Protein 3KT7 (pdb70)

Foldseek 3Di:
DVLCVQFDVLLVDPVSLVVLLVCQVPDPDHGKGKDALTGRPVLLVLQVVLCVVQFDWCWDDAQFWTWTFQDDPVSPRRDDVVDCPSRVSVVSVQQSCLDPVNQVSVCSSQVQPGWASPPWWKTKIKAFAFTWGFKDQPQDAFFFKKKKAWAFPQVDFQDPQQKPWKFWFHAQWQLFTFQDTDDTHRHHHNMMMMHTRDHRGGIIIFGRHDGGIIIMMIITTGQYDPPDPNDDPCPRVVSNVVRVPVPPLLVWPPRLDWAFDDPVLLCLLCVCLCADDDPVLLVLVLVWFAVCCSDPVSLVVLLVCCVVQVKDKFFQGTHPVLLVQLLVVQVLCLPQEDDDDHLVPDDPPWHWTDDRVFWTWIKGQQWPDARDDHPVSSVVCVVPPDHHDLVVSVVVQVVVCVVVPQDSHDHCSNVNSVSVVVVSCVDSSVQSSVCSSNLWRFGIKGKMKIWAFARRTKGHKDFRDDPVVCVPPPQWDQWKKKKKFWADNFDPCVVVVQFQWKWKAFCVRTSDTGTGDHGMMMIHTGHGGIIIMGHHGHNPTSGITIIMMMMTTIGND

Nearest PDB structures (foldseek):
  3kt7-assembly1_A-2  TM=1.002E+00  e=0.000E+00  Saccharomyces cerevisiae
  3kt1-assembly1_A  TM=9.994E-01  e=0.000E+00  Saccharomyces cerevisiae
  3kt4-assembly1_A  TM=9.862E-01  e=0.000E+00  Saccharomyces cerevisiae
  4nhm-assembly1_A  TM=9.880E-01  e=0.000E+00  Saccharomyces cerevisiae S288C
  6e0t-assembly1_X  TM=8.947E-01  e=1.879E-24  Schizosaccharomyces pombe 972h-

CATH classification: 2.60.120.620 (+1 more: 3.60.130.20)

Secondary structure (DSSP, 8-state):
-TTGGGB-GGGG-HHHHHHHHHHHHT-SSS--EEESS-B-HHHHHHHHHHHHHH---EEEE-SSEEEEE---TT-TTS--TT--TT-HHHHHHHHHHTSHHHHHHHHHHHT-----SS---EEEEEE-TT-EE--B----TTEEEEEEEE-S-TTS---GGGB--EEE--EEETTEE-SS-SEEE---TTEEEEEE--TTT--B---B-SS--EEEEEEEEEPPPTTSTT--TTHHHHHHHHHH--GGGGG-BS----EEPPHHHHHHHHHHH-----HHHHHHHHTTB-GGGTSHHHHHHHHHHHHHHSEEEESS-B-HHHHHHHHHHHHHHHHHSPPP-SGGG--TT-EE-B-TTTEE-EEE-SSPP----SHHHHHHHHHS-----HHHHHHHHHHHHHHHT--TTT--HHHHHHHHHHHHHHSHHHHHHHHHHHSEEE-EEEEEEEEE-TTT-EE--B-----GGGTT-SSEEEEEEEEEEEE-----TTTTT----EEEE----EEEEE---EEEEEEEEE-TT-EEEE----TT-SS-EEEEEEEEEEEE-

InterPro domains:
  IPR005123 Oxoglutarate/iron-dependent dioxygenase domain [PS51471] (141-247)
  IPR006620 Prolyl 4-hydroxylase, alpha subunit [SM00702] (40-246)
  IPR019601 Oxoglutarate/iron-dependent oxygenase, C-terminal degradation domain [PF10637] (334-638)
  IPR039558 Prolyl 3,4-dihydroxylase TPA1/OFD1, N-terminal domain [PF13661] (145-246)
  IPR043044 TPA1/Ofd1, C-terminal [G3DSA:3.60.130.20] (277-635)
  IPR051842 Ribosomal subunit uS12 prolyl hydroxylase [PTHR12117] (2-633)

Organism: Saccharomyces cerevisiae (strain ATCC 204508 / S288c) (NCBI:txid559292)

Solvent-accessible surface area: 25306 Å² total

B-factor: mean 24.62, std 9.73, range [11.8, 91.56]

Radius of gyration: 27.08 Å; Cα contacts (8 Å, |Δi|>4): 1152; chains: 1; bounding box: 80×68×58 Å

Structure (mmCIF, N/CA/C/O backbone):
data_3KT7
#
_entry.id   3KT7
#
_cell.length_a   136.293
_cell.length_b   136.293
_cell.length_c   79.832
_cell.angle_alpha   90.000
_cell.angle_beta   90.000
_cell.angle_gamma   120.000
#
_symmetry.space_group_name_H-M   'P 3 2 1'
#
loop_
_entity.id
_entity.type
_entity.pdbx_description
1 polymer 'PKHD-type hydroxylase TPA1'
2 non-polymer 'FE (III) ION'
3 non-polymer '2-OXOGLUTARIC ACID'
4 non-polymer 'SULFATE ION'
5 non-polymer GLYCEROL
6 water water
#
loop_
_atom_site.group_PDB
_atom_site.id
_atom_site.type_symbol
_atom_site.label_atom_id
_atom_site.label_alt_id
_atom_site.label_comp_id
_atom_site.label_asym_id
_atom_site.label_entity_id
_atom_site.label_seq_id
_atom_site.pdbx_PDB_ins_code
_atom_site.Cartn_x
_atom_site.Cartn_y
_atom_site.Cartn_z
_atom_site.occupancy
_atom_site.B_iso_or_equiv
_atom_site.auth_seq_id
_atom_site.auth_comp_id
_atom_site.auth_asym_id
_atom_site.auth_atom_id
_atom_site.pdbx_PDB_model_num
ATOM 1 N N . ASP A 1 5 ? -71.747 -7.635 -44.645 1.00 35.86 24 ASP A N 1
ATOM 2 C CA . ASP A 1 5 ? -70.444 -7.570 -43.922 1.00 35.56 24 ASP A CA 1
ATOM 3 C C . ASP A 1 5 ? -69.410 -8.498 -44.566 1.00 35.16 24 ASP A C 1
ATOM 4 O O . ASP A 1 5 ? -69.464 -9.728 -44.405 1.00 35.27 24 ASP A O 1
ATOM 9 N N . LYS A 1 6 ? -68.465 -7.891 -45.282 1.00 34.30 25 LYS A N 1
ATOM 10 C CA . LYS A 1 6 ? -67.411 -8.619 -45.998 1.00 33.66 25 LYS A CA 1
ATOM 11 C C . LYS A 1 6 ? -66.406 -9.319 -45.068 1.00 32.37 25 LYS A C 1
ATOM 12 O O . LYS A 1 6 ? -65.788 -10.318 -45.451 1.00 32.89 25 LYS A O 1
ATOM 18 N N . ILE A 1 7 ? -66.253 -8.795 -43.856 1.00 30.29 26 ILE A N 1
ATOM 19 C CA . ILE A 1 7 ? -65.395 -9.413 -42.848 1.00 28.42 26 ILE A CA 1
ATOM 20 C C . ILE A 1 7 ? -66.083 -10.628 -42.215 1.00 27.16 26 ILE A C 1
ATOM 21 O O . ILE A 1 7 ? -65.528 -11.730 -42.221 1.00 26.43 26 ILE A O 1
ATOM 26 N N . LYS A 1 8 ? -67.293 -10.430 -41.690 1.00 25.73 27 LYS A N 1
ATOM 27 C CA . LYS A 1 8 ? -68.046 -11.513 -41.046 1.00 24.83 27 LYS A CA 1
ATOM 28 C C . LYS A 1 8 ? -68.232 -12.712 -41.980 1.00 23.74 27 LYS A C 1
ATOM 29 O O . LYS A 1 8 ? -68.137 -13.866 -41.550 1.00 23.17 27 LYS A O 1
ATOM 35 N N . GLY A 1 9 ? -68.486 -12.418 -43.254 1.00 22.52 28 GLY A N 1
ATOM 36 C CA . GLY A 1 9 ? -68.747 -13.435 -44.266 1.00 21.49 28 GLY A CA 1
ATOM 37 C C . GLY A 1 9 ? -67.549 -14.284 -44.648 1.00 20.72 28 GLY A C 1
ATOM 38 O O . GLY A 1 9 ? -67.708 -15.299 -45.318 1.00 20.68 28 GLY A O 1
ATOM 39 N N . MET A 1 10 ? -66.356 -13.865 -44.234 1.00 19.83 29 MET A N 1
ATOM 40 C CA . MET A 1 10 ? -65.129 -14.622 -44.503 1.00 19.55 29 MET A CA 1
ATOM 41 C C . MET A 1 10 ? -64.800 -15.610 -43.385 1.00 18.27 29 MET A C 1
ATOM 42 O O . MET A 1 10 ? -63.784 -16.305 -43.442 1.00 18.40 29 MET A O 1
ATOM 47 N N . PHE A 1 11 ? -65.663 -15.660 -42.371 1.00 17.42 30 PHE A N 1
ATOM 48 C CA . PHE A 1 11 ? -65.555 -16.652 -41.300 1.00 16.69 30 PHE A CA 1
ATOM 49 C C . PHE A 1 11 ? -66.734 -17.612 -41.354 1.00 16.24 30 PHE A C 1
ATOM 50 O O . PHE A 1 11 ? -67.775 -17.309 -41.951 1.00 16.48 30 PHE A O 1
ATOM 58 N N . ASN A 1 12 ? -66.563 -18.766 -40.712 1.00 16.01 31 ASN A N 1
ATOM 59 C CA . ASN A 1 12 ? -67.653 -19.707 -40.450 1.00 15.55 31 ASN A CA 1
ATOM 60 C C . ASN A 1 12 ? -68.792 -18.939 -39.774 1.00 15.33 31 ASN A C 1
ATOM 61 O O . ASN A 1 12 ? -68.569 -18.278 -38.760 1.00 15.20 31 ASN A O 1
ATOM 66 N N . PRO A 1 13 ? -70.019 -19.000 -40.338 1.00 15.43 32 PRO A N 1
ATOM 67 C CA . PRO A 1 13 ? -71.127 -18.225 -39.750 1.00 15.64 32 PRO A CA 1
ATOM 68 C C . PRO A 1 13 ? -71.447 -18.591 -38.300 1.00 15.78 32 PRO A C 1
ATOM 69 O O . PRO A 1 13 ? -72.025 -17.779 -37.565 1.00 15.98 32 PRO A O 1
ATOM 73 N N . LYS A 1 14 ? -71.059 -19.792 -37.882 1.00 15.75 33 LYS A N 1
ATOM 74 C CA . LYS A 1 14 ? -71.287 -20.221 -36.506 1.00 15.69 33 LYS A CA 1
ATOM 75 C C . LYS A 1 14 ? -70.635 -19.307 -35.471 1.00 15.84 33 LYS A C 1
ATOM 76 O O . LYS A 1 14 ? -71.144 -19.172 -34.364 1.00 15.75 33 LYS A O 1
ATOM 82 N N . ILE A 1 15 ? -69.511 -18.681 -35.812 1.00 15.91 34 ILE A N 1
ATOM 83 C CA . ILE A 1 15 ? -68.795 -17.911 -34.794 1.00 16.32 34 ILE A CA 1
ATOM 84 C C . ILE A 1 15 ? -69.528 -16.628 -34.385 1.00 16.61 34 ILE A C 1
ATOM 85 O O . ILE A 1 15 ? -69.234 -16.069 -33.337 1.00 16.91 34 ILE A O 1
ATOM 90 N N . TRP A 1 16 ? -70.492 -16.191 -35.196 1.00 16.66 35 TRP A N 1
ATOM 91 C CA . TRP A 1 16 ? -71.272 -14.978 -34.889 1.00 16.78 35 TRP A CA 1
ATOM 92 C C . TRP A 1 16 ? -72.552 -15.277 -34.107 1.00 16.94 35 TRP A C 1
ATOM 93 O O . TRP A 1 16 ? -73.282 -14.362 -33.710 1.00 17.15 35 TRP A O 1
ATOM 104 N N . ASP A 1 17 ? -72.802 -16.562 -33.881 1.00 16.39 36 ASP A N 1
ATOM 105 C CA . ASP A 1 17 ? -73.991 -17.036 -33.185 1.00 16.26 36 ASP A CA 1
ATOM 106 C C . ASP A 1 17 ? -73.776 -16.982 -31.674 1.00 15.90 36 ASP A C 1
ATOM 107 O O . ASP A 1 17 ? -72.804 -17.538 -31.161 1.00 15.15 36 ASP A O 1
ATOM 112 N N . LYS A 1 18 ? -74.682 -16.319 -30.954 1.00 15.79 37 LYS A N 1
ATOM 113 C CA . LYS A 1 18 ? -74.516 -16.135 -29.503 1.00 16.02 37 LYS A CA 1
ATOM 114 C C . LYS A 1 18 ? -74.437 -17.459 -28.730 1.00 16.04 37 LYS A C 1
ATOM 115 O O . LYS A 1 18 ? -73.610 -17.612 -27.826 1.00 15.94 37 LYS A O 1
ATOM 121 N N . THR A 1 19 ? -75.295 -18.412 -29.096 1.00 16.12 38 THR A N 1
ATOM 122 C CA . THR A 1 19 ? -75.302 -19.723 -28.468 1.00 16.46 38 THR A CA 1
ATOM 123 C C . THR A 1 19 ? -73.960 -20.441 -28.658 1.00 16.14 38 THR A C 1
ATOM 124 O O . THR A 1 19 ? -73.431 -21.027 -27.713 1.00 16.86 38 THR A O 1
ATOM 128 N N . PHE A 1 20 ? -73.415 -20.374 -29.869 1.00 16.01 39 PHE A N 1
ATOM 129 C CA . PHE A 1 20 ? -72.093 -20.942 -30.145 1.00 15.67 39 PHE A CA 1
ATOM 130 C C . PHE A 1 20 ? -71.022 -20.284 -29.278 1.00 15.53 39 PHE A C 1
ATOM 131 O O . PHE A 1 20 ? -70.175 -20.967 -28.684 1.00 15.14 39 PHE A O 1
ATOM 139 N N . GLN A 1 21 ? -71.055 -18.954 -29.241 1.00 15.34 40 GLN A N 1
ATOM 140 C CA . GLN A 1 21 ? -70.067 -18.171 -28.497 1.00 15.74 40 GLN A CA 1
ATOM 141 C C . GLN A 1 21 ? -70.072 -18.535 -27.020 1.00 15.94 40 GLN A C 1
ATOM 142 O O . GLN A 1 21 ? -69.011 -18.736 -26.419 1.00 15.87 40 GLN A O 1
ATOM 148 N N . ASP A 1 22 ? -71.266 -18.633 -26.435 1.00 16.22 41 ASP A N 1
ATOM 149 C CA . ASP A 1 22 ? -71.377 -18.961 -25.018 1.00 17.01 41 ASP A CA 1
ATOM 150 C C . ASP A 1 22 ? -70.893 -20.379 -24.748 1.00 16.79 41 ASP A C 1
ATOM 151 O O . ASP A 1 22 ? -70.256 -20.641 -23.721 1.00 17.02 41 ASP A O 1
ATOM 156 N N . GLY A 1 23 ? -71.179 -21.281 -25.685 1.00 16.51 42 GLY A N 1
ATOM 157 C CA . GLY A 1 23 ? -70.750 -22.678 -25.578 1.00 16.24 42 GLY A CA 1
ATOM 158 C C . GLY A 1 23 ? -69.234 -22.779 -25.602 1.00 16.16 42 GLY A C 1
ATOM 159 O O . GLY A 1 23 ? -68.640 -23.543 -24.832 1.00 16.19 42 GLY A O 1
ATOM 160 N N . LEU A 1 24 ? -68.617 -22.006 -26.493 1.00 15.71 43 LEU A N 1
ATOM 161 C CA . LEU A 1 24 ? -67.157 -21.970 -26.603 1.00 15.66 43 LEU A CA 1
ATOM 162 C C . LEU A 1 24 ? -66.508 -21.348 -25.365 1.00 15.76 43 LEU A C 1
ATOM 163 O O . LEU A 1 24 ? -65.517 -21.867 -24.852 1.00 15.95 43 LEU A O 1
ATOM 168 N N . LYS A 1 25 ? -67.079 -20.254 -24.869 1.00 15.82 44 LYS A N 1
ATOM 169 C CA . LYS A 1 25 ? -66.580 -19.634 -23.643 1.00 16.70 44 LYS A CA 1
ATOM 170 C C . LYS A 1 25 ? -66.561 -20.651 -22.499 1.00 16.96 44 LYS A C 1
ATOM 171 O O . LYS A 1 25 ? -65.598 -20.717 -21.734 1.00 16.95 44 LYS A O 1
ATOM 177 N N . LYS A 1 26 ? -67.617 -21.460 -22.411 1.00 17.22 45 LYS A N 1
ATOM 178 C CA . LYS A 1 26 ? -67.713 -22.492 -21.377 1.00 18.20 45 LYS A CA 1
ATOM 179 C C . LYS A 1 26 ? -66.663 -23.591 -21.567 1.00 18.02 45 LYS A C 1
ATOM 180 O O . LYS A 1 26 ? -66.043 -24.033 -20.593 1.00 17.94 45 LYS A O 1
ATOM 186 N N . GLU A 1 27 ? -66.465 -24.021 -22.814 1.00 18.01 46 GLU A N 1
ATOM 187 C CA . GLU A 1 27 ? -65.438 -25.027 -23.132 1.00 18.67 46 GLU A CA 1
ATOM 188 C C . GLU A 1 27 ? -64.083 -24.555 -22.627 1.00 18.40 46 GLU A C 1
ATOM 189 O O . GLU A 1 27 ? -63.335 -25.315 -22.004 1.00 18.66 46 GLU A O 1
ATOM 195 N N . ILE A 1 28 ? -63.775 -23.294 -22.913 1.00 17.86 47 ILE A N 1
ATOM 196 C CA . ILE A 1 28 ? -62.494 -22.695 -22.545 1.00 17.67 47 ILE A CA 1
ATOM 197 C C . ILE A 1 28 ? -62.359 -22.605 -21.024 1.00 18.42 47 ILE A C 1
ATOM 198 O O . ILE A 1 28 ? -61.312 -22.941 -20.471 1.00 18.36 47 ILE A O 1
ATOM 203 N N . GLU A 1 29 ? -63.426 -22.178 -20.350 1.00 19.17 48 GLU A N 1
ATOM 204 C CA . GLU A 1 29 ? -63.445 -22.135 -18.881 1.00 20.69 48 GLU A CA 1
ATOM 205 C C . GLU A 1 29 ? -63.191 -23.501 -18.244 1.00 20.85 48 GLU A C 1
ATOM 206 O O . GLU A 1 29 ? -62.533 -23.589 -17.203 1.00 21.57 48 GLU A O 1
ATOM 212 N N . ASP A 1 30 ? -63.723 -24.552 -18.864 1.00 20.93 49 ASP A N 1
ATOM 213 C CA . ASP A 1 30 ? -63.686 -25.912 -18.309 1.00 21.17 49 ASP A CA 1
ATOM 214 C C . ASP A 1 30 ? -62.469 -26.728 -18.747 1.00 20.82 49 ASP A C 1
ATOM 215 O O . ASP A 1 30 ? -62.315 -27.888 -18.339 1.00 20.86 49 ASP A O 1
ATOM 220 N N . SER A 1 31 ? -61.622 -26.134 -19.583 1.00 20.09 50 SER A N 1
ATOM 221 C CA . SER A 1 31 ? -60.493 -26.854 -20.179 1.00 19.68 50 SER A CA 1
ATOM 222 C C . SER A 1 31 ? -59.336 -27.056 -19.197 1.00 19.83 50 SER A C 1
ATOM 223 O O . SER A 1 31 ? -59.272 -26.403 -18.162 1.00 20.23 50 SER A O 1
ATOM 226 N N . GLN A 1 32 ? -58.428 -27.966 -19.543 1.00 19.71 51 GLN A N 1
ATOM 227 C CA . GLN A 1 32 ? -57.233 -28.244 -18.747 1.00 20.11 51 GLN A CA 1
ATOM 228 C C . GLN A 1 32 ? -56.047 -28.422 -19.690 1.00 19.65 51 GLN A C 1
ATOM 229 O O . GLN A 1 32 ? -56.243 -28.772 -20.847 1.00 19.30 51 GLN A O 1
ATOM 235 N N . PRO A 1 33 ? -54.806 -28.235 -19.192 1.00 20.09 52 PRO A N 1
ATOM 236 C CA . PRO A 1 33 ? -54.378 -27.920 -17.825 1.00 20.27 52 PRO A CA 1
ATOM 237 C C . PRO A 1 33 ? -54.408 -26.436 -17.459 1.00 20.34 52 PRO A C 1
ATOM 238 O O . PRO A 1 33 ? -54.266 -26.089 -16.284 1.00 21.01 52 PRO A O 1
ATOM 242 N N . TYR A 1 34 ? -54.561 -25.575 -18.462 1.00 20.06 53 TYR A N 1
ATOM 243 C CA . TYR A 1 34 ? -54.868 -24.161 -18.266 1.00 19.76 53 TYR A CA 1
ATOM 244 C C . TYR A 1 34 ? -55.834 -23.797 -19.382 1.00 19.37 53 TYR A C 1
ATOM 245 O O . TYR A 1 34 ? -55.973 -24.557 -20.339 1.00 19.02 53 TYR A O 1
ATOM 254 N N . ASN A 1 35 ? -56.521 -22.667 -19.257 1.00 19.27 54 ASN A N 1
ATOM 255 C CA . ASN A 1 35 ? -57.616 -22.367 -20.183 1.00 18.82 54 ASN A CA 1
ATOM 256 C C . ASN A 1 35 ? -57.157 -22.228 -21.629 1.00 18.19 54 ASN A C 1
ATOM 257 O O . ASN A 1 35 ? -56.309 -21.386 -21.948 1.00 17.26 54 ASN A O 1
ATOM 262 N N . TRP A 1 36 ? -57.740 -23.051 -22.499 1.00 17.25 55 TRP A N 1
ATOM 263 C CA . TRP A 1 36 ? -57.444 -23.002 -23.926 1.00 17.24 55 TRP A CA 1
ATOM 264 C C . TRP A 1 36 ? -58.664 -23.379 -24.758 1.00 16.62 55 TRP A C 1
ATOM 265 O O . TRP A 1 36 ? -59.609 -24.001 -24.258 1.00 16.51 55 TRP A O 1
ATOM 276 N N . GLY A 1 37 ? -58.630 -23.011 -26.033 1.00 16.14 56 GLY A N 1
ATOM 277 C CA . GLY A 1 37 ? -59.732 -23.306 -26.931 1.00 15.91 56 GLY A CA 1
ATOM 278 C C . GLY A 1 37 ? -59.318 -23.716 -28.326 1.00 15.55 56 GLY A C 1
ATOM 279 O O . GLY A 1 37 ? -58.171 -23.530 -28.740 1.00 14.86 56 GLY A O 1
ATOM 280 N N . THR A 1 38 ? -60.268 -24.298 -29.049 1.00 15.36 57 THR A N 1
ATOM 281 C CA . THR A 1 38 ? -60.070 -24.603 -30.453 1.00 15.64 57 THR A CA 1
ATOM 282 C C . THR A 1 38 ? -61.376 -24.414 -31.221 1.00 15.64 57 THR A C 1
ATOM 283 O O . THR A 1 38 ? -62.465 -24.658 -30.684 1.00 15.65 57 THR A O 1
ATOM 287 N N . ILE A 1 39 ? -61.258 -23.938 -32.456 1.00 15.49 58 ILE A N 1
ATOM 288 C CA . ILE A 1 39 ? -62.392 -23.847 -33.368 1.00 15.77 58 ILE A CA 1
ATOM 289 C C . ILE A 1 39 ? -62.014 -24.571 -34.648 1.00 16.17 58 ILE A C 1
ATOM 290 O O . ILE A 1 39 ? -60.937 -24.332 -35.208 1.00 15.55 58 ILE A O 1
ATOM 295 N N A HIS A 1 40 ? -62.911 -25.450 -35.099 0.50 16.44 59 HIS A N 1
ATOM 296 N N B HIS A 1 40 ? -62.884 -25.473 -35.103 0.50 16.53 59 HIS A N 1
ATOM 297 C CA A HIS A 1 40 ? -62.765 -26.159 -36.363 0.50 17.00 59 HIS A CA 1
ATOM 298 C CA B HIS A 1 40 ? -62.669 -26.143 -36.381 0.50 17.16 59 HIS A CA 1
ATOM 299 C C A HIS A 1 40 ? -63.406 -25.364 -37.495 0.50 17.03 59 HIS A C 1
ATOM 300 C C B HIS A 1 40 ? -63.430 -25.444 -37.503 0.50 17.15 59 HIS A C 1
ATOM 301 O O A HIS A 1 40 ? -64.373 -24.628 -37.271 0.50 17.14 59 HIS A O 1
ATOM 302 O O B HIS A 1 40 ? -64.490 -24.851 -37.276 0.50 17.35 59 HIS A O 1
ATOM 315 N N . GLU A 1 41 ? -62.861 -25.517 -38.704 1.00 16.93 60 GLU A N 1
ATOM 316 C CA . GLU A 1 41 ? -63.400 -24.867 -39.915 1.00 17.26 60 GLU A CA 1
ATOM 317 C C . GLU A 1 41 ? -63.622 -23.364 -39.726 1.00 16.83 60 GLU A C 1
ATOM 318 O O . GLU A 1 41 ? -64.690 -22.843 -40.026 1.00 16.50 60 GLU A O 1
ATOM 324 N N . LEU A 1 42 ? -62.600 -22.677 -39.229 1.00 16.27 61 LEU A N 1
ATOM 325 C CA . LEU A 1 42 ? -62.744 -21.279 -38.802 1.00 16.24 61 LEU A CA 1
ATOM 326 C C . LEU A 1 42 ? -63.047 -20.282 -39.925 1.00 16.60 61 LEU A C 1
ATOM 327 O O . LEU A 1 42 ? -63.956 -19.448 -39.811 1.00 16.22 61 LEU A O 1
ATOM 332 N N . VAL A 1 43 ? -62.263 -20.370 -40.995 1.00 16.97 62 VAL A N 1
ATOM 333 C CA . VAL A 1 43 ? -62.250 -19.373 -42.057 1.00 17.95 62 VAL A CA 1
ATOM 334 C C . VAL A 1 43 ? -62.979 -19.907 -43.288 1.00 18.01 62 VAL A C 1
ATOM 335 O O . VAL A 1 43 ? -63.132 -21.119 -43.455 1.00 18.00 62 VAL A O 1
ATOM 339 N N . ASN A 1 44 ? -63.438 -18.998 -44.144 1.00 18.55 63 ASN A N 1
ATOM 340 C CA . ASN A 1 44 ? -63.958 -19.365 -45.456 1.00 19.05 63 ASN A CA 1
ATOM 341 C C . ASN A 1 44 ? -62.984 -20.339 -46.116 1.00 19.07 63 ASN A C 1
ATOM 342 O O . ASN A 1 44 ? -61.789 -20.052 -46.223 1.00 18.48 63 ASN A O 1
ATOM 347 N N . ASP A 1 45 ? -63.492 -21.498 -46.530 1.00 19.26 64 ASP A N 1
ATOM 348 C CA . ASP A 1 45 ? -62.624 -22.564 -47.042 1.00 19.74 64 ASP A CA 1
ATOM 349 C C . ASP A 1 45 ? -61.840 -22.165 -48.294 1.00 19.84 64 ASP A C 1
ATOM 350 O O . ASP A 1 45 ? -60.647 -22.468 -48.399 1.00 19.56 64 ASP A O 1
ATOM 355 N N . ASP A 1 46 ? -62.503 -21.483 -49.231 1.00 20.20 65 ASP A N 1
ATOM 356 C CA . ASP A 1 46 ? -61.850 -21.002 -50.452 1.00 20.49 65 ASP A CA 1
ATOM 357 C C . ASP A 1 46 ? -60.710 -20.036 -50.139 1.00 19.55 65 ASP A C 1
ATOM 358 O O . ASP A 1 46 ? -59.643 -20.115 -50.745 1.00 19.23 65 ASP A O 1
ATOM 363 N N . LEU A 1 47 ? -60.944 -19.132 -49.193 1.00 18.75 66 LEU A N 1
ATOM 364 C CA . LEU A 1 47 ? -59.932 -18.165 -48.799 1.00 18.35 66 LEU A CA 1
ATOM 365 C C . LEU A 1 47 ? -58.711 -18.875 -48.239 1.00 17.96 66 LEU A C 1
ATOM 366 O O . LEU A 1 47 ? -57.589 -18.605 -48.667 1.00 17.76 66 LEU A O 1
ATOM 371 N N . LEU A 1 48 ? -58.927 -19.788 -47.295 1.00 17.41 67 LEU A N 1
ATOM 372 C CA . LEU A 1 48 ? -57.793 -20.448 -46.649 1.00 16.86 67 LEU A CA 1
ATOM 373 C C . LEU A 1 48 ? -57.028 -21.354 -47.617 1.00 16.73 67 LEU A C 1
ATOM 374 O O . LEU A 1 48 ? -55.807 -21.435 -47.545 1.00 16.84 67 LEU A O 1
ATOM 379 N N . ARG A 1 49 ? -57.740 -21.998 -48.540 1.00 16.65 68 ARG A N 1
ATOM 380 C CA . ARG A 1 49 ? -57.076 -22.765 -49.599 1.00 17.18 68 ARG A CA 1
ATOM 381 C C . ARG A 1 49 ? -56.195 -21.873 -50.474 1.00 17.32 68 ARG A C 1
ATOM 382 O O . ARG A 1 49 ? -55.098 -22.274 -50.860 1.00 17.38 68 ARG A O 1
ATOM 390 N N . ALA A 1 50 ? -56.682 -20.666 -50.772 1.00 17.17 69 ALA A N 1
ATOM 391 C CA . ALA A 1 50 ? -55.949 -19.702 -51.591 1.00 17.23 69 ALA A CA 1
ATOM 392 C C . ALA A 1 50 ? -54.717 -19.184 -50.859 1.00 17.33 69 ALA A C 1
ATOM 393 O O . ALA A 1 50 ? -53.675 -18.963 -51.476 1.00 17.42 69 ALA A O 1
ATOM 395 N N . VAL A 1 51 ? -54.842 -19.002 -49.544 1.00 16.97 70 VAL A N 1
ATOM 396 C CA . VAL A 1 51 ? -53.707 -18.595 -48.714 1.00 16.86 70 VAL A CA 1
ATOM 397 C C . VAL A 1 51 ? -52.621 -19.677 -48.742 1.00 17.07 70 VAL A C 1
ATOM 398 O O . VAL A 1 51 ? -51.444 -19.373 -48.938 1.00 16.90 70 VAL A O 1
ATOM 402 N N . ARG A 1 52 ? -53.025 -20.934 -48.578 1.00 17.07 71 ARG A N 1
ATOM 403 C CA . ARG A 1 52 ? -52.071 -22.040 -48.614 1.00 17.79 71 ARG A CA 1
ATOM 404 C C . ARG A 1 52 ? -51.321 -22.051 -49.941 1.00 18.05 71 ARG A C 1
ATOM 405 O O . ARG A 1 52 ? -50.103 -22.208 -49.961 1.00 18.01 71 ARG A O 1
ATOM 413 N N . LYS A 1 53 ? -52.048 -21.864 -51.041 1.00 18.60 72 LYS A N 1
ATOM 414 C CA . LYS A 1 53 ? -51.430 -21.842 -52.365 1.00 19.61 72 LYS A CA 1
ATOM 415 C C . LYS A 1 53 ? -50.454 -20.683 -52.549 1.00 19.49 72 LYS A C 1
ATOM 416 O O . LYS A 1 53 ? -49.382 -20.867 -53.127 1.00 19.31 72 LYS A O 1
ATOM 422 N N . GLU A 1 54 ? -50.813 -19.501 -52.043 1.00 19.37 73 GLU A N 1
ATOM 423 C CA . GLU A 1 54 ? -49.912 -18.346 -52.084 1.00 19.44 73 GLU A CA 1
ATOM 424 C C . GLU A 1 54 ? -48.633 -18.636 -51.321 1.00 19.00 73 GLU A C 1
ATOM 425 O O . GLU A 1 54 ? -47.542 -18.322 -51.790 1.00 18.70 73 GLU A O 1
ATOM 431 N N . ILE A 1 55 ? -48.774 -19.237 -50.142 1.00 18.60 74 ILE A N 1
ATOM 432 C CA . ILE A 1 55 ? -47.614 -19.563 -49.316 1.00 19.08 74 ILE A CA 1
ATOM 433 C C . ILE A 1 55 ? -46.687 -20.521 -50.067 1.00 19.49 74 ILE A C 1
ATOM 434 O O . ILE A 1 55 ? -45.479 -20.306 -50.114 1.00 19.41 74 ILE A O 1
ATOM 439 N N . GLU A 1 56 ? -47.264 -21.551 -50.681 1.00 20.49 75 GLU A N 1
ATOM 440 C CA . GLU A 1 56 ? -46.473 -22.544 -51.421 1.00 21.61 75 GLU A CA 1
ATOM 441 C C . GLU A 1 56 ? -45.714 -21.944 -52.601 1.00 21.60 75 GLU A C 1
ATOM 442 O O . GLU A 1 56 ? -44.574 -22.324 -52.875 1.00 21.78 75 GLU A O 1
ATOM 448 N N . THR A 1 57 ? -46.343 -20.989 -53.279 1.00 21.39 76 THR A N 1
ATOM 449 C CA . THR A 1 57 ? -45.772 -20.386 -54.478 1.00 21.62 76 THR A CA 1
ATOM 450 C C . THR A 1 57 ? -44.806 -19.234 -54.183 1.00 21.06 76 THR A C 1
ATOM 451 O O . THR A 1 57 ? -43.827 -19.036 -54.910 1.00 21.68 76 THR A O 1
ATOM 455 N N . GLU A 1 58 ? -45.069 -18.484 -53.116 1.00 20.18 77 GLU A N 1
ATOM 456 C CA . GLU A 1 58 ? -44.397 -17.198 -52.903 1.00 19.59 77 GLU A CA 1
ATOM 457 C C . GLU A 1 58 ? -43.398 -17.131 -51.745 1.00 19.05 77 GLU A C 1
ATOM 458 O O . GLU A 1 58 ? -42.600 -16.193 -51.670 1.00 19.31 77 GLU A O 1
ATOM 464 N N . ILE A 1 59 ? -43.454 -18.100 -50.837 1.00 18.57 78 ILE A N 1
ATOM 465 C CA . ILE A 1 59 ? -42.573 -18.104 -49.675 1.00 18.08 78 ILE A CA 1
ATOM 466 C C . ILE A 1 59 ? -41.607 -19.292 -49.711 1.00 17.96 78 ILE A C 1
ATOM 467 O O . ILE A 1 59 ? -42.017 -20.428 -49.938 1.00 18.22 78 ILE A O 1
ATOM 472 N N . HIS A 1 60 ? -40.325 -19.002 -49.507 1.00 17.97 79 HIS A N 1
ATOM 473 C CA . HIS A 1 60 ? -39.306 -20.038 -49.371 1.00 18.40 79 HIS A CA 1
ATOM 474 C C . HIS A 1 60 ? -38.907 -20.139 -47.902 1.00 18.09 79 HIS A C 1
ATOM 475 O O . HIS A 1 60 ? -38.519 -19.140 -47.291 1.00 18.11 79 HIS A O 1
ATOM 482 N N . PHE A 1 61 ? -38.999 -21.347 -47.346 1.00 17.76 80 PHE A N 1
ATOM 483 C CA . PHE A 1 61 ? -38.688 -21.575 -45.936 1.00 17.65 80 PHE A CA 1
ATOM 484 C C . PHE A 1 61 ? -37.248 -22.042 -45.752 1.00 17.95 80 PHE A C 1
ATOM 485 O O . PHE A 1 61 ? -36.688 -22.711 -46.623 1.00 18.41 80 PHE A O 1
ATOM 493 N N . THR A 1 62 ? -36.660 -21.667 -44.622 1.00 18.00 81 THR A N 1
ATOM 494 C CA . THR A 1 62 ? -35.286 -22.032 -44.293 1.00 18.71 81 THR A CA 1
ATOM 495 C C . THR A 1 62 ? -35.247 -22.713 -42.932 1.00 18.84 81 THR A C 1
ATOM 496 O O . THR A 1 62 ? -35.733 -22.163 -41.945 1.00 19.00 81 THR A O 1
ATOM 500 N N . LYS A 1 63 ? -34.661 -23.906 -42.891 1.00 19.10 82 LYS A N 1
ATOM 501 C CA . LYS A 1 63 ? -34.468 -24.618 -41.628 1.00 19.44 82 LYS A CA 1
ATOM 502 C C . LYS A 1 63 ? -33.603 -23.802 -40.669 1.00 19.44 82 LYS A C 1
ATOM 503 O O . LYS A 1 63 ? -32.526 -23.311 -41.033 1.00 18.80 82 LYS A O 1
ATOM 509 N N . LYS A 1 64 ? -34.091 -23.645 -39.444 1.00 19.24 83 LYS A N 1
ATOM 510 C CA . LYS A 1 64 ? -33.303 -23.041 -38.385 1.00 19.67 83 LYS A CA 1
ATOM 511 C C . LYS A 1 64 ? -33.336 -23.946 -37.165 1.00 19.28 83 LYS A C 1
ATOM 512 O O . LYS A 1 64 ? -34.404 -24.347 -36.708 1.00 19.18 83 LYS A O 1
ATOM 518 N N . GLU A 1 65 ? -32.160 -24.259 -36.642 1.00 18.86 84 GLU A N 1
ATOM 519 C CA . GLU A 1 65 ? -32.073 -25.079 -35.441 1.00 18.35 84 GLU A CA 1
ATOM 520 C C . GLU A 1 65 ? -31.343 -24.340 -34.333 1.00 17.83 84 GLU A C 1
ATOM 521 O O . GLU A 1 65 ? -30.301 -23.711 -34.569 1.00 17.85 84 GLU A O 1
ATOM 527 N N . THR A 1 66 ? -31.913 -24.410 -33.130 1.00 17.28 85 THR A N 1
ATOM 528 C CA . THR A 1 66 ? -31.302 -23.875 -31.909 1.00 17.37 85 THR A CA 1
ATOM 529 C C . THR A 1 66 ? -31.397 -24.978 -30.857 1.00 17.10 85 THR A C 1
ATOM 530 O O . THR A 1 66 ? -31.854 -26.081 -31.159 1.00 16.88 85 THR A O 1
ATOM 534 N N . ASP A 1 67 ? -30.993 -24.688 -29.623 1.00 17.10 86 ASP A N 1
ATOM 535 C CA . ASP A 1 67 ? -31.192 -25.672 -28.557 1.00 17.23 86 ASP A CA 1
ATOM 536 C C . ASP A 1 67 ? -32.675 -26.022 -28.346 1.00 16.84 86 ASP A C 1
ATOM 537 O O . ASP A 1 67 ? -33.015 -27.181 -28.101 1.00 16.79 86 ASP A O 1
ATOM 542 N N A ILE A 1 68 ? -33.540 -25.017 -28.478 0.50 16.47 87 ILE A N 1
ATOM 543 N N B ILE A 1 68 ? -33.552 -25.033 -28.481 0.50 16.42 87 ILE A N 1
ATOM 544 C CA A ILE A 1 68 ? -34.957 -25.145 -28.144 0.50 16.42 87 ILE A CA 1
ATOM 545 C CA B ILE A 1 68 ? -34.951 -25.227 -28.117 0.50 16.33 87 ILE A CA 1
ATOM 546 C C A ILE A 1 68 ? -35.823 -25.682 -29.284 0.50 16.20 87 ILE A C 1
ATOM 547 C C B ILE A 1 68 ? -35.866 -25.615 -29.286 0.50 16.14 87 ILE A C 1
ATOM 548 O O A ILE A 1 68 ? -36.881 -26.261 -29.046 0.50 16.08 87 ILE A O 1
ATOM 549 O O B ILE A 1 68 ? -36.998 -26.045 -29.065 0.50 16.04 87 ILE A O 1
ATOM 558 N N . TYR A 1 69 ? -35.383 -25.487 -30.523 1.00 15.92 88 TYR A N 1
ATOM 559 C CA . TYR A 1 69 ? -36.206 -25.871 -31.674 1.00 15.71 88 TYR A CA 1
ATOM 560 C C . TYR A 1 69 ? -35.465 -26.271 -32.944 1.00 15.66 88 TYR A C 1
ATOM 561 O O . TYR A 1 69 ? -34.269 -26.029 -33.085 1.00 15.41 88 TYR A O 1
ATOM 570 N N . ARG A 1 70 ? -36.217 -26.885 -33.856 1.00 15.51 89 ARG A N 1
ATOM 571 C CA . ARG A 1 70 ? -35.873 -26.910 -35.270 1.00 15.73 89 ARG A CA 1
ATOM 572 C C . ARG A 1 70 ? -37.164 -26.673 -36.033 1.00 15.80 89 ARG A C 1
ATOM 573 O O . ARG A 1 70 ? -38.111 -27.451 -35.915 1.00 15.66 89 ARG A O 1
ATOM 581 N N A VAL A 1 71 ? -37.204 -25.576 -36.796 0.50 15.76 90 VAL A N 1
ATOM 582 N N B VAL A 1 71 ? -37.190 -25.598 -36.811 0.50 15.96 90 VAL A N 1
ATOM 583 C CA A VAL A 1 71 ? -38.411 -25.117 -37.507 0.50 15.79 90 VAL A CA 1
ATOM 584 C CA B VAL A 1 71 ? -38.368 -25.233 -37.577 0.50 16.25 90 VAL A CA 1
ATOM 585 C C A VAL A 1 71 ? -38.015 -24.470 -38.834 0.50 16.14 90 VAL A C 1
ATOM 586 C C B VAL A 1 71 ? -37.915 -24.636 -38.896 0.50 16.37 90 VAL A C 1
ATOM 587 O O A VAL A 1 71 ? -37.034 -23.729 -38.876 0.50 16.17 90 VAL A O 1
ATOM 588 O O B VAL A 1 71 ? -36.805 -24.117 -39.000 0.50 16.29 90 VAL A O 1
ATOM 595 N N . ASN A 1 72 ? -38.770 -24.738 -39.904 1.00 16.37 91 ASN A N 1
ATOM 596 C CA . ASN A 1 72 ? -38.521 -24.094 -41.200 1.00 17.04 91 ASN A CA 1
ATOM 597 C C . ASN A 1 72 ? -39.228 -22.749 -41.180 1.00 17.52 91 ASN A C 1
ATOM 598 O O . ASN A 1 72 ? -40.460 -22.681 -41.142 1.00 17.57 91 ASN A O 1
ATOM 603 N N . GLN A 1 73 ? -38.430 -21.684 -41.150 1.00 18.06 92 GLN A N 1
ATOM 604 C CA . GLN A 1 73 ? -38.932 -20.344 -40.879 1.00 19.04 92 GLN A CA 1
ATOM 605 C C . GLN A 1 73 ? -38.959 -19.479 -42.125 1.00 19.18 92 GLN A C 1
ATOM 606 O O . GLN A 1 73 ? -38.341 -19.807 -43.134 1.00 18.65 92 GLN A O 1
ATOM 612 N N . SER A 1 74 ? -39.686 -18.369 -42.035 1.00 19.82 93 SER A N 1
ATOM 613 C CA . SER A 1 74 ? -39.769 -17.406 -43.132 1.00 20.56 93 SER A CA 1
ATOM 614 C C . SER A 1 74 ? -39.604 -15.956 -42.659 1.00 21.88 93 SER A C 1
ATOM 615 O O . SER A 1 74 ? -39.855 -15.014 -43.421 1.00 21.79 93 SER A O 1
ATOM 618 N N . GLY A 1 75 ? -39.159 -15.777 -41.419 1.00 23.40 94 GLY A N 1
ATOM 619 C CA . GLY A 1 75 ? -39.071 -14.446 -40.824 1.00 25.60 94 GLY A CA 1
ATOM 620 C C . GLY A 1 75 ? -37.721 -13.748 -40.863 1.00 27.07 94 GLY A C 1
ATOM 621 O O . GLY A 1 75 ? -37.429 -12.931 -39.986 1.00 27.18 94 GLY A O 1
ATOM 622 N N . ASP A 1 76 ? -36.898 -14.041 -41.871 1.00 28.42 95 ASP A N 1
ATOM 623 C CA . ASP A 1 76 ? -35.584 -13.384 -41.973 1.00 29.67 95 ASP A CA 1
ATOM 624 C C . ASP A 1 76 ? -35.724 -11.871 -42.163 1.00 30.35 95 ASP A C 1
ATOM 625 O O . ASP A 1 76 ? -36.594 -11.403 -42.903 1.00 30.62 95 ASP A O 1
ATOM 630 N N . LEU A 1 77 ? -34.852 -11.122 -41.489 1.00 31.12 96 LEU A N 1
ATOM 631 C CA . LEU A 1 77 ? -34.910 -9.654 -41.462 1.00 32.02 96 LEU A CA 1
ATOM 632 C C . LEU A 1 77 ? -34.967 -9.000 -42.852 1.00 32.01 96 LEU A C 1
ATOM 633 O O . LEU A 1 77 ? -35.721 -8.045 -43.061 1.00 32.22 96 LEU A O 1
ATOM 638 N N . ALA A 1 78 ? -34.187 -9.531 -43.794 1.00 31.95 97 ALA A N 1
ATOM 639 C CA . ALA A 1 78 ? -34.108 -8.985 -45.152 1.00 31.77 97 ALA A CA 1
ATOM 640 C C . ALA A 1 78 ? -35.280 -9.392 -46.060 1.00 31.57 97 ALA A C 1
ATOM 641 O O . ALA A 1 78 ? -35.350 -8.967 -47.216 1.00 31.95 97 ALA A O 1
ATOM 643 N N . ASN A 1 79 ? -36.191 -10.208 -45.529 1.00 30.95 98 ASN A N 1
ATOM 644 C CA . ASN A 1 79 ? -37.364 -10.702 -46.267 1.00 30.28 98 ASN A CA 1
ATOM 645 C C . ASN A 1 79 ? -37.017 -11.505 -47.533 1.00 29.48 98 ASN A C 1
ATOM 646 O O . ASN A 1 79 ? -37.776 -11.510 -48.507 1.00 29.45 98 ASN A O 1
ATOM 651 N N . LEU A 1 80 ? -35.877 -12.196 -47.499 1.00 28.29 99 LEU A N 1
ATOM 652 C CA . LEU A 1 80 ? -35.433 -13.038 -48.614 1.00 27.18 99 LEU A CA 1
ATOM 653 C C . LEU A 1 80 ? -36.327 -14.267 -48.820 1.00 25.98 99 LEU A C 1
ATOM 654 O O . LEU A 1 80 ? -36.300 -14.894 -49.884 1.00 25.86 99 LEU A O 1
ATOM 659 N N . SER A 1 81 ? -37.120 -14.594 -47.801 1.00 23.89 100 SER A N 1
ATOM 660 C CA . SER A 1 81 ? -38.105 -15.672 -47.878 1.00 22.38 100 SER A CA 1
ATOM 661 C C . SER A 1 81 ? -39.258 -15.338 -48.826 1.00 21.60 100 SER A C 1
ATOM 662 O O . SER A 1 81 ? -39.965 -16.230 -49.283 1.00 20.81 100 SER A O 1
ATOM 665 N N . GLY A 1 82 ? -39.459 -14.050 -49.098 1.00 21.00 101 GLY A N 1
ATOM 666 C CA . GLY A 1 82 ? -40.599 -13.610 -49.891 1.00 20.48 101 GLY A CA 1
ATOM 667 C C . GLY A 1 82 ? -41.730 -13.078 -49.024 1.00 20.66 101 GLY A C 1
ATOM 668 O O . GLY A 1 82 ? -42.690 -12.507 -49.540 1.00 20.90 101 GLY A O 1
ATOM 669 N N . LEU A 1 83 ? -41.620 -13.275 -47.711 1.00 19.99 102 LEU A N 1
ATOM 670 C CA . LEU A 1 83 ? -42.626 -12.766 -46.773 1.00 19.75 102 LEU A CA 1
ATOM 671 C C . LEU A 1 83 ? -42.198 -11.425 -46.189 1.00 19.83 102 LEU A C 1
ATOM 672 O O . LEU A 1 83 ? -41.216 -11.339 -45.454 1.00 19.70 102 LEU A O 1
ATOM 677 N N . ASP A 1 84 ? -42.957 -10.388 -46.519 1.00 20.01 103 ASP A N 1
ATOM 678 C CA . ASP A 1 84 ? -42.721 -9.058 -45.994 1.00 20.30 103 ASP A CA 1
ATOM 679 C C . ASP A 1 84 ? -44.068 -8.553 -45.507 1.00 19.64 103 ASP A C 1
ATOM 680 O O . ASP A 1 84 ? -44.961 -8.283 -46.310 1.00 19.81 103 ASP A O 1
ATOM 685 N N . TRP A 1 85 ? -44.222 -8.454 -44.191 1.00 19.62 104 TRP A N 1
ATOM 686 C CA . TRP A 1 85 ? -45.516 -8.073 -43.623 1.00 19.72 104 TRP A CA 1
ATOM 687 C C . TRP A 1 85 ? -45.887 -6.624 -43.954 1.00 20.64 104 TRP A C 1
ATOM 688 O O . TRP A 1 85 ? -47.046 -6.231 -43.821 1.00 20.36 104 TRP A O 1
ATOM 699 N N . ASP A 1 86 ? -44.900 -5.843 -44.391 1.00 21.73 105 ASP A N 1
ATOM 700 C CA . ASP A 1 86 ? -45.139 -4.465 -44.822 1.00 23.04 105 ASP A CA 1
ATOM 701 C C . ASP A 1 86 ? -45.520 -4.367 -46.296 1.00 23.47 105 ASP A C 1
ATOM 702 O O . ASP A 1 86 ? -45.918 -3.297 -46.768 1.00 23.97 105 ASP A O 1
ATOM 707 N N . ASP A 1 87 ? -45.368 -5.468 -47.029 1.00 23.65 106 ASP A N 1
ATOM 708 C CA . ASP A 1 87 ? -45.666 -5.492 -48.463 1.00 23.97 106 ASP A CA 1
ATOM 709 C C . ASP A 1 87 ? -46.108 -6.883 -48.905 1.00 23.25 106 ASP A C 1
ATOM 710 O O . ASP A 1 87 ? -45.289 -7.695 -49.334 1.00 23.12 106 ASP A O 1
ATOM 715 N N . LEU A 1 88 ? -47.408 -7.144 -48.809 1.00 22.42 107 LEU A N 1
ATOM 716 C CA . LEU A 1 88 ? -47.959 -8.441 -49.210 1.00 21.80 107 LEU A CA 1
ATOM 717 C C . LEU A 1 88 ? -48.487 -8.435 -50.652 1.00 21.79 107 LEU A C 1
ATOM 718 O O . LEU A 1 88 ? -49.455 -9.124 -50.967 1.00 21.40 107 LEU A O 1
ATOM 723 N N . SER A 1 89 ? -47.828 -7.673 -51.528 1.00 22.20 108 SER A N 1
ATOM 724 C CA . SER A 1 89 ? -48.226 -7.559 -52.942 1.00 22.75 108 SER A CA 1
ATOM 725 C C . SER A 1 89 ? -48.475 -8.902 -53.623 1.00 22.35 108 SER A C 1
ATOM 726 O O . SER A 1 89 ? -49.450 -9.060 -54.359 1.00 22.66 108 SER A O 1
ATOM 729 N N . ARG A 1 90 ? -47.602 -9.870 -53.367 1.00 21.89 109 ARG A N 1
ATOM 730 C CA . ARG A 1 90 ? -47.721 -11.171 -54.009 1.00 21.45 109 ARG A CA 1
ATOM 731 C C . ARG A 1 90 ? -48.580 -12.151 -53.210 1.00 20.45 109 ARG A C 1
ATOM 732 O O . ARG A 1 90 ? -48.820 -13.281 -53.652 1.00 20.17 109 ARG A O 1
ATOM 740 N N . LEU A 1 91 ? -49.059 -11.712 -52.045 1.00 19.33 110 LEU A N 1
ATOM 741 C CA . LEU A 1 91 ? -49.915 -12.556 -51.204 1.00 18.60 110 LEU A CA 1
ATOM 742 C C . LEU A 1 91 ? -51.197 -11.839 -50.754 1.00 17.94 110 LEU A C 1
ATOM 743 O O . LEU A 1 91 ? -51.433 -11.688 -49.556 1.00 17.31 110 LEU A O 1
ATOM 748 N N . PRO A 1 92 ? -52.035 -11.407 -51.719 1.00 17.82 111 PRO A N 1
ATOM 749 C CA . PRO A 1 92 ? -53.246 -10.648 -51.386 1.00 17.57 111 PRO A CA 1
ATOM 750 C C . PRO A 1 92 ? -54.257 -11.418 -50.526 1.00 17.43 111 PRO A C 1
ATOM 751 O O . PRO A 1 92 ? -54.978 -10.808 -49.738 1.00 17.37 111 PRO A O 1
ATOM 755 N N . ASN A 1 93 ? -54.320 -12.740 -50.672 1.00 17.73 112 ASN A N 1
ATOM 756 C CA . ASN A 1 93 ? -55.220 -13.524 -49.823 1.00 17.57 112 ASN A CA 1
ATOM 757 C C . ASN A 1 93 ? -54.727 -13.593 -48.383 1.00 17.02 112 ASN A C 1
ATOM 758 O O . ASN A 1 93 ? -55.536 -13.553 -47.452 1.00 17.30 112 ASN A O 1
ATOM 763 N N . LEU A 1 94 ? -53.409 -13.685 -48.200 1.00 16.45 113 LEU A N 1
ATOM 764 C CA . LEU A 1 94 ? -52.822 -13.602 -46.864 1.00 16.08 113 LEU A CA 1
ATOM 765 C C . LEU A 1 94 ? -53.103 -12.233 -46.238 1.00 16.06 113 LEU A C 1
ATOM 766 O O . LEU A 1 94 ? -53.408 -12.134 -45.042 1.00 16.17 113 LEU A O 1
ATOM 771 N N . PHE A 1 95 ? -53.009 -11.177 -47.046 1.00 15.90 114 PHE A N 1
ATOM 772 C CA . PHE A 1 95 ? -53.395 -9.847 -46.575 1.00 15.78 114 PHE A CA 1
ATOM 773 C C . PHE A 1 95 ? -54.825 -9.862 -46.027 1.00 15.51 114 PHE A C 1
ATOM 774 O O . PHE A 1 95 ? -55.071 -9.373 -44.924 1.00 15.38 114 PHE A O 1
ATOM 782 N N . LYS A 1 96 ? -55.749 -10.444 -46.790 1.00 15.85 115 LYS A N 1
ATOM 783 C CA . LYS A 1 96 ? -57.151 -10.517 -46.385 1.00 16.51 115 LYS A CA 1
ATOM 784 C C . LYS A 1 96 ? -57.300 -11.323 -45.097 1.00 15.97 115 LYS A C 1
ATOM 785 O O . LYS A 1 96 ? -58.057 -10.936 -44.208 1.00 15.56 115 LYS A O 1
ATOM 791 N N . LEU A 1 97 ? -56.564 -12.430 -44.993 1.00 15.33 116 LEU A N 1
ATOM 792 C CA . LEU A 1 97 ? -56.594 -13.243 -43.774 1.00 15.23 116 LEU A CA 1
ATOM 793 C C . LEU A 1 97 ? -56.149 -12.471 -42.527 1.00 15.10 116 LEU A C 1
ATOM 794 O O . LEU A 1 97 ? -56.823 -12.524 -41.492 1.00 15.08 116 LEU A O 1
ATOM 799 N N . ARG A 1 98 ? -55.028 -11.757 -42.612 1.00 14.96 117 ARG A N 1
ATOM 800 C CA . ARG A 1 98 ? -54.570 -10.951 -41.476 1.00 15.24 117 ARG A CA 1
ATOM 801 C C . ARG A 1 98 ? -55.616 -9.891 -41.122 1.00 15.44 117 ARG A C 1
ATOM 802 O O . ARG A 1 98 ? -55.918 -9.665 -39.948 1.00 15.60 117 ARG A O 1
ATOM 810 N N . GLN A 1 99 ? -56.173 -9.255 -42.148 1.00 16.02 118 GLN A N 1
ATOM 811 C CA . GLN A 1 99 ? -57.168 -8.208 -41.953 1.00 16.22 118 GLN A CA 1
ATOM 812 C C . GLN A 1 99 ? -58.376 -8.732 -41.174 1.00 16.17 118 GLN A C 1
ATOM 813 O O . GLN A 1 99 ? -58.834 -8.095 -40.218 1.00 16.02 118 GLN A O 1
ATOM 819 N N . ILE A 1 100 ? -58.890 -9.893 -41.570 1.00 15.72 119 ILE A N 1
ATOM 820 C CA . ILE A 1 100 ? -60.086 -10.410 -40.897 1.00 15.56 119 ILE A CA 1
ATOM 821 C C . ILE A 1 100 ? -59.786 -10.891 -39.475 1.00 15.25 119 ILE A C 1
ATOM 822 O O . ILE A 1 100 ? -60.600 -10.713 -38.575 1.00 15.04 119 ILE A O 1
ATOM 827 N N . LEU A 1 101 ? -58.603 -11.470 -39.264 1.00 15.05 120 LEU A N 1
ATOM 828 C CA . LEU A 1 101 ? -58.236 -11.945 -37.933 1.00 15.20 120 LEU A CA 1
ATOM 829 C C . LEU A 1 101 ? -58.052 -10.806 -36.946 1.00 15.27 120 LEU A C 1
ATOM 830 O O . LEU A 1 101 ? -58.316 -10.970 -35.763 1.00 15.05 120 LEU A O 1
ATOM 835 N N . TYR A 1 102 ? -57.616 -9.644 -37.434 1.00 15.43 121 TYR A N 1
ATOM 836 C CA . TYR A 1 102 ? -57.419 -8.505 -36.538 1.00 15.59 121 TYR A CA 1
ATOM 837 C C . TYR A 1 102 ? -58.541 -7.471 -36.607 1.00 15.88 121 TYR A C 1
ATOM 838 O O . TYR A 1 102 ? -58.420 -6.372 -36.047 1.00 16.46 121 TYR A O 1
ATOM 847 N N . SER A 1 103 ? -59.635 -7.834 -37.279 1.00 16.14 122 SER A N 1
ATOM 848 C CA . SER A 1 103 ? -60.818 -6.972 -37.356 1.00 15.88 122 SER A CA 1
ATOM 849 C C . SER A 1 103 ? -61.436 -6.771 -35.977 1.00 16.04 122 SER A C 1
ATOM 850 O O . SER A 1 103 ? -61.292 -7.614 -35.088 1.00 15.74 122 SER A O 1
ATOM 853 N N . LYS A 1 104 ? -62.137 -5.653 -35.804 1.00 15.76 123 LYS A N 1
ATOM 854 C CA . LYS A 1 104 ? -62.889 -5.430 -34.570 1.00 16.71 123 LYS A CA 1
ATOM 855 C C . LYS A 1 104 ? -63.888 -6.554 -34.322 1.00 16.35 123 LYS A C 1
ATOM 856 O O . LYS A 1 104 ? -64.036 -7.012 -33.188 1.00 16.48 123 LYS A O 1
ATOM 862 N N . GLN A 1 105 ? -64.573 -6.981 -35.383 1.00 17.05 124 GLN A N 1
ATOM 863 C CA . GLN A 1 105 ? -65.583 -8.041 -35.288 1.00 17.08 124 GLN A CA 1
ATOM 864 C C . GLN A 1 105 ? -65.000 -9.320 -34.689 1.00 16.80 124 GLN A C 1
ATOM 865 O O . GLN A 1 105 ? -65.559 -9.885 -33.733 1.00 16.51 124 GLN A O 1
ATOM 871 N N . TYR A 1 106 ? -63.865 -9.755 -35.234 1.00 16.30 125 TYR A N 1
ATOM 872 C CA . TYR A 1 106 ? -63.237 -10.971 -34.737 1.00 16.05 125 TYR A CA 1
ATOM 873 C C . TYR A 1 106 ? -62.626 -10.777 -33.353 1.00 16.07 125 TYR A C 1
ATOM 874 O O . TYR A 1 106 ? -62.760 -11.640 -32.492 1.00 15.79 125 TYR A O 1
ATOM 883 N N . ARG A 1 107 ? -61.963 -9.640 -33.136 1.00 15.92 126 ARG A N 1
ATOM 884 C CA . ARG A 1 107 ? -61.363 -9.364 -31.830 1.00 16.15 126 ARG A CA 1
ATOM 885 C C . ARG A 1 107 ? -62.398 -9.329 -30.708 1.00 16.38 126 ARG A C 1
ATOM 886 O O . ARG A 1 107 ? -62.134 -9.810 -29.612 1.00 16.45 126 ARG A O 1
ATOM 894 N N . ASP A 1 108 ? -63.571 -8.765 -30.983 1.00 17.16 127 ASP A N 1
ATOM 895 C CA . ASP A 1 108 ? -64.629 -8.704 -29.973 1.00 18.16 127 ASP A CA 1
ATOM 896 C C . ASP A 1 108 ? -65.114 -10.112 -29.612 1.00 17.97 127 ASP A C 1
ATOM 897 O O . ASP A 1 108 ? -65.305 -10.416 -28.434 1.00 18.37 127 ASP A O 1
ATOM 902 N N . PHE A 1 109 ? -65.283 -10.957 -30.628 1.00 17.44 128 PHE A N 1
ATOM 903 C CA . PHE A 1 109 ? -65.627 -12.373 -30.430 1.00 17.22 128 PHE A CA 1
ATOM 904 C C . PHE A 1 109 ? -64.550 -13.104 -29.624 1.00 17.09 128 PHE A C 1
ATOM 905 O O . PHE A 1 109 ? -64.846 -13.770 -28.624 1.00 17.03 128 PHE A O 1
ATOM 913 N N . PHE A 1 110 ? -63.304 -12.967 -30.074 1.00 16.87 129 PHE A N 1
ATOM 914 C CA . PHE A 1 110 ? -62.182 -13.738 -29.546 1.00 17.26 129 PHE A CA 1
ATOM 915 C C . PHE A 1 110 ? -61.866 -13.343 -28.112 1.00 17.49 129 PHE A C 1
ATOM 916 O O . PHE A 1 110 ? -61.618 -14.204 -27.261 1.00 17.60 129 PHE A O 1
ATOM 924 N N . GLY A 1 111 ? -61.897 -12.037 -27.846 1.00 17.72 130 GLY A N 1
ATOM 925 C CA . GLY A 1 111 ? -61.677 -11.515 -26.503 1.00 17.81 130 GLY A CA 1
ATOM 926 C C . GLY A 1 111 ? -62.764 -11.956 -25.538 1.00 17.94 130 GLY A C 1
ATOM 927 O O . GLY A 1 111 ? -62.491 -12.211 -24.363 1.00 18.10 130 GLY A O 1
ATOM 928 N N . TYR A 1 112 ? -63.994 -12.061 -26.040 1.00 17.70 131 TYR A N 1
ATOM 929 C CA . TYR A 1 112 ? -65.117 -12.532 -25.227 1.00 17.99 131 TYR A CA 1
ATOM 930 C C . TYR A 1 112 ? -64.957 -13.985 -24.776 1.00 17.71 131 TYR A C 1
ATOM 931 O O . TYR A 1 112 ? -65.048 -14.276 -23.582 1.00 17.91 131 TYR A O 1
ATOM 940 N N . VAL A 1 113 ? -64.737 -14.893 -25.727 1.00 17.59 132 VAL A N 1
ATOM 941 C CA . VAL A 1 113 ? -64.667 -16.323 -25.405 1.00 17.47 132 VAL A CA 1
ATOM 942 C C . VAL A 1 113 ? -63.454 -16.692 -24.540 1.00 17.51 132 VAL A C 1
ATOM 943 O O . VAL A 1 113 ? -63.521 -17.639 -23.758 1.00 17.29 132 VAL A O 1
ATOM 947 N N . THR A 1 114 ? -62.369 -15.921 -24.656 1.00 17.84 133 THR A N 1
ATOM 948 C CA . THR A 1 114 ? -61.151 -16.171 -23.873 1.00 18.62 133 THR A CA 1
ATOM 949 C C . THR A 1 114 ? -61.087 -15.369 -22.566 1.00 19.37 133 THR A C 1
ATOM 950 O O . THR A 1 114 ? -60.149 -15.530 -21.781 1.00 19.29 133 THR A O 1
ATOM 954 N N . LYS A 1 115 ? -62.074 -14.501 -22.344 1.00 20.00 134 LYS A N 1
ATOM 955 C CA . LYS A 1 115 ? -62.099 -13.612 -21.175 1.00 21.09 134 LYS A CA 1
ATOM 956 C C . LYS A 1 115 ? -60.807 -12.788 -21.070 1.00 21.60 134 LYS A C 1
ATOM 957 O O . LYS A 1 115 ? -60.290 -12.534 -19.978 1.00 21.44 134 LYS A O 1
ATOM 963 N N . ALA A 1 116 ? -60.304 -12.370 -22.228 1.00 21.80 135 ALA A N 1
ATOM 964 C CA . ALA A 1 116 ? -59.040 -11.646 -22.313 1.00 22.58 135 ALA A CA 1
ATOM 965 C C . ALA A 1 116 ? -59.220 -10.129 -22.382 1.00 22.81 135 ALA A C 1
ATOM 966 O O . ALA A 1 116 ? -58.238 -9.387 -22.318 1.00 23.53 135 ALA A O 1
ATOM 968 N N . GLY A 1 117 ? -60.460 -9.670 -22.519 1.00 22.71 136 GLY A N 1
ATOM 969 C CA . GLY A 1 117 ? -60.730 -8.237 -22.651 1.00 22.55 136 GLY A CA 1
ATOM 970 C C . GLY A 1 117 ? -60.396 -7.725 -24.041 1.00 22.11 136 GLY A C 1
ATOM 971 O O . GLY A 1 117 ? -60.499 -8.463 -25.025 1.00 22.32 136 GLY A O 1
ATOM 972 N N . LYS A 1 118 ? -59.973 -6.465 -24.120 1.00 21.31 137 LYS A N 1
ATOM 973 C CA . LYS A 1 118 ? -59.728 -5.815 -25.405 1.00 20.50 137 LYS A CA 1
ATOM 974 C C . LYS A 1 118 ? -58.376 -6.209 -25.994 1.00 19.45 137 LYS A C 1
ATOM 975 O O . LYS A 1 118 ? -57.434 -6.523 -25.264 1.00 19.10 137 LYS A O 1
ATOM 981 N N . LEU A 1 119 ? -58.306 -6.190 -27.321 1.00 18.67 138 LEU A N 1
ATOM 982 C CA . LEU A 1 119 ? -57.128 -6.637 -28.060 1.00 17.76 138 LEU A CA 1
ATOM 983 C C . LEU A 1 119 ? -56.745 -5.610 -29.117 1.00 17.44 138 LEU A C 1
ATOM 984 O O . LEU A 1 119 ? -57.617 -4.949 -29.691 1.00 17.30 138 LEU A O 1
ATOM 989 N N . SER A 1 120 ? -55.443 -5.471 -29.371 1.00 16.86 139 SER A N 1
ATOM 990 C CA . SER A 1 120 ? -54.953 -4.547 -30.390 1.00 16.79 139 SER A CA 1
ATOM 991 C C . SER A 1 120 ? -55.301 -4.994 -31.812 1.00 17.04 139 SER A C 1
ATOM 992 O O . SER A 1 120 ? -55.022 -6.129 -32.200 1.00 17.13 139 SER A O 1
ATOM 995 N N . GLY A 1 121 ? -55.911 -4.088 -32.575 1.00 16.64 140 GLY A N 1
ATOM 996 C CA . GLY A 1 121 ? -56.137 -4.291 -34.006 1.00 17.13 140 GLY A CA 1
ATOM 997 C C . GLY A 1 121 ? -54.936 -3.946 -34.872 1.00 17.33 140 GLY A C 1
ATOM 998 O O . GLY A 1 121 ? -54.753 -4.526 -35.943 1.00 17.25 140 GLY A O 1
ATOM 999 N N . SER A 1 122 ? -54.115 -2.997 -34.422 1.00 17.46 141 SER A N 1
ATOM 1000 C CA . SER A 1 122 ? -52.998 -2.521 -35.245 1.00 17.60 141 SER A CA 1
ATOM 1001 C C . SER A 1 122 ? -51.703 -3.281 -35.012 1.00 17.52 141 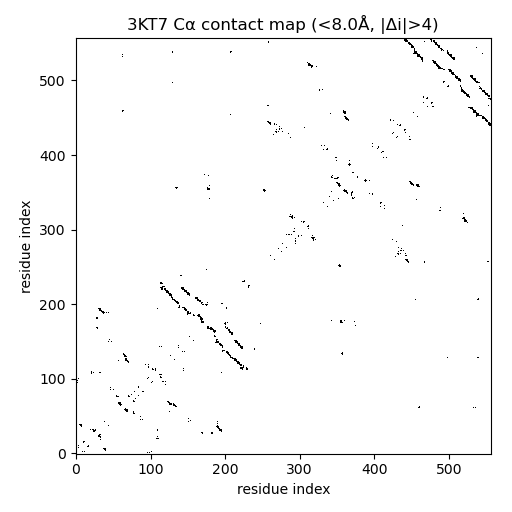SER A C 1
ATOM 1002 O O . SER A 1 122 ? -50.874 -3.372 -35.920 1.00 17.67 141 SER A O 1
ATOM 1005 N N . LYS A 1 123 ? -51.509 -3.800 -33.801 1.00 17.16 142 LYS A N 1
ATOM 1006 C CA . LYS A 1 123 ? -50.271 -4.518 -33.500 1.00 17.28 142 LYS A CA 1
ATOM 1007 C C . LYS A 1 123 ? -50.406 -5.965 -33.950 1.00 17.23 142 LYS A C 1
ATOM 1008 O O . LYS A 1 123 ? -50.561 -6.877 -33.137 1.00 17.38 142 LYS A O 1
ATOM 1014 N N . THR A 1 124 ? -50.376 -6.147 -35.267 1.00 17.30 143 THR A N 1
ATOM 1015 C CA . THR A 1 124 ? -50.482 -7.469 -35.873 1.00 17.32 143 THR A CA 1
ATOM 1016 C C . THR A 1 124 ? -49.136 -8.175 -35.732 1.00 17.55 143 THR A C 1
ATOM 1017 O O . THR A 1 124 ? -48.072 -7.539 -35.826 1.00 17.70 143 THR A O 1
ATOM 1021 N N . ASP A 1 125 ? -49.182 -9.479 -35.471 1.00 17.39 144 ASP A N 1
ATOM 1022 C CA . ASP A 1 125 ? -47.990 -10.217 -35.079 1.00 17.62 144 ASP A CA 1
ATOM 1023 C C . ASP A 1 125 ? -48.200 -11.670 -35.469 1.00 17.61 144 ASP A C 1
ATOM 1024 O O . ASP A 1 125 ? -48.705 -12.467 -34.677 1.00 17.46 144 ASP A O 1
ATOM 1029 N N . MET A 1 126 ? -47.825 -11.992 -36.701 1.00 17.77 145 MET A N 1
ATOM 1030 C CA . MET A 1 126 ? -48.003 -13.335 -37.245 1.00 18.13 145 MET A CA 1
ATOM 1031 C C . MET A 1 126 ? -46.686 -13.860 -37.787 1.00 18.11 145 MET A C 1
ATOM 1032 O O . MET A 1 126 ? -45.803 -13.090 -38.170 1.00 17.54 145 MET A O 1
ATOM 1037 N N . SER A 1 127 ? -46.556 -15.179 -37.808 1.00 17.79 146 SER A N 1
ATOM 1038 C CA . SER A 1 127 ? -45.396 -15.826 -38.410 1.00 18.08 146 SER A CA 1
ATOM 1039 C C . SER A 1 127 ? -45.879 -17.050 -39.173 1.00 17.56 146 SER A C 1
ATOM 1040 O O . SER A 1 127 ? -46.895 -17.644 -38.812 1.00 17.41 146 SER A O 1
ATOM 1043 N N . ILE A 1 128 ? -45.161 -17.409 -40.236 1.00 16.50 147 ILE A N 1
ATOM 1044 C CA . ILE A 1 128 ? -45.535 -18.554 -41.057 1.00 16.00 147 ILE A CA 1
ATOM 1045 C C . ILE A 1 128 ? -44.390 -19.555 -41.023 1.00 16.18 147 ILE A C 1
ATOM 1046 O O . ILE A 1 128 ? -43.254 -19.222 -41.357 1.00 15.86 147 ILE A O 1
ATOM 1051 N N . ASN A 1 129 ? -44.698 -20.775 -40.589 1.00 16.45 148 ASN A N 1
ATOM 1052 C CA . ASN A 1 129 ? -43.668 -21.791 -40.377 1.00 16.89 148 ASN A CA 1
ATOM 1053 C C . ASN A 1 129 ? -44.094 -23.150 -40.887 1.00 16.59 148 ASN A C 1
ATOM 1054 O O . ASN A 1 129 ? -45.283 -23.449 -40.947 1.00 16.04 148 ASN A O 1
ATOM 1059 N N . THR A 1 130 ? -43.122 -23.977 -41.257 1.00 16.65 149 THR A N 1
ATOM 1060 C CA . THR A 1 130 ? -43.425 -25.381 -41.519 1.00 16.89 149 THR A CA 1
ATOM 1061 C C . THR A 1 130 ? -42.588 -26.267 -40.612 1.00 16.51 149 THR A C 1
ATOM 1062 O O . THR A 1 130 ? -41.439 -25.960 -40.311 1.00 16.53 149 THR A O 1
ATOM 1066 N N . TYR A 1 131 ? -43.200 -27.354 -40.165 1.00 16.16 150 TYR A N 1
ATOM 1067 C CA . TYR A 1 131 ? -42.504 -28.377 -39.410 1.00 16.39 150 TYR A CA 1
ATOM 1068 C C . TYR A 1 131 ? -42.513 -29.597 -40.322 1.00 16.07 150 TYR A C 1
ATOM 1069 O O . TYR A 1 131 ? -43.577 -30.093 -40.691 1.00 16.46 150 TYR A O 1
ATOM 1078 N N . THR A 1 132 ? -41.326 -30.047 -40.718 1.00 16.19 151 THR A N 1
ATOM 1079 C CA . THR A 1 132 ? -41.180 -31.274 -41.500 1.00 15.89 151 THR A CA 1
ATOM 1080 C C . THR A 1 132 ? -40.603 -32.343 -40.572 1.00 15.68 151 THR A C 1
ATOM 1081 O O . THR A 1 132 ? -40.443 -32.092 -39.382 1.00 15.20 151 THR A O 1
ATOM 1085 N N . LYS A 1 133 ? -40.295 -33.529 -41.091 1.00 15.90 152 LYS A N 1
ATOM 1086 C CA . LYS A 1 133 ? -39.813 -34.601 -40.212 1.00 15.91 152 LYS A CA 1
ATOM 1087 C C . LYS A 1 133 ? -38.623 -34.147 -39.367 1.00 15.88 152 LYS A C 1
ATOM 1088 O O . LYS A 1 133 ? -37.615 -33.659 -39.895 1.00 16.11 152 LYS A O 1
ATOM 1094 N N . GLY A 1 134 ? -38.760 -34.303 -38.052 1.00 15.41 153 GLY A N 1
ATOM 1095 C CA . GLY A 1 134 ? -37.696 -33.972 -37.107 1.00 15.52 153 GLY A CA 1
ATOM 1096 C C . GLY A 1 134 ? -37.805 -32.580 -36.508 1.00 15.37 153 GLY A C 1
ATOM 1097 O O . GLY A 1 134 ? -37.135 -32.268 -35.519 1.00 15.40 153 GLY A O 1
ATOM 1098 N N . CYS A 1 135 ? -38.641 -31.737 -37.110 1.00 15.16 154 CYS A N 1
ATOM 1099 C CA . CYS A 1 135 ? -38.893 -30.405 -36.566 1.00 15.29 154 CYS A CA 1
ATOM 1100 C C . CYS A 1 135 ? -39.683 -30.513 -35.270 1.00 14.95 154 CYS A C 1
ATOM 1101 O O . CYS A 1 135 ? -40.502 -31.421 -35.109 1.00 14.82 154 CYS A O 1
ATOM 1104 N N . HIS A 1 136 ? -39.422 -29.586 -34.352 1.00 14.49 155 HIS A N 1
ATOM 1105 C CA . HIS A 1 136 ? -39.991 -29.600 -33.006 1.00 14.57 155 HIS A CA 1
ATOM 1106 C C . HIS A 1 136 ? -39.829 -28.225 -32.370 1.00 14.49 155 HIS A C 1
ATOM 1107 O O . HIS A 1 136 ? -39.029 -27.405 -32.822 1.00 14.42 155 HIS A O 1
ATOM 1114 N N . LEU A 1 137 ? -40.563 -28.005 -31.287 1.00 14.49 156 LEU A N 1
ATOM 1115 C CA . LEU A 1 137 ? -40.393 -26.814 -30.470 1.00 14.91 156 LEU A CA 1
ATOM 1116 C C . LEU A 1 137 ? -40.603 -27.212 -29.016 1.00 14.96 156 LEU A C 1
ATOM 1117 O O . LEU A 1 137 ? -41.671 -27.700 -28.648 1.00 15.29 156 LEU A O 1
ATOM 1122 N N . LEU A 1 138 ? -39.576 -27.020 -28.194 1.00 15.19 157 LEU A N 1
ATOM 1123 C CA . LEU A 1 138 ? -39.616 -27.514 -26.819 1.00 15.98 157 LEU A CA 1
ATOM 1124 C C . LEU A 1 138 ? -40.415 -26.596 -25.894 1.00 16.55 157 LEU A C 1
ATOM 1125 O O . LEU A 1 138 ? -40.931 -25.563 -26.328 1.00 16.75 157 LEU A O 1
ATOM 1130 N N . THR A 1 139 ? -40.527 -26.991 -24.630 1.00 16.87 158 THR A N 1
ATOM 1131 C CA . THR A 1 139 ? -41.447 -26.349 -23.679 1.00 18.07 158 THR A CA 1
ATOM 1132 C C . THR A 1 139 ? -41.128 -24.876 -23.423 1.00 18.02 158 THR A C 1
ATOM 1133 O O . THR A 1 139 ? -39.985 -24.514 -23.138 1.00 18.07 158 THR A O 1
ATOM 1137 N N . HIS A 1 140 ? -42.158 -24.039 -23.525 1.00 17.84 159 HIS A N 1
ATOM 1138 C CA . HIS A 1 140 ? -42.040 -22.594 -23.293 1.00 18.30 159 HIS A CA 1
ATOM 1139 C C . HIS A 1 140 ? -43.433 -22.035 -22.975 1.00 18.37 159 HIS A C 1
ATOM 1140 O O . HIS A 1 140 ? -44.429 -22.743 -23.139 1.00 18.12 159 HIS A O 1
ATOM 1147 N N . ASP A 1 141 ? -43.509 -20.773 -22.544 1.00 18.85 160 ASP A N 1
ATOM 1148 C CA . ASP A 1 141 ? -44.789 -20.208 -22.066 1.00 19.33 160 ASP A CA 1
ATOM 1149 C C . ASP A 1 141 ? -45.376 -19.052 -22.892 1.00 19.24 160 ASP A C 1
ATOM 1150 O O . ASP A 1 141 ? -46.473 -18.580 -22.591 1.00 18.78 160 ASP A O 1
ATOM 1155 N N . ASP A 1 142 ? -44.645 -18.607 -23.915 1.00 19.20 161 ASP A N 1
ATOM 1156 C CA . ASP A 1 142 ? -45.079 -17.519 -24.807 1.00 19.59 161 ASP A CA 1
ATOM 1157 C C . ASP A 1 142 ? -45.070 -16.134 -24.155 1.00 20.10 161 ASP A C 1
ATOM 1158 O O . ASP A 1 142 ? -45.480 -15.165 -24.788 1.00 19.72 161 ASP A O 1
ATOM 1163 N N . VAL A 1 143 ? -44.617 -16.036 -22.904 1.00 20.98 162 VAL A N 1
ATOM 1164 C CA . VAL A 1 143 ? -44.685 -14.765 -22.178 1.00 22.22 162 VAL A CA 1
ATOM 1165 C C . VAL A 1 143 ? -43.549 -13.853 -22.625 1.00 22.63 162 VAL A C 1
ATOM 1166 O O . VAL A 1 143 ? -42.435 -13.927 -22.108 1.00 23.51 162 VAL A O 1
ATOM 1170 N N . ILE A 1 144 ? -43.858 -13.008 -23.605 1.00 23.00 163 ILE A N 1
ATOM 1171 C CA . ILE A 1 144 ? -42.920 -12.074 -24.212 1.00 23.27 163 ILE A CA 1
ATOM 1172 C C . ILE A 1 144 ? -43.674 -10.769 -24.462 1.00 22.70 163 ILE A C 1
ATOM 1173 O O . ILE A 1 144 ? -44.818 -10.790 -24.922 1.00 22.37 163 ILE A O 1
ATOM 1178 N N . GLY A 1 145 ? -43.038 -9.640 -24.149 1.00 22.08 164 GLY A N 1
ATOM 1179 C CA . GLY A 1 145 ? -43.590 -8.317 -24.458 1.00 21.36 164 GLY A CA 1
ATOM 1180 C C . GLY A 1 145 ? -45.058 -8.133 -24.114 1.00 20.57 164 GLY A C 1
ATOM 1181 O O . GLY A 1 145 ? -45.503 -8.510 -23.029 1.00 20.76 164 GLY A O 1
ATOM 1182 N N . SER A 1 146 ? -45.814 -7.567 -25.053 1.00 19.87 165 SER A N 1
ATOM 1183 C CA . SER A 1 146 ? -47.222 -7.244 -24.824 1.00 18.91 165 SER A CA 1
ATOM 1184 C C . SER A 1 146 ? -48.205 -8.325 -25.298 1.00 18.24 165 SER A C 1
ATOM 1185 O O . SER A 1 146 ? -49.393 -8.055 -25.449 1.00 17.93 165 SER A O 1
ATOM 1188 N N . ARG A 1 147 ? -47.722 -9.544 -25.526 1.00 17.85 166 ARG A N 1
ATOM 1189 C CA . ARG A 1 147 ? -48.614 -10.623 -25.982 1.00 17.56 166 ARG A CA 1
ATOM 1190 C C . ARG A 1 147 ? -49.721 -10.911 -24.965 1.00 17.38 166 ARG A C 1
ATOM 1191 O O . ARG A 1 147 ? -49.453 -11.044 -23.768 1.00 17.75 166 ARG A O 1
ATOM 1199 N N . ARG A 1 148 ? -50.956 -11.023 -25.457 1.00 17.04 167 ARG A N 1
ATOM 1200 C CA . ARG A 1 148 ? -52.126 -11.269 -24.609 1.00 17.06 167 ARG A CA 1
ATOM 1201 C C . ARG A 1 148 ? -52.777 -12.622 -24.905 1.00 16.62 167 ARG A C 1
ATOM 1202 O O . ARG A 1 148 ? -53.154 -13.345 -23.982 1.00 16.81 167 ARG A O 1
ATOM 1210 N N . ILE A 1 149 ? -52.929 -12.952 -26.186 1.00 16.04 168 ILE A N 1
ATOM 1211 C CA . ILE A 1 149 ? -53.468 -14.260 -26.571 1.00 15.69 168 ILE A CA 1
ATOM 1212 C C . ILE A 1 149 ? -52.607 -14.862 -27.658 1.00 15.19 168 ILE A C 1
ATOM 1213 O O . ILE A 1 149 ? -52.248 -14.177 -28.613 1.00 15.02 168 ILE A O 1
ATOM 1218 N N . SER A 1 150 ? -52.307 -16.149 -27.508 1.00 14.50 169 SER A N 1
ATOM 1219 C CA A SER A 1 150 ? -51.602 -16.905 -28.531 0.50 14.49 169 SER A CA 1
ATOM 1220 C CA B SER A 1 150 ? -51.600 -16.909 -28.532 0.50 14.69 169 SER A CA 1
ATOM 1221 C C . SER A 1 150 ? -52.602 -17.645 -29.411 1.00 14.55 169 SER A C 1
ATOM 1222 O O . SER A 1 150 ? -53.570 -18.212 -28.909 1.00 14.54 169 SER A O 1
ATOM 1227 N N . PHE A 1 151 ? -52.373 -17.628 -30.719 1.00 14.50 170 PHE A N 1
ATOM 1228 C CA . PHE A 1 151 ? -53.174 -18.455 -31.622 1.00 14.86 170 PHE A CA 1
ATOM 1229 C C . PHE A 1 151 ? -52.322 -19.126 -32.684 1.00 14.88 170 PHE A C 1
ATOM 1230 O O . PHE A 1 151 ? -51.282 -18.603 -33.095 1.00 15.15 170 PHE A O 1
ATOM 1238 N N . ILE A 1 152 ? -52.766 -20.297 -33.122 1.00 14.53 171 ILE A N 1
ATOM 1239 C CA . ILE A 1 152 ? -52.125 -20.980 -34.232 1.00 14.51 171 ILE A CA 1
ATOM 1240 C C . ILE A 1 152 ? -53.214 -21.497 -35.154 1.00 14.15 171 ILE A C 1
ATOM 1241 O O . ILE A 1 152 ? -54.078 -22.267 -34.729 1.00 14.17 171 ILE A O 1
ATOM 1246 N N . LEU A 1 153 ? -53.169 -21.047 -36.401 1.00 13.90 172 LEU A N 1
ATOM 1247 C CA . LEU A 1 153 ? -54.055 -21.538 -37.452 1.00 14.11 172 LEU A CA 1
ATOM 1248 C C . LEU A 1 153 ? -53.288 -22.544 -38.307 1.00 14.31 172 LEU A C 1
ATOM 1249 O O . LEU A 1 153 ? -52.213 -22.245 -38.832 1.00 14.81 172 LEU A O 1
ATOM 1254 N N . TYR A 1 154 ? -53.845 -23.743 -38.444 1.00 14.26 173 TYR A N 1
ATOM 1255 C CA . TYR A 1 154 ? -53.139 -24.828 -39.123 1.00 14.77 173 TYR A CA 1
ATOM 1256 C C . TYR A 1 154 ? -53.577 -24.974 -40.566 1.00 15.29 173 TYR A C 1
ATOM 1257 O O . TYR A 1 154 ? -54.770 -24.905 -40.865 1.00 15.16 173 TYR A O 1
ATOM 1266 N N . LEU A 1 155 ? -52.597 -25.169 -41.452 1.00 15.80 174 LEU A N 1
ATOM 1267 C CA . LEU A 1 155 ? -52.847 -25.289 -42.891 1.00 16.63 174 LEU A CA 1
ATOM 1268 C C . LEU A 1 155 ? -52.135 -26.482 -43.540 1.00 16.96 174 LEU A C 1
ATOM 1269 O O . LEU A 1 155 ? -51.558 -26.335 -44.614 1.00 17.49 174 LEU A O 1
ATOM 1274 N N . PRO A 1 156 ? -52.193 -27.673 -42.913 1.00 17.39 175 PRO A N 1
ATOM 1275 C CA . PRO A 1 156 ? -51.674 -28.835 -43.634 1.00 17.95 175 PRO A CA 1
ATOM 1276 C C . PRO A 1 156 ? -52.595 -29.155 -44.817 1.00 18.53 175 PRO A C 1
ATOM 1277 O O . PRO A 1 156 ? -53.635 -28.514 -44.967 1.00 18.81 175 PRO A O 1
ATOM 1281 N N . ASP A 1 157 ? -52.221 -30.132 -45.645 1.00 18.93 176 ASP A N 1
ATOM 1282 C CA . ASP A 1 157 ? -53.017 -30.510 -46.820 1.00 19.50 176 ASP A CA 1
ATOM 1283 C C . ASP A 1 157 ? -54.524 -30.535 -46.507 1.00 19.29 176 ASP A C 1
ATOM 1284 O O . ASP A 1 157 ? -54.961 -31.309 -45.651 1.00 19.18 176 ASP A O 1
ATOM 1289 N N . PRO A 1 158 ? -55.322 -29.673 -47.183 1.00 19.30 177 PRO A N 1
ATOM 1290 C CA . PRO A 1 158 ? -56.760 -29.592 -46.888 1.00 19.76 177 PRO A CA 1
ATOM 1291 C C . PRO A 1 158 ? -57.543 -30.854 -47.240 1.00 20.40 177 PRO A C 1
ATOM 1292 O O . PRO A 1 158 ? -58.642 -31.058 -46.722 1.00 20.57 177 PRO A O 1
ATOM 1296 N N . ASP A 1 159 ? -56.971 -31.702 -48.089 1.00 21.22 178 ASP A N 1
ATOM 1297 C CA . ASP A 1 159 ? -57.695 -32.870 -48.596 1.00 22.25 178 ASP A CA 1
ATOM 1298 C C . ASP A 1 159 ? -57.214 -34.200 -48.011 1.00 23.07 178 ASP A C 1
ATOM 1299 O O . ASP A 1 159 ? -57.542 -35.279 -48.524 1.00 23.27 178 ASP A O 1
ATOM 1304 N N . ARG A 1 160 ? -56.449 -34.110 -46.928 1.00 23.44 179 ARG A N 1
ATOM 1305 C CA . ARG A 1 160 ? -55.973 -35.283 -46.203 1.00 24.11 179 ARG A CA 1
A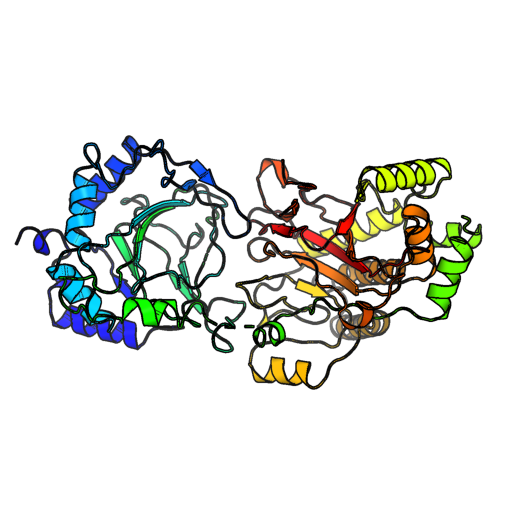TOM 1306 C C . ARG A 1 160 ? -56.110 -35.024 -44.702 1.00 23.91 179 ARG A C 1
ATOM 1307 O O . ARG A 1 160 ? -56.006 -33.880 -44.247 1.00 24.08 179 ARG A O 1
ATOM 1315 N N . LYS A 1 161 ? -56.366 -36.080 -43.936 1.00 22.93 180 LYS A N 1
ATOM 1316 C CA . LYS A 1 161 ? -56.447 -35.963 -42.486 1.00 22.43 180 LYS A CA 1
ATOM 1317 C C . LYS A 1 161 ? -55.038 -36.005 -41.910 1.00 21.23 180 LYS A C 1
ATOM 1318 O O . LYS A 1 161 ? -54.251 -36.886 -42.262 1.00 21.21 180 LYS A O 1
ATOM 1324 N N . TRP A 1 162 ? -54.709 -35.043 -41.049 1.00 19.82 181 TRP A N 1
ATOM 1325 C CA . TRP A 1 162 ? -53.475 -35.120 -40.271 1.00 19.02 181 TRP A CA 1
ATOM 1326 C C . TRP A 1 162 ? -53.704 -36.134 -39.157 1.00 18.78 181 TRP A C 1
ATOM 1327 O O . TRP A 1 162 ? -54.690 -36.048 -38.424 1.00 19.29 181 TRP A O 1
ATOM 1338 N N . LYS A 1 163 ? -52.801 -37.099 -39.039 1.00 18.40 182 LYS A N 1
ATOM 1339 C CA . LYS A 1 163 ? -52.998 -38.228 -38.128 1.00 18.45 182 LYS A CA 1
ATOM 1340 C C . LYS A 1 163 ? -52.137 -38.102 -36.876 1.00 17.88 182 LYS A C 1
ATOM 1341 O O . LYS A 1 163 ? -51.078 -37.476 -36.912 1.00 18.09 182 LYS A O 1
ATOM 1347 N N A SER A 1 164 ? -52.585 -38.699 -35.773 0.50 17.69 183 SER A N 1
ATOM 1348 N N B SER A 1 164 ? -52.602 -38.704 -35.781 0.50 17.58 183 SER A N 1
ATOM 1349 C CA A SER A 1 164 ? -51.850 -38.621 -34.509 0.50 17.46 183 SER A CA 1
ATOM 1350 C CA B SER A 1 164 ? -51.894 -38.684 -34.501 0.50 17.23 183 SER A CA 1
ATOM 1351 C C A SER A 1 164 ? -50.409 -39.116 -34.633 0.50 17.20 183 SER A C 1
ATOM 1352 C C B SER A 1 164 ? -50.434 -39.120 -34.637 0.50 17.09 183 SER A C 1
ATOM 1353 O O A SER A 1 164 ? -49.496 -38.503 -34.080 0.50 17.17 183 SER A O 1
ATOM 1354 O O B SER A 1 164 ? -49.537 -38.468 -34.104 0.50 17.05 183 SER A O 1
ATOM 1359 N N . HIS A 1 165 ? -50.201 -40.210 -35.367 1.00 16.84 184 HIS A N 1
ATOM 1360 C CA . HIS A 1 165 ? -48.844 -40.764 -35.523 1.00 16.62 184 HIS A CA 1
ATOM 1361 C C . HIS A 1 165 ? -47.908 -39.906 -36.394 1.00 16.26 184 HIS A C 1
ATOM 1362 O O . HIS A 1 165 ? -46.701 -40.166 -36.460 1.00 16.26 184 HIS A O 1
ATOM 1369 N N . TYR A 1 166 ? -48.452 -38.874 -37.045 1.00 16.03 185 TYR A N 1
ATOM 1370 C CA . TYR A 1 166 ? -47.612 -37.928 -37.780 1.00 16.01 185 TYR A CA 1
ATOM 1371 C C . TYR A 1 166 ? -46.810 -37.028 -36.840 1.00 15.81 185 TYR A C 1
ATOM 1372 O O . TYR A 1 166 ? -45.833 -36.399 -37.258 1.00 15.68 185 TYR A O 1
ATOM 1381 N N . GLY A 1 167 ? -47.249 -36.936 -35.588 1.00 15.62 186 GLY A N 1
ATOM 1382 C CA . GLY A 1 167 ? -46.662 -35.997 -34.638 1.00 15.52 186 GLY A CA 1
ATOM 1383 C C . GLY A 1 167 ? -47.129 -34.582 -34.941 1.00 15.51 186 GLY A C 1
ATOM 1384 O O . GLY A 1 167 ? -48.176 -34.386 -35.570 1.00 15.79 186 GLY A O 1
ATOM 1385 N N . GLY A 1 168 ? -46.354 -33.591 -34.506 1.00 15.47 187 GLY A N 1
ATOM 1386 C CA . GLY A 1 168 ? -46.730 -32.189 -34.710 1.00 14.98 187 GLY A CA 1
ATOM 1387 C C . GLY A 1 168 ? -47.909 -31.733 -33.858 1.00 15.19 187 GLY A C 1
ATOM 1388 O O . GLY A 1 168 ? -48.507 -30.684 -34.130 1.00 15.27 187 GLY A O 1
ATOM 1389 N N . GLY A 1 169 ? -48.250 -32.504 -32.828 1.00 15.17 188 GLY A N 1
ATOM 1390 C CA . GLY A 1 169 ? -49.312 -32.093 -31.904 1.00 15.88 188 GLY A CA 1
ATOM 1391 C C . GLY A 1 169 ? -48.921 -30.893 -31.055 1.00 16.08 188 GLY A C 1
ATOM 1392 O O . GLY A 1 169 ? -47.758 -30.748 -30.658 1.00 16.08 188 GLY A O 1
ATOM 1393 N N . LEU A 1 170 ? -49.885 -30.012 -30.785 1.00 16.20 189 LEU A N 1
ATOM 1394 C CA . LEU A 1 170 ? -49.689 -28.971 -29.778 1.00 16.22 189 LEU A CA 1
ATOM 1395 C C . LEU A 1 170 ? -49.943 -29.598 -28.412 1.00 16.48 189 LEU A C 1
ATOM 1396 O O . LEU A 1 170 ? -51.031 -30.122 -28.158 1.00 16.68 189 LEU A O 1
ATOM 1401 N N . ARG A 1 171 ? -48.937 -29.568 -27.541 1.00 15.91 190 ARG A N 1
ATOM 1402 C CA . ARG A 1 171 ? -49.056 -30.208 -26.231 1.00 16.27 190 ARG A CA 1
ATOM 1403 C C . ARG A 1 171 ? -49.014 -29.185 -25.115 1.00 16.13 190 ARG A C 1
ATOM 1404 O O . ARG A 1 171 ? -48.220 -28.247 -25.171 1.00 16.12 190 ARG A O 1
ATOM 1412 N N . LEU A 1 172 ? -49.869 -29.366 -24.109 1.00 16.33 191 LEU A N 1
ATOM 1413 C CA . LEU A 1 172 ? -49.983 -28.413 -23.001 1.00 17.06 191 LEU A CA 1
ATOM 1414 C C . LEU A 1 172 ? -49.617 -29.086 -21.686 1.00 17.40 191 LEU A C 1
ATOM 1415 O O . LEU A 1 172 ? -49.963 -30.249 -21.466 1.00 17.55 191 LEU A O 1
ATOM 1420 N N . PHE A 1 173 ? -48.926 -28.348 -20.819 1.00 17.89 192 PHE A N 1
ATOM 1421 C CA . PHE A 1 173 ? -48.363 -28.908 -19.586 1.00 18.54 192 PHE A CA 1
ATOM 1422 C C . PHE A 1 173 ? -49.036 -28.358 -18.331 1.00 19.09 192 PHE A C 1
ATOM 1423 O O . PHE A 1 173 ? -49.219 -27.144 -18.208 1.00 19.35 192 PHE A O 1
ATOM 1431 N N . PRO A 1 174 ? -49.389 -29.249 -17.386 1.00 19.68 193 PRO A N 1
ATOM 1432 C CA . PRO A 1 174 ? -49.830 -28.786 -16.073 1.00 20.27 193 PRO A CA 1
ATOM 1433 C C . PRO A 1 174 ? -48.628 -28.286 -15.271 1.00 21.13 193 PRO A C 1
ATOM 1434 O O . PRO A 1 174 ? -47.484 -28.492 -15.684 1.00 20.31 193 PRO A O 1
ATOM 1438 N N . SER A 1 175 ? -48.883 -27.625 -14.148 1.00 22.70 194 SER A N 1
ATOM 1439 C CA . SER A 1 175 ? -47.795 -27.094 -13.331 1.00 24.66 194 SER A CA 1
ATOM 1440 C C . SER A 1 175 ? -47.780 -27.663 -11.916 1.00 25.53 194 SER A C 1
ATOM 1441 O O . SER A 1 175 ? -48.828 -27.913 -11.322 1.00 25.96 194 SER A O 1
ATOM 1444 N N . ILE A 1 176 ? -46.576 -27.895 -11.405 1.00 26.53 195 ILE A N 1
ATOM 1445 C CA . ILE A 1 176 ? -46.383 -28.322 -10.023 1.00 27.79 195 ILE A CA 1
ATOM 1446 C C . ILE A 1 176 ? -46.522 -27.090 -9.127 1.00 28.29 195 ILE A C 1
ATOM 1447 O O . ILE A 1 176 ? -47.178 -27.138 -8.078 1.00 28.71 195 ILE A O 1
ATOM 1452 N N . LEU A 1 177 ? -45.902 -25.995 -9.565 1.00 28.79 196 LEU A N 1
ATOM 1453 C CA . LEU A 1 177 ? -46.016 -24.670 -8.953 1.00 29.46 196 LEU A CA 1
ATOM 1454 C C . LEU A 1 177 ? -45.935 -23.639 -10.081 1.00 29.29 196 LEU A C 1
ATOM 1455 O O . LEU A 1 177 ? -45.556 -23.993 -11.203 1.00 29.15 196 LEU A O 1
ATOM 1460 N N . PRO A 1 178 ? -46.276 -22.360 -9.799 1.00 29.22 197 PRO A N 1
ATOM 1461 C CA . PRO A 1 178 ? -46.030 -21.328 -10.810 1.00 28.94 197 PRO A CA 1
ATOM 1462 C C . PRO A 1 178 ? -44.580 -21.338 -11.303 1.00 28.65 197 PRO A C 1
ATOM 1463 O O . PRO A 1 178 ? -43.643 -21.403 -10.494 1.00 28.67 197 PRO A O 1
ATOM 1467 N N . ASN A 1 179 ? -44.420 -21.295 -12.626 1.00 27.97 198 ASN A N 1
ATOM 1468 C CA . ASN A 1 179 ? -43.117 -21.376 -13.308 1.00 27.56 198 ASN A CA 1
ATOM 1469 C C . ASN A 1 179 ? -42.386 -22.711 -13.167 1.00 26.52 198 ASN A C 1
ATOM 1470 O O . ASN A 1 179 ? -41.209 -22.826 -13.520 1.00 26.88 198 ASN A O 1
ATOM 1475 N N . VAL A 1 180 ? -43.091 -23.717 -12.661 1.00 25.15 199 VAL A N 1
ATOM 1476 C CA . VAL A 1 180 ? -42.545 -25.064 -12.544 1.00 24.08 199 VAL A CA 1
ATOM 1477 C C . VAL A 1 180 ? -43.500 -26.078 -13.200 1.00 22.59 199 VAL A C 1
ATOM 1478 O O . VAL A 1 180 ? -44.287 -26.735 -12.514 1.00 22.79 199 VAL A O 1
ATOM 1482 N N . PRO A 1 181 ? -43.438 -26.204 -14.540 1.00 21.31 200 PRO A N 1
ATOM 1483 C CA . PRO A 1 181 ? -44.298 -27.179 -15.216 1.00 20.52 200 PRO A CA 1
ATOM 1484 C C . PRO A 1 181 ? -43.938 -28.621 -14.870 1.00 19.98 200 PRO A C 1
ATOM 1485 O O . PRO A 1 181 ? -42.766 -28.912 -14.581 1.00 19.64 200 PRO A O 1
ATOM 1489 N N . HIS A 1 182 ? -44.943 -29.497 -14.878 1.00 19.31 201 HIS A N 1
ATOM 1490 C CA . HIS A 1 182 ? -44.739 -30.951 -14.814 1.00 19.55 201 HIS A CA 1
ATOM 1491 C C . HIS A 1 182 ? -43.958 -31.395 -16.044 1.00 18.89 201 HIS A C 1
ATOM 1492 O O . HIS A 1 182 ? -44.133 -30.833 -17.126 1.00 18.60 201 HIS A O 1
ATOM 1499 N N . SER A 1 183 ? -43.129 -32.428 -15.890 1.00 18.83 202 SER A N 1
ATOM 1500 C CA . SER A 1 183 ? -42.309 -32.925 -17.001 1.00 18.80 202 SER A CA 1
ATOM 1501 C C . SER A 1 183 ? -43.128 -33.435 -18.189 1.00 18.94 202 SER A C 1
ATOM 1502 O O . SER A 1 183 ? -42.698 -33.316 -19.336 1.00 19.01 202 SER A O 1
ATOM 1505 N N . ASP A 1 184 ? -44.305 -33.997 -17.913 1.00 19.01 203 ASP A N 1
ATOM 1506 C CA . ASP A 1 184 ? -45.108 -34.625 -18.958 1.00 19.40 203 ASP A CA 1
ATOM 1507 C C . ASP A 1 184 ? -46.361 -33.809 -19.254 1.00 19.33 203 ASP A C 1
ATOM 1508 O O . ASP A 1 184 ? -46.984 -33.291 -18.330 1.00 19.09 203 ASP A O 1
ATOM 1513 N N . PRO A 1 185 ? -46.729 -33.694 -20.544 1.00 19.59 204 PRO A N 1
ATOM 1514 C CA . PRO A 1 185 ? -47.927 -32.916 -20.884 1.00 19.71 204 PRO A CA 1
ATOM 1515 C C . PRO A 1 185 ? -49.214 -33.663 -20.529 1.00 19.76 204 PRO A C 1
ATOM 1516 O O . PRO A 1 185 ? -49.193 -34.885 -20.379 1.00 20.14 204 PRO A O 1
ATOM 1520 N N . SER A 1 186 ? -50.319 -32.927 -20.396 1.00 19.43 205 SER A N 1
ATOM 1521 C CA . SER A 1 186 ? -51.604 -33.527 -20.031 1.00 19.67 205 SER A CA 1
ATOM 1522 C C . SER A 1 186 ? -52.673 -33.343 -21.101 1.00 19.62 205 SER A C 1
ATOM 1523 O O . SER A 1 186 ? -53.782 -33.863 -20.966 1.00 19.95 205 SER A O 1
ATOM 1526 N N . ALA A 1 187 ? -52.350 -32.588 -22.147 1.00 19.66 206 ALA A N 1
ATOM 1527 C CA . ALA A 1 187 ? -53.260 -32.416 -23.285 1.00 19.62 206 ALA A CA 1
ATOM 1528 C C . ALA A 1 187 ? -52.478 -32.336 -24.588 1.00 19.87 206 ALA A C 1
ATOM 1529 O O . ALA A 1 187 ? -51.337 -31.867 -24.607 1.00 19.65 206 ALA A O 1
ATOM 1531 N N . LYS A 1 188 ? -53.093 -32.808 -25.670 1.00 20.12 207 LYS A N 1
ATOM 1532 C CA . LYS A 1 188 ? -52.478 -32.749 -26.993 1.00 20.29 207 LYS A CA 1
ATOM 1533 C C . LYS A 1 188 ? -53.549 -32.514 -28.045 1.00 20.81 207 LYS A C 1
ATOM 1534 O O . LYS A 1 188 ? -54.544 -33.243 -28.114 1.00 21.21 207 LYS A O 1
ATOM 1540 N N . LEU A 1 189 ? -53.341 -31.477 -28.845 1.00 20.96 208 LEU A N 1
ATOM 1541 C CA . LEU A 1 189 ? -54.220 -31.166 -29.954 1.00 21.26 208 LEU A CA 1
ATOM 1542 C C . LEU A 1 189 ? -53.564 -31.586 -31.260 1.00 21.02 208 LEU A C 1
ATOM 1543 O O . LEU A 1 189 ? -52.437 -31.186 -31.547 1.00 20.65 208 LEU A O 1
ATOM 1548 N N . VAL A 1 190 ? -54.276 -32.404 -32.032 1.00 20.89 209 VAL A N 1
ATOM 1549 C CA . VAL A 1 190 ? -53.826 -32.843 -33.351 1.00 21.08 209 VAL A CA 1
ATOM 1550 C C . VAL A 1 190 ? -54.353 -31.853 -34.399 1.00 21.35 209 VAL A C 1
ATOM 1551 O O . VAL A 1 190 ? -55.561 -31.756 -34.593 1.00 22.45 209 VAL A O 1
ATOM 1555 N N . PRO A 1 191 ? -53.448 -31.122 -35.072 1.00 20.93 210 PRO A N 1
ATOM 1556 C CA . PRO A 1 191 ? -53.869 -30.031 -35.970 1.00 20.79 210 PRO A CA 1
ATOM 1557 C C . PRO A 1 191 ? -54.568 -30.534 -37.239 1.00 19.82 210 PRO A C 1
ATOM 1558 O O . PRO A 1 191 ? -54.223 -31.591 -37.739 1.00 20.04 210 PRO A O 1
ATOM 1562 N N . GLN A 1 192 ? -55.567 -29.796 -37.724 1.00 19.16 211 GLN A N 1
ATOM 1563 C CA . GLN A 1 192 ? -56.167 -30.051 -39.044 1.00 17.98 211 GLN A CA 1
ATOM 1564 C C . GLN A 1 192 ? -56.252 -28.744 -39.824 1.00 16.99 211 GLN A C 1
ATOM 1565 O O . GLN A 1 192 ? -56.212 -27.668 -39.234 1.00 16.27 211 GLN A O 1
ATOM 1571 N N . PHE A 1 193 ? -56.366 -28.845 -41.146 1.00 15.77 212 PHE A N 1
ATOM 1572 C CA . PHE A 1 193 ? -56.573 -27.666 -41.992 1.00 15.29 212 PHE A CA 1
ATOM 1573 C C . PHE A 1 193 ? -57.768 -26.851 -41.491 1.00 15.29 212 PHE A C 1
ATOM 1574 O O . PHE A 1 193 ? -58.840 -27.407 -41.229 1.00 15.23 212 PHE A O 1
ATOM 1582 N N . ASN A 1 194 ? -57.564 -25.539 -41.354 1.00 14.94 213 ASN A N 1
ATOM 1583 C CA . ASN A 1 194 ? -58.623 -24.600 -40.962 1.00 15.30 213 ASN A CA 1
ATOM 1584 C C . ASN A 1 194 ? -59.057 -24.747 -39.497 1.00 15.31 213 ASN A C 1
ATOM 1585 O O . ASN A 1 194 ? -60.147 -24.304 -39.106 1.00 15.68 213 ASN A O 1
ATOM 1590 N N . GLN A 1 195 ? -58.204 -25.373 -38.685 1.00 15.41 214 GLN A N 1
ATOM 1591 C CA . GLN A 1 195 ? -58.431 -25.434 -37.249 1.00 15.40 214 GLN A CA 1
ATOM 1592 C C . GLN A 1 195 ? -57.517 -24.404 -36.590 1.00 15.08 214 GLN A C 1
ATOM 1593 O O . GLN A 1 195 ? -56.349 -24.266 -36.970 1.00 14.66 214 GLN A O 1
ATOM 1599 N N . ILE A 1 196 ? -58.067 -23.667 -35.632 1.00 14.76 215 ILE A N 1
ATOM 1600 C CA . ILE A 1 196 ? -57.290 -22.732 -34.829 1.00 14.80 215 ILE A CA 1
ATOM 1601 C C . ILE A 1 196 ? -57.230 -23.218 -33.377 1.00 14.69 215 ILE A C 1
ATOM 1602 O O . ILE A 1 196 ? -58.225 -23.699 -32.833 1.00 15.01 215 ILE A O 1
ATOM 1607 N N . ALA A 1 197 ? -56.052 -23.118 -32.771 1.00 14.66 216 ALA A N 1
ATOM 1608 C CA . ALA A 1 197 ? -55.879 -23.404 -31.349 1.00 14.73 216 ALA A CA 1
ATOM 1609 C C . ALA A 1 197 ? -55.390 -22.123 -30.697 1.00 14.70 216 ALA A C 1
ATOM 1610 O O . ALA A 1 197 ? -54.635 -21.359 -31.310 1.00 14.67 216 ALA A O 1
ATOM 1612 N N . PHE A 1 198 ? -55.813 -21.878 -29.466 1.00 14.32 217 PHE A N 1
ATOM 1613 C CA . PHE A 1 198 ? -55.483 -20.611 -28.829 1.00 14.55 217 PHE A CA 1
ATOM 1614 C C . PHE A 1 198 ? -55.566 -20.651 -27.315 1.00 14.80 217 PHE A C 1
ATOM 1615 O O . PHE A 1 198 ? -56.218 -21.519 -26.732 1.00 14.42 217 PHE A O 1
ATOM 1623 N N . PHE A 1 199 ? -54.883 -19.705 -26.680 1.00 15.47 218 PHE A N 1
ATOM 1624 C CA . PHE A 1 199 ? -54.935 -19.567 -25.233 1.00 16.50 218 PHE A CA 1
ATOM 1625 C C . PHE A 1 199 ? -54.465 -18.187 -24.812 1.00 17.13 218 PHE A C 1
ATOM 1626 O O . PHE A 1 199 ? -53.567 -17.603 -25.426 1.00 16.59 218 PHE A O 1
ATOM 1634 N N . LYS A 1 200 ? -55.088 -17.673 -23.760 1.00 18.28 219 LYS A N 1
ATOM 1635 C CA . LYS A 1 200 ? -54.618 -16.465 -23.115 1.00 19.52 219 LYS A CA 1
ATOM 1636 C C . LYS A 1 200 ? -53.227 -16.756 -22.548 1.00 19.94 219 LYS A C 1
ATOM 1637 O O . LYS A 1 200 ? -53.006 -17.799 -21.922 1.00 20.06 219 LYS A O 1
ATOM 1643 N N . VAL A 1 201 ? -52.286 -15.847 -22.805 1.00 20.17 220 VAL A N 1
ATOM 1644 C CA . VAL A 1 201 ? -50.920 -15.955 -22.289 1.00 20.85 220 VAL A CA 1
ATOM 1645 C C . VAL A 1 201 ? -50.952 -15.821 -20.766 1.00 21.46 220 VAL A C 1
ATOM 1646 O O . VAL A 1 201 ? -51.476 -14.839 -20.237 1.00 21.43 220 VAL A O 1
ATOM 1650 N N . LEU A 1 202 ? -50.416 -16.825 -20.072 1.00 21.91 221 LEU A N 1
ATOM 1651 C CA . LEU A 1 202 ? -50.469 -16.872 -18.609 1.00 22.81 221 LEU A CA 1
ATOM 1652 C C . LEU A 1 202 ? -49.085 -16.991 -17.983 1.00 23.36 221 LEU A C 1
ATOM 1653 O O . LEU A 1 202 ? -48.530 -18.092 -17.906 1.00 23.51 221 LEU A O 1
ATOM 1658 N N . PRO A 1 203 ? -48.523 -15.863 -17.517 1.00 23.98 222 PRO A N 1
ATOM 1659 C CA . PRO A 1 203 ? -47.220 -15.910 -16.862 1.00 24.25 222 PRO A CA 1
ATOM 1660 C C . PRO A 1 203 ? -47.208 -16.959 -15.755 1.00 24.27 222 PRO A C 1
ATOM 1661 O O . PRO A 1 203 ? -48.121 -17.003 -14.924 1.00 24.77 222 PRO A O 1
ATOM 1665 N N . GLY A 1 204 ? -46.204 -17.829 -15.795 1.00 24.28 223 GLY A N 1
ATOM 1666 C CA . GLY A 1 204 ? -46.072 -18.924 -14.835 1.00 23.61 223 GLY A CA 1
ATOM 1667 C C . GLY A 1 204 ? -46.798 -20.221 -15.157 1.00 23.00 223 GLY A C 1
ATOM 1668 O O . GLY A 1 204 ? -46.554 -21.241 -14.501 1.00 22.71 223 GLY A O 1
ATOM 1669 N N . PHE A 1 205 ? -47.682 -20.207 -16.158 1.00 22.14 224 PHE A N 1
ATOM 1670 C CA . PHE A 1 205 ? -48.607 -21.328 -16.351 1.00 21.44 224 PHE A CA 1
ATOM 1671 C C . PHE A 1 205 ? -48.790 -21.865 -17.773 1.00 20.48 224 PHE A C 1
ATOM 1672 O O . PHE A 1 205 ? -49.019 -23.061 -17.947 1.00 20.34 224 PHE A O 1
ATOM 1680 N N . SER A 1 206 ? -48.714 -20.995 -18.775 1.00 19.26 225 SER A N 1
ATOM 1681 C CA . SER A 1 206 ? -49.122 -21.385 -20.131 1.00 18.21 225 SER A CA 1
ATOM 1682 C C . SER A 1 206 ? -48.026 -22.149 -20.882 1.00 17.82 225 SER A C 1
ATOM 1683 O O . SER A 1 206 ? -47.650 -21.786 -21.995 1.00 17.51 225 SER A O 1
ATOM 1686 N N . PHE A 1 207 ? -47.543 -23.221 -20.260 1.00 16.99 226 PHE A N 1
ATOM 1687 C CA . PHE A 1 207 ? -46.476 -24.031 -20.825 1.00 16.90 226 PHE A CA 1
ATOM 1688 C C . PHE A 1 207 ? -46.995 -25.012 -21.865 1.00 16.25 226 PHE A C 1
ATOM 1689 O O . PHE A 1 207 ? -47.925 -25.781 -21.617 1.00 16.36 226 PHE A O 1
ATOM 1697 N N . HIS A 1 208 ? -46.371 -24.966 -23.034 1.00 16.26 227 HIS A N 1
ATOM 1698 C CA . HIS A 1 208 ? -46.767 -25.778 -24.168 1.00 15.93 227 HIS A CA 1
ATOM 1699 C C . HIS A 1 208 ? -45.547 -26.092 -25.016 1.00 15.93 227 HIS A C 1
ATOM 1700 O O . HIS A 1 208 ? -44.479 -25.480 -24.865 1.00 15.55 227 HIS A O 1
ATOM 1707 N N . ASP A 1 209 ? -45.708 -27.069 -25.896 1.00 15.89 228 ASP A N 1
ATOM 1708 C CA . ASP A 1 209 ? -44.681 -27.377 -26.861 1.00 16.24 228 ASP A CA 1
ATOM 1709 C C . ASP A 1 209 ? -45.328 -27.957 -28.113 1.00 15.74 228 ASP A C 1
ATOM 1710 O O . ASP A 1 209 ? -46.556 -28.086 -28.210 1.00 15.98 228 ASP A O 1
ATOM 1723 N N . GLU A 1 211 ? -44.932 -31.156 -30.339 1.00 14.74 230 GLU A N 1
ATOM 1724 C CA . GLU A 1 211 ? -44.475 -32.549 -30.558 1.00 14.59 230 GLU A CA 1
ATOM 1725 C C . GLU A 1 211 ? -43.771 -32.647 -31.911 1.00 14.65 230 GLU A C 1
ATOM 1726 O O . GLU A 1 211 ? -44.249 -32.122 -32.920 1.00 14.31 230 GLU A O 1
ATOM 1732 N N . GLU A 1 212 ? -42.616 -33.303 -31.918 1.00 14.36 231 GLU A N 1
ATOM 1733 C CA . GLU A 1 212 ? -41.858 -33.506 -33.150 1.00 14.58 231 GLU A CA 1
ATOM 1734 C C . GLU A 1 212 ? -42.745 -34.127 -34.235 1.00 14.59 231 GLU A C 1
ATOM 1735 O O . GLU A 1 212 ? -43.601 -34.970 -33.947 1.00 14.31 231 GLU A O 1
ATOM 1741 N N . VAL A 1 213 ? -42.553 -33.683 -35.471 1.00 14.71 232 VAL A N 1
ATOM 1742 C CA . VAL A 1 213 ? -43.187 -34.304 -36.629 1.00 15.53 232 VAL A CA 1
ATOM 1743 C C . VAL A 1 213 ? -42.404 -35.584 -36.917 1.00 16.41 232 VAL A C 1
ATOM 1744 O O . VAL A 1 213 ? -41.189 -35.539 -37.127 1.00 16.68 232 VAL A O 1
ATOM 1748 N N . LYS A 1 214 ? -43.115 -36.710 -36.906 1.00 16.97 233 LYS A N 1
ATOM 1749 C CA . LYS A 1 214 ? -42.495 -38.040 -36.858 1.00 18.26 233 LYS A CA 1
ATOM 1750 C C . LYS A 1 214 ? -42.443 -38.747 -38.211 1.00 19.09 233 LYS A C 1
ATOM 1751 O O . LYS A 1 214 ? -41.848 -39.827 -38.338 1.00 19.91 233 LYS A O 1
ATOM 1757 N N . VAL A 1 215 ? -43.067 -38.140 -39.213 1.00 19.72 234 VAL A N 1
ATOM 1758 C CA . VAL A 1 215 ? -43.135 -38.706 -40.560 1.00 20.70 234 VAL A CA 1
ATOM 1759 C C . VAL A 1 215 ? -42.761 -37.638 -41.584 1.00 20.93 234 VAL A C 1
ATOM 1760 O O . VAL A 1 215 ? -42.655 -36.454 -41.252 1.00 20.73 234 VAL A O 1
ATOM 1764 N N . ASP A 1 216 ? -42.566 -38.064 -42.829 1.00 21.97 235 ASP A N 1
ATOM 1765 C CA . ASP A 1 216 ? -42.264 -37.148 -43.921 1.00 23.05 235 ASP A CA 1
ATOM 1766 C C . ASP A 1 216 ? -43.544 -36.460 -44.426 1.00 23.37 235 ASP A C 1
ATOM 1767 O O . ASP A 1 216 ? -44.082 -36.797 -45.491 1.00 23.55 235 ASP A O 1
ATOM 1772 N N . LYS A 1 217 ? -44.033 -35.513 -43.630 1.00 23.45 236 LYS A N 1
ATOM 1773 C CA . LYS A 1 217 ? -45.188 -34.686 -43.973 1.00 24.04 236 LYS A CA 1
ATOM 1774 C C . LYS A 1 217 ? -44.865 -33.231 -43.646 1.00 23.90 236 LYS A C 1
ATOM 1775 O O . LYS A 1 217 ? -43.919 -32.955 -42.900 1.00 23.86 236 LYS A O 1
ATOM 1781 N N . HIS A 1 218 ? -45.656 -32.311 -44.202 1.00 23.93 237 HIS A N 1
ATOM 1782 C CA . HIS A 1 218 ? -45.437 -30.873 -44.035 1.00 23.49 237 HIS A CA 1
ATOM 1783 C C . HIS A 1 218 ? -46.548 -30.223 -43.210 1.00 22.39 237 HIS A C 1
ATOM 1784 O O . HIS A 1 218 ? -47.693 -30.114 -43.661 1.00 22.56 237 HIS A O 1
ATOM 1791 N N . ARG A 1 219 ? -46.205 -29.813 -41.994 1.00 20.75 238 ARG A N 1
ATOM 1792 C CA . ARG A 1 219 ? -47.145 -29.157 -41.082 1.00 19.70 238 ARG A CA 1
ATOM 1793 C C . ARG A 1 219 ? -46.949 -27.655 -41.259 1.00 19.17 238 ARG A C 1
ATOM 1794 O O . ARG A 1 219 ? -46.015 -27.086 -40.711 1.00 18.97 238 ARG A O 1
ATOM 1802 N N . LEU A 1 220 ? -47.810 -27.030 -42.058 1.00 18.43 239 LEU A N 1
ATOM 1803 C CA . LEU A 1 220 ? -47.760 -25.585 -42.273 1.00 17.70 239 LEU A CA 1
ATOM 1804 C C . LEU A 1 220 ? -48.684 -24.905 -41.280 1.00 17.67 239 LEU A C 1
ATOM 1805 O O . LEU A 1 220 ? -49.817 -25.348 -41.071 1.00 17.25 239 LEU A O 1
ATOM 1810 N N . SER A 1 221 ? -48.206 -23.831 -40.661 1.00 17.35 240 SER A N 1
ATOM 1811 C CA . SER A 1 221 ? -49.042 -23.105 -39.710 1.00 18.17 240 SER A CA 1
ATOM 1812 C C . SER A 1 221 ? -48.786 -21.613 -39.762 1.00 18.16 240 SER A C 1
ATOM 1813 O O . SER A 1 221 ? -47.712 -21.169 -40.173 1.00 17.78 240 SER A O 1
ATOM 1816 N N . ILE A 1 222 ? -49.791 -20.854 -39.345 1.00 17.96 241 ILE A N 1
ATOM 1817 C CA . ILE A 1 222 ? -49.633 -19.428 -39.097 1.00 18.63 241 ILE A CA 1
ATOM 1818 C C . ILE A 1 222 ? -49.827 -19.229 -37.593 1.00 18.73 241 ILE A C 1
ATOM 1819 O O . ILE A 1 222 ? -50.919 -19.467 -37.065 1.00 19.26 241 ILE A O 1
ATOM 1824 N N . GLN A 1 223 ? -48.745 -18.850 -36.911 1.00 18.74 242 GLN A N 1
ATOM 1825 C CA . GLN A 1 223 ? -48.753 -18.583 -35.471 1.00 18.97 242 GLN A CA 1
ATOM 1826 C C . GLN A 1 223 ? -48.868 -17.078 -35.313 1.00 18.59 242 GLN A C 1
ATOM 1827 O O . GLN A 1 223 ? -48.241 -16.321 -36.060 1.00 19.14 242 GLN A O 1
ATOM 1833 N N . GLY A 1 224 ? -49.683 -16.641 -34.366 1.00 17.64 243 GLY A N 1
ATOM 1834 C CA . GLY A 1 224 ? -49.801 -15.217 -34.114 1.00 16.78 243 GLY A CA 1
ATOM 1835 C C . GLY A 1 224 ? -50.089 -14.896 -32.666 1.00 16.14 243 GLY A C 1
ATOM 1836 O O . GLY A 1 224 ? -50.341 -15.795 -31.850 1.00 15.69 243 GLY A O 1
ATOM 1837 N N . TRP A 1 225 ? -50.039 -13.605 -32.352 1.00 15.85 244 TRP A N 1
ATOM 1838 C CA . TRP A 1 225 ? -50.448 -13.113 -31.045 1.00 15.86 244 TRP A CA 1
ATOM 1839 C C . TRP A 1 225 ? -51.333 -11.893 -31.183 1.00 15.61 244 TRP A C 1
ATOM 1840 O O . TRP A 1 225 ? -51.129 -11.059 -32.071 1.00 15.89 244 TRP A O 1
ATOM 1851 N N . TYR A 1 226 ? -52.326 -11.818 -30.306 1.00 15.64 245 TYR A N 1
ATOM 1852 C CA . TYR A 1 226 ? -53.046 -10.579 -30.062 1.00 15.29 245 TYR A CA 1
ATOM 1853 C C . TYR A 1 226 ? -52.373 -9.892 -28.890 1.00 15.51 245 TYR A C 1
ATOM 1854 O O . TYR A 1 226 ? -52.002 -10.538 -27.906 1.00 15.31 245 TYR A O 1
ATOM 1863 N N . HIS A 1 227 ? -52.214 -8.577 -29.001 1.00 15.41 246 HIS A N 1
ATOM 1864 C CA . HIS A 1 227 ? -51.504 -7.803 -27.995 1.00 15.88 246 HIS A CA 1
ATOM 1865 C C . HIS A 1 227 ? -52.428 -6.907 -27.174 1.00 16.04 246 HIS A C 1
ATOM 1866 O O . HIS A 1 227 ? -53.574 -6.660 -27.551 1.00 16.10 246 HIS A O 1
ATOM 1873 N N . ILE A 1 228 ? -51.909 -6.437 -26.041 1.00 16.38 247 ILE A N 1
ATOM 1874 C CA . ILE A 1 228 ? -52.528 -5.370 -25.251 1.00 16.67 247 ILE A CA 1
ATOM 1875 C C . ILE A 1 228 ? -52.814 -4.177 -26.175 1.00 17.10 247 ILE A C 1
ATOM 1876 O O . ILE A 1 228 ? -51.973 -3.840 -27.006 1.00 17.20 247 ILE A O 1
ATOM 1881 N N . PRO A 1 229 ? -54.009 -3.559 -26.056 1.00 17.28 248 PRO A N 1
ATOM 1882 C CA . PRO A 1 229 ? -54.320 -2.393 -26.896 1.00 17.64 248 PRO A CA 1
ATOM 1883 C C . PRO A 1 229 ? -53.270 -1.282 -26.796 1.00 17.81 248 PRO A C 1
ATOM 1884 O O . PRO A 1 229 ? -52.711 -1.032 -25.722 1.00 17.93 248 PRO A O 1
ATOM 1888 N N . GLN A 1 230 ? -53.011 -0.642 -27.930 1.00 17.61 249 GLN A N 1
ATOM 1889 C CA . GLN A 1 230 ? -52.012 0.415 -28.034 1.00 17.93 249 GLN A CA 1
ATOM 1890 C C . GLN A 1 230 ? -52.709 1.764 -27.974 1.00 18.18 249 GLN A C 1
ATOM 1891 O O . GLN A 1 230 ? -53.939 1.831 -28.029 1.00 17.93 249 GLN A O 1
ATOM 1897 N N . VAL A 1 231 ? -51.929 2.838 -27.854 1.00 18.89 250 VAL A N 1
ATOM 1898 C CA . VAL A 1 231 ? -52.501 4.186 -27.828 1.00 19.36 250 VAL A CA 1
ATOM 1899 C C . VAL A 1 231 ? -53.514 4.374 -28.961 1.00 19.96 250 VAL A C 1
ATOM 1900 O O . VAL A 1 231 ? -53.294 3.930 -30.098 1.00 20.05 250 VAL A O 1
ATOM 1904 N N . GLY A 1 232 ? -54.643 4.996 -28.628 1.00 20.37 251 GLY A N 1
ATOM 1905 C CA . GLY A 1 232 ? -55.673 5.318 -29.607 1.00 21.24 251 GLY A CA 1
ATOM 1906 C C . GLY A 1 232 ? -56.638 4.192 -29.930 1.00 21.58 251 GLY A C 1
ATOM 1907 O O . GLY A 1 232 ? -57.573 4.384 -30.703 1.00 21.88 251 GLY A O 1
ATOM 1908 N N . GLU A 1 233 ? -56.406 3.018 -29.348 1.00 21.82 252 GLU A N 1
ATOM 1909 C CA . GLU A 1 233 ? -57.250 1.849 -29.593 1.00 22.39 252 GLU A CA 1
ATOM 1910 C C . GLU A 1 233 ? -58.250 1.619 -28.470 1.00 22.83 252 GLU A C 1
ATOM 1911 O O . GLU A 1 233 ? -58.032 2.049 -27.338 1.00 22.83 252 GLU A O 1
ATOM 1917 N N . GLU A 1 234 ? -59.347 0.939 -28.796 1.00 23.77 253 GLU A N 1
ATOM 1918 C CA . GLU A 1 234 ? -60.349 0.550 -27.810 1.00 24.80 253 GLU A CA 1
ATOM 1919 C C . GLU A 1 234 ? -59.705 -0.273 -26.694 1.00 24.47 253 GLU A C 1
ATOM 1920 O O . GLU A 1 234 ? -58.950 -1.208 -26.960 1.00 24.45 253 GLU A O 1
ATOM 1926 N N . GLY A 1 235 ? -59.979 0.102 -25.449 1.00 24.38 254 GLY A N 1
ATOM 1927 C CA . GLY A 1 235 ? -59.427 -0.593 -24.299 1.00 24.18 254 GLY A CA 1
ATOM 1928 C C . GLY A 1 235 ? -58.031 -0.176 -23.878 1.00 24.16 254 GLY A C 1
ATOM 1929 O O . GLY A 1 235 ? -57.474 -0.745 -22.944 1.00 24.21 254 GLY A O 1
ATOM 1930 N N . TYR A 1 236 ? -57.460 0.821 -24.553 1.00 24.20 255 TYR A N 1
ATOM 1931 C CA . TYR A 1 236 ? -56.139 1.321 -24.184 1.00 24.48 255 TYR A CA 1
ATOM 1932 C C . TYR A 1 236 ? -56.148 1.931 -22.786 1.00 25.20 255 TYR A C 1
ATOM 1933 O O . TYR A 1 236 ? -57.018 2.746 -22.457 1.00 25.48 255 TYR A O 1
ATOM 1942 N N . ILE A 1 237 ? -55.190 1.504 -21.967 1.00 25.65 256 ILE A N 1
ATOM 1943 C CA . ILE A 1 237 ? -54.993 2.051 -20.625 1.00 26.43 256 ILE A CA 1
ATOM 1944 C C . ILE A 1 237 ? -53.532 2.487 -20.516 1.00 26.39 256 ILE A C 1
ATOM 1945 O O . ILE A 1 237 ? -52.630 1.647 -20.550 1.00 26.37 256 ILE A O 1
ATOM 1950 N N . PRO A 1 238 ? -53.283 3.807 -20.399 1.00 26.67 257 PRO A N 1
ATOM 1951 C CA . PRO A 1 238 ? -51.898 4.267 -20.277 1.00 26.75 257 PRO A CA 1
ATOM 1952 C C . PRO A 1 238 ? -51.186 3.561 -19.118 1.00 26.85 257 PRO A C 1
ATOM 1953 O O . PRO A 1 238 ? -51.731 3.481 -18.015 1.00 27.10 257 PRO A O 1
ATOM 1957 N N . GLY A 1 239 ? -50.005 3.013 -19.385 1.00 26.71 258 GLY A N 1
ATOM 1958 C CA . GLY A 1 239 ? -49.219 2.333 -18.357 1.00 26.80 258 GLY A CA 1
ATOM 1959 C C . GLY A 1 239 ? -49.464 0.838 -18.189 1.00 26.94 258 GLY A C 1
ATOM 1960 O O . GLY A 1 239 ? -48.669 0.155 -17.537 1.00 26.75 258 GLY A O 1
ATOM 1961 N N . GLU A 1 240 ? -50.551 0.330 -18.769 1.00 26.94 259 GLU A N 1
ATOM 1962 C CA . GLU A 1 240 ? -50.898 -1.094 -18.651 1.00 27.19 259 GLU A CA 1
ATOM 1963 C C . GLU A 1 240 ? -49.795 -2.001 -19.202 1.00 27.40 259 GLU A C 1
ATOM 1964 O O . GLU A 1 240 ? -49.352 -2.936 -18.526 1.00 27.54 259 GLU A O 1
ATOM 1970 N N . GLU A 1 241 ? -49.357 -1.713 -20.426 1.00 27.68 260 GLU A N 1
ATOM 1971 C CA . GLU A 1 241 ? -48.337 -2.515 -21.096 1.00 27.84 260 GLU A CA 1
ATOM 1972 C C . GLU A 1 241 ? -47.005 -2.474 -20.351 1.00 28.50 260 GLU A C 1
ATOM 1973 O O . GLU A 1 241 ? -46.360 -3.503 -20.163 1.00 28.15 260 GLU A O 1
ATOM 1979 N N . GLU A 1 242 ? -46.602 -1.278 -19.927 1.00 29.25 261 GLU A N 1
ATOM 1980 C CA . GLU A 1 242 ? -45.361 -1.105 -19.176 1.00 30.18 261 GLU A CA 1
ATOM 1981 C C . GLU A 1 242 ? -45.361 -1.935 -17.891 1.00 30.16 261 GLU A C 1
ATOM 1982 O O . GLU A 1 242 ? -44.369 -2.596 -17.580 1.00 30.31 261 GLU A O 1
ATOM 1988 N N . ALA A 1 243 ? -46.483 -1.917 -17.169 1.00 30.38 262 ALA A N 1
ATOM 1989 C CA . ALA A 1 243 ? -46.639 -2.678 -15.926 1.00 30.58 262 ALA 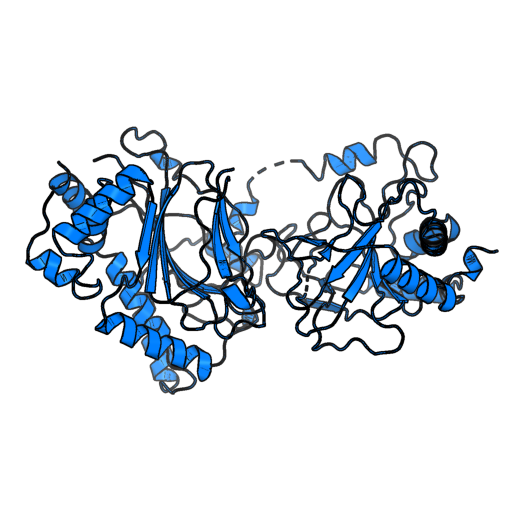A CA 1
ATOM 1990 C C . ALA A 1 243 ? -46.583 -4.187 -16.165 1.00 30.92 262 ALA A C 1
ATOM 1991 O O . ALA A 1 243 ? -45.980 -4.924 -15.383 1.00 30.49 262 ALA A O 1
ATOM 1993 N N . TRP A 1 244 ? -47.214 -4.630 -17.251 1.00 31.13 263 TRP A N 1
ATOM 1994 C CA . TRP A 1 244 ? -47.212 -6.036 -17.653 1.00 31.53 263 TRP A CA 1
ATOM 1995 C C . TRP A 1 244 ? -45.795 -6.534 -17.934 1.00 32.31 263 TRP A C 1
ATOM 1996 O O . TRP A 1 244 ? -45.390 -7.578 -17.428 1.00 32.51 263 TRP A O 1
ATOM 2007 N N . VAL A 1 245 ? -45.046 -5.777 -18.734 1.00 33.37 264 VAL A N 1
ATOM 2008 C CA . VAL A 1 245 ? -43.675 -6.144 -19.091 1.00 34.61 264 VAL A CA 1
ATOM 2009 C C . VAL A 1 245 ? -42.768 -6.164 -17.851 1.00 35.83 264 VAL A C 1
ATOM 2010 O O . VAL A 1 245 ? -41.980 -7.097 -17.669 1.00 35.49 264 VAL A O 1
ATOM 2014 N N . ARG A 1 246 ? -42.914 -5.153 -16.993 1.00 37.27 265 ARG A N 1
ATOM 2015 C CA . ARG A 1 246 ? -42.122 -5.047 -15.762 1.00 39.01 265 ARG A CA 1
ATOM 2016 C C . ARG A 1 246 ? -42.357 -6.225 -14.814 1.00 39.63 265 ARG A C 1
ATOM 2017 O O . ARG A 1 246 ? -41.400 -6.796 -14.280 1.00 39.76 265 ARG A O 1
ATOM 2025 N N A ASN A 1 247 ? -43.626 -6.581 -14.616 0.50 40.11 266 ASN A N 1
ATOM 2026 N N B ASN A 1 247 ? -43.627 -6.576 -14.619 0.50 40.09 266 ASN A N 1
ATOM 2027 C CA A ASN A 1 247 ? -44.011 -7.687 -13.735 0.50 40.66 266 ASN A CA 1
ATOM 2028 C CA B ASN A 1 247 ? -44.019 -7.682 -13.748 0.50 40.61 266 ASN A CA 1
ATOM 2029 C C A ASN A 1 247 ? -43.610 -9.063 -14.265 0.50 41.06 266 ASN A C 1
ATOM 2030 C C B ASN A 1 247 ? -43.530 -9.038 -14.254 0.50 41.04 266 ASN A C 1
ATOM 2031 O O A ASN A 1 247 ? -43.545 -10.029 -13.502 0.50 41.10 266 ASN A O 1
ATOM 2032 O O B ASN A 1 247 ? -43.317 -9.961 -13.464 0.50 41.08 266 ASN A O 1
ATOM 2041 N N . ASN A 1 248 ? -43.349 -9.144 -15.569 1.00 41.38 267 ASN A N 1
ATOM 2042 C CA . ASN A 1 248 ? -42.899 -10.387 -16.206 1.00 42.19 267 ASN A CA 1
ATOM 2043 C C . ASN A 1 248 ? -41.382 -10.500 -16.355 1.00 43.18 267 ASN A C 1
ATOM 2044 O O . ASN A 1 248 ? -40.854 -11.602 -16.520 1.00 43.44 267 ASN A O 1
ATOM 2049 N N . THR A 1 249 ? -40.687 -9.366 -16.310 1.00 44.28 268 THR A N 1
ATOM 2050 C CA . THR A 1 249 ? -39.228 -9.355 -16.433 1.00 45.40 268 THR A CA 1
ATOM 2051 C C . THR A 1 249 ? -38.574 -9.469 -15.054 1.00 45.95 268 THR A C 1
ATOM 2052 O O . THR A 1 249 ? -37.617 -10.228 -14.875 1.00 46.19 268 THR A O 1
ATOM 2056 N N . SER A 1 250 ? -39.105 -8.720 -14.087 1.00 46.55 269 SER A N 1
ATOM 2057 C CA . SER A 1 250 ? -38.619 -8.764 -12.708 1.00 47.06 269 SER A CA 1
ATOM 2058 C C . SER A 1 250 ? -39.151 -9.990 -11.962 1.00 47.26 269 SER A C 1
ATOM 2059 O O . SER A 1 250 ? -40.037 -10.696 -12.453 1.00 47.55 269 SER A O 1
ATOM 2062 N N . ASN A 1 258 ? -33.249 -15.975 -6.789 1.00 42.31 277 ASN A N 1
ATOM 2063 C CA . ASN A 1 258 ? -33.213 -17.175 -7.617 1.00 42.16 277 ASN A CA 1
ATOM 2064 C C . ASN A 1 258 ? -33.843 -18.357 -6.884 1.00 41.54 277 ASN A C 1
ATOM 2065 O O . ASN A 1 258 ? -33.224 -19.416 -6.743 1.00 41.80 277 ASN A O 1
ATOM 2070 N N . VAL A 1 259 ? -35.078 -18.164 -6.422 1.00 40.42 278 VAL A N 1
ATOM 2071 C CA . VAL A 1 259 ? -35.807 -19.181 -5.661 1.00 39.33 278 VAL A CA 1
ATOM 2072 C C . VAL A 1 259 ? -36.102 -20.419 -6.517 1.00 38.07 278 VAL A C 1
ATOM 2073 O O . VAL A 1 259 ? -36.131 -21.544 -6.006 1.00 38.07 278 VAL A O 1
ATOM 2077 N N . LEU A 1 260 ? -36.301 -20.203 -7.817 1.00 36.32 279 LEU A N 1
ATOM 2078 C CA . LEU A 1 260 ? -36.713 -21.269 -8.734 1.00 34.61 279 LEU A CA 1
ATOM 2079 C C . LEU A 1 260 ? -35.648 -22.344 -8.991 1.00 33.46 279 LEU A C 1
ATOM 2080 O O . LEU A 1 260 ? -35.982 -23.455 -9.403 1.00 32.84 279 LEU A O 1
ATOM 2085 N N . GLU A 1 261 ? -34.380 -22.025 -8.736 1.00 31.95 280 GLU A N 1
ATOM 2086 C CA . GLU A 1 261 ? -33.307 -23.017 -8.883 1.00 31.09 280 GLU A CA 1
ATOM 2087 C C . GLU A 1 261 ? -33.442 -24.184 -7.895 1.00 29.66 280 GLU A C 1
ATOM 2088 O O . GLU A 1 261 ? -32.865 -25.252 -8.106 1.00 29.09 280 GLU A O 1
ATOM 2094 N N . ASP A 1 262 ? -34.218 -23.977 -6.832 1.00 28.42 281 ASP A N 1
ATOM 2095 C CA . ASP A 1 262 ? -34.533 -25.041 -5.874 1.00 27.78 281 ASP A CA 1
ATOM 2096 C C . ASP A 1 262 ? -35.313 -26.193 -6.517 1.00 26.73 281 ASP A C 1
ATOM 2097 O O . ASP A 1 262 ? -35.239 -27.334 -6.060 1.00 26.45 281 ASP A O 1
ATOM 2102 N N . PHE A 1 263 ? -36.046 -25.891 -7.582 1.00 25.57 282 PHE A N 1
ATOM 2103 C CA . PHE A 1 263 ? -36.915 -26.881 -8.210 1.00 25.03 282 PHE A CA 1
ATOM 2104 C C . PHE A 1 263 ? -36.251 -27.623 -9.368 1.00 24.00 282 PHE A C 1
ATOM 2105 O O . PHE A 1 263 ? -36.865 -28.499 -9.971 1.00 24.03 282 PHE A O 1
ATOM 2113 N N . GLU A 1 264 ? -34.994 -27.281 -9.652 1.00 23.00 283 GLU A N 1
ATOM 2114 C CA . GLU A 1 264 ? -34.217 -27.928 -10.711 1.00 22.32 283 GLU A CA 1
ATOM 2115 C C . GLU A 1 264 ? -33.491 -29.154 -10.173 1.00 21.02 283 GLU A C 1
ATOM 2116 O O . GLU A 1 264 ? -32.816 -29.076 -9.152 1.00 20.38 283 GLU A O 1
ATOM 2122 N N . PHE A 1 265 ? -33.637 -30.280 -10.866 1.00 19.49 284 PHE A N 1
ATOM 2123 C CA . PHE A 1 265 ? -32.928 -31.514 -10.528 1.00 18.73 284 PHE A CA 1
ATOM 2124 C C . PHE A 1 265 ? -32.386 -32.102 -11.817 1.00 18.27 284 PHE A C 1
ATOM 2125 O O . PHE A 1 265 ? -33.044 -32.005 -12.849 1.00 18.51 284 PHE A O 1
ATOM 2133 N N . PRO A 1 266 ? -31.173 -32.688 -11.781 1.00 18.00 285 PRO A N 1
ATOM 2134 C CA . PRO A 1 266 ? -30.253 -32.768 -10.647 1.00 17.92 285 PRO A CA 1
ATOM 2135 C C . PRO A 1 266 ? -29.614 -31.416 -10.349 1.00 18.26 285 PRO A C 1
ATOM 2136 O O . PRO A 1 266 ? -29.529 -30.554 -11.238 1.00 18.12 285 PRO A O 1
ATOM 2140 N N . LYS A 1 267 ? -29.172 -31.233 -9.108 1.00 18.67 286 LYS A N 1
ATOM 2141 C CA . LYS A 1 267 ? -28.450 -30.021 -8.731 1.00 19.43 286 LYS A CA 1
ATOM 2142 C C . LYS A 1 267 ? -27.066 -30.018 -9.364 1.00 19.98 286 LYS A C 1
ATOM 2143 O O . LYS A 1 267 ? -26.421 -31.065 -9.471 1.00 20.21 286 LYS A O 1
ATOM 2149 N N . ASP A 1 268 ? -26.617 -28.833 -9.771 1.00 20.46 287 ASP A N 1
ATOM 2150 C CA . ASP A 1 268 ? -25.286 -28.637 -10.330 1.00 21.13 287 ASP A CA 1
ATOM 2151 C C . ASP A 1 268 ? -24.330 -28.417 -9.151 1.00 21.01 287 ASP A C 1
ATOM 2152 O O . ASP A 1 268 ? -23.839 -27.304 -8.926 1.00 21.81 287 ASP A O 1
ATOM 2157 N N . GLU A 1 269 ? -24.094 -29.493 -8.398 1.00 20.74 288 GLU A N 1
ATOM 2158 C CA . GLU A 1 269 ? -23.357 -29.468 -7.128 1.00 20.41 288 GLU A CA 1
ATOM 2159 C C . GLU A 1 269 ? -22.311 -30.564 -7.103 1.00 19.57 288 GLU A C 1
ATOM 2160 O O . GLU A 1 269 ? -22.591 -31.704 -7.481 1.00 19.46 288 GLU A O 1
ATOM 2166 N N . ARG A 1 270 ? -21.113 -30.221 -6.638 1.00 18.66 289 ARG A N 1
ATOM 2167 C CA . ARG A 1 270 ? -20.025 -31.189 -6.531 1.00 18.18 289 ARG A CA 1
ATOM 2168 C C . ARG A 1 270 ? -19.640 -31.372 -5.076 1.00 18.34 289 ARG A C 1
ATOM 2169 O O . ARG A 1 270 ? -19.729 -30.434 -4.284 1.00 18.62 289 ARG A O 1
ATOM 2177 N N . ASN A 1 271 ? -19.226 -32.584 -4.731 1.00 17.88 290 ASN A N 1
ATOM 2178 C CA . ASN A 1 271 ? -18.776 -32.888 -3.383 1.00 17.87 290 ASN A CA 1
ATOM 2179 C C . ASN A 1 271 ? -17.265 -32.829 -3.271 1.00 18.10 290 ASN A C 1
ATOM 2180 O O . ASN A 1 271 ? -16.554 -33.268 -4.174 1.00 17.86 290 ASN A O 1
ATOM 2185 N N . ILE A 1 272 ? -16.774 -32.282 -2.164 1.00 18.07 291 ILE A N 1
ATOM 2186 C CA . ILE A 1 272 ? -15.332 -32.142 -1.992 1.00 18.81 291 ILE A CA 1
ATOM 2187 C C . ILE A 1 272 ? -14.675 -33.507 -1.797 1.00 18.72 291 ILE A C 1
ATOM 2188 O O . ILE A 1 272 ? -15.285 -34.429 -1.251 1.00 18.84 291 ILE A O 1
ATOM 2193 N N . LEU A 1 273 ? -13.448 -33.641 -2.291 1.00 19.16 292 LEU A N 1
ATOM 2194 C CA . LEU A 1 273 ? -12.729 -34.911 -2.229 1.00 19.70 292 LEU A CA 1
ATOM 2195 C C . LEU A 1 273 ? -12.048 -35.101 -0.876 1.00 20.23 292 LEU A C 1
ATOM 2196 O O . LEU A 1 273 ? -11.880 -34.143 -0.120 1.00 20.34 292 LEU A O 1
ATOM 2201 N N . SER A 1 274 ? -11.664 -36.341 -0.584 1.00 21.05 293 SER A N 1
ATOM 2202 C CA . SER A 1 274 ? -11.010 -36.682 0.677 1.00 22.14 293 SER A CA 1
ATOM 2203 C C . SER A 1 274 ? -9.612 -36.068 0.762 1.00 22.67 293 SER A C 1
ATOM 2204 O O . SER A 1 274 ? -8.989 -35.764 -0.260 1.00 22.64 293 SER A O 1
ATOM 2207 N N . PHE A 1 275 ? -9.134 -35.878 1.989 1.00 23.60 294 PHE A N 1
ATOM 2208 C CA . PHE A 1 275 ? -7.765 -35.427 2.239 1.00 24.78 294 PHE A CA 1
ATOM 2209 C C . PHE A 1 275 ? -6.742 -36.330 1.554 1.00 24.55 294 PHE A C 1
ATOM 2210 O O . PHE A 1 275 ? -5.768 -35.842 0.978 1.00 24.45 294 PHE A O 1
ATOM 2218 N N . HIS A 1 276 ? -6.968 -37.642 1.631 1.00 24.65 295 HIS A N 1
ATOM 2219 C CA . HIS A 1 276 ? -6.082 -38.632 1.014 1.00 25.08 295 HIS A CA 1
ATOM 2220 C C . HIS A 1 276 ? -5.915 -38.380 -0.482 1.00 25.21 295 HIS A C 1
ATOM 2221 O O . HIS A 1 276 ? -4.792 -38.375 -0.998 1.00 24.93 295 HIS A O 1
ATOM 2228 N N . GLU A 1 277 ? -7.038 -38.174 -1.169 1.00 25.16 296 GLU A N 1
ATOM 2229 C CA . GLU A 1 277 ? -7.033 -37.950 -2.616 1.00 25.81 296 GLU A CA 1
ATOM 2230 C C . GLU A 1 277 ? -6.219 -36.729 -3.008 1.00 26.17 296 GLU A C 1
ATOM 2231 O O . GLU A 1 277 ? -5.320 -36.821 -3.852 1.00 26.11 296 GLU A O 1
ATOM 2237 N N . VAL A 1 278 ? -6.534 -35.593 -2.389 1.00 26.57 297 VAL A N 1
ATOM 2238 C CA . VAL A 1 278 ? -5.911 -34.318 -2.741 1.00 27.72 297 VAL A CA 1
ATOM 2239 C C . VAL A 1 278 ? -4.394 -34.375 -2.523 1.00 28.61 297 VAL A C 1
ATOM 2240 O O . VAL A 1 278 ? -3.629 -33.877 -3.352 1.00 28.38 297 VAL A O 1
ATOM 2244 N N . LYS A 1 279 ? -3.972 -35.009 -1.428 1.00 29.40 298 LYS A N 1
ATOM 2245 C CA . LYS A 1 279 ? -2.549 -35.230 -1.148 1.00 30.55 298 LYS A CA 1
ATOM 2246 C C . LYS A 1 279 ? -1.840 -35.976 -2.277 1.00 30.83 298 LYS A C 1
ATOM 2247 O O . LYS A 1 279 ? -0.731 -35.607 -2.664 1.00 31.08 298 LYS A O 1
ATOM 2253 N N . HIS A 1 280 ? -2.481 -37.028 -2.787 1.00 31.32 299 HIS A N 1
ATOM 2254 C CA . HIS A 1 280 ? -1.948 -37.808 -3.901 1.00 32.12 299 HIS A CA 1
ATOM 2255 C C . HIS A 1 280 ? -1.728 -36.962 -5.141 1.00 32.30 299 HIS A C 1
ATOM 2256 O O . HIS A 1 280 ? -0.685 -37.069 -5.785 1.00 32.11 299 HIS A O 1
ATOM 2263 N N . PHE A 1 281 ? -2.708 -36.122 -5.474 1.00 32.46 300 PHE A N 1
ATOM 2264 C CA . PHE A 1 281 ? -2.605 -35.289 -6.666 1.00 33.03 300 PHE A CA 1
ATOM 2265 C C . PHE A 1 281 ? -1.510 -34.238 -6.489 1.00 34.00 300 PHE A C 1
ATOM 2266 O O . PHE A 1 281 ? -0.688 -34.042 -7.386 1.00 34.09 300 PHE A O 1
ATOM 2274 N N . GLU A 1 282 ? -1.509 -33.577 -5.330 1.00 35.28 301 GLU A N 1
ATOM 2275 C CA . GLU A 1 282 ? -0.491 -32.579 -4.976 1.00 36.80 301 GLU A CA 1
ATOM 2276 C C . GLU A 1 282 ? 0.925 -33.152 -5.030 1.00 37.72 301 GLU A C 1
ATOM 2277 O O . GLU A 1 282 ? 1.818 -32.561 -5.646 1.00 37.97 301 GLU A O 1
ATOM 2283 N N . LYS A 1 283 ? 1.119 -34.304 -4.388 1.00 38.73 302 LYS A N 1
ATOM 2284 C CA . LYS A 1 283 ? 2.416 -34.987 -4.352 1.00 39.94 302 LYS A CA 1
ATOM 2285 C C . LYS A 1 283 ? 2.933 -35.269 -5.763 1.00 40.52 302 LYS A C 1
ATOM 2286 O O . LYS A 1 283 ? 4.098 -35.009 -6.072 1.00 40.51 302 LYS A O 1
ATOM 2292 N N . MET A 1 284 ? 2.048 -35.787 -6.613 1.00 41.23 303 MET A N 1
ATOM 2293 C CA . MET A 1 284 ? 2.387 -36.160 -7.982 1.00 42.08 303 MET A CA 1
ATOM 2294 C C . MET A 1 284 ? 2.748 -34.949 -8.850 1.00 42.49 303 MET A C 1
ATOM 2295 O O . MET A 1 284 ? 3.715 -34.999 -9.610 1.00 42.59 303 MET A O 1
ATOM 2300 N N . LEU A 1 285 ? 1.981 -33.866 -8.726 1.00 43.01 304 LEU A N 1
ATOM 2301 C CA . LEU A 1 285 ? 2.168 -32.685 -9.579 1.00 43.51 304 LEU A CA 1
ATOM 2302 C C . LEU A 1 285 ? 3.196 -31.673 -9.051 1.00 44.08 304 LEU A C 1
ATOM 2303 O O . LEU A 1 285 ? 3.490 -30.679 -9.722 1.00 44.16 304 LEU A O 1
ATOM 2308 N N . LYS A 1 286 ? 3.736 -31.926 -7.859 1.00 44.70 305 LYS A N 1
ATOM 2309 C CA . LYS A 1 286 ? 4.806 -31.097 -7.299 1.00 45.29 305 LYS A CA 1
ATOM 2310 C C . LYS A 1 286 ? 6.153 -31.803 -7.412 1.00 45.43 305 LYS A C 1
ATOM 2311 O O . LYS A 1 286 ? 6.809 -31.747 -8.454 1.00 45.72 305 LYS A O 1
ATOM 2317 N N . VAL A 1 309 ? 3.983 -36.226 -11.821 1.00 46.21 328 VAL A N 1
ATOM 2318 C CA . VAL A 1 309 ? 4.821 -36.608 -12.954 1.00 45.96 328 VAL A CA 1
ATOM 2319 C C . VAL A 1 309 ? 4.817 -38.116 -13.217 1.00 45.69 328 VAL A C 1
ATOM 2320 O O . VAL A 1 309 ? 5.093 -38.553 -14.339 1.00 45.97 328 VAL A O 1
ATOM 2324 N N . LYS A 1 310 ? 4.494 -38.909 -12.195 1.00 45.14 329 LYS A N 1
ATOM 2325 C CA . LYS A 1 310 ? 4.615 -40.363 -12.308 1.00 44.33 329 LYS A CA 1
ATOM 2326 C C . LYS A 1 310 ? 3.494 -41.170 -11.643 1.00 43.36 329 LYS A C 1
ATOM 2327 O O . LYS A 1 310 ? 3.037 -40.856 -10.541 1.00 43.29 329 LYS A O 1
ATOM 2333 N N . LEU A 1 311 ? 3.067 -42.211 -12.351 1.00 42.08 330 LEU A N 1
ATOM 2334 C CA . LEU A 1 311 ? 2.153 -43.218 -11.839 1.00 40.85 330 LEU A CA 1
ATOM 2335 C C . LEU A 1 311 ? 2.928 -44.520 -11.696 1.00 40.11 330 LEU A C 1
ATOM 2336 O O . LEU A 1 311 ? 3.752 -44.852 -12.552 1.00 39.96 330 LEU A O 1
ATOM 2341 N N . SER A 1 312 ? 2.661 -45.254 -10.620 1.00 39.19 331 SER A N 1
ATOM 2342 C CA . SER A 1 312 ? 3.323 -46.533 -10.372 1.00 38.42 331 SER A CA 1
ATOM 2343 C C . SER A 1 312 ? 2.810 -47.611 -11.324 1.00 37.95 331 SER A C 1
ATOM 2344 O O . SER A 1 312 ? 1.761 -47.446 -11.955 1.00 37.72 331 SER A O 1
ATOM 2347 N N . GLU A 1 313 ? 3.548 -48.715 -11.423 1.00 37.23 332 GLU A N 1
ATOM 2348 C CA . GLU A 1 313 ? 3.132 -49.845 -12.257 1.00 36.75 332 GLU A CA 1
ATOM 2349 C C . GLU A 1 313 ? 1.803 -50.445 -11.797 1.00 35.79 332 GLU A C 1
ATOM 2350 O O . GLU A 1 313 ? 0.985 -50.856 -12.626 1.00 35.72 332 GLU A O 1
ATOM 2356 N N . ALA A 1 314 ? 1.595 -50.487 -10.480 1.00 34.62 333 ALA A N 1
ATOM 2357 C CA . ALA A 1 314 ? 0.327 -50.935 -9.902 1.00 33.52 333 ALA A CA 1
ATOM 2358 C C . ALA A 1 314 ? -0.822 -50.007 -10.303 1.00 32.62 333 ALA A C 1
ATOM 2359 O O . ALA A 1 314 ? -1.928 -50.467 -10.587 1.00 32.35 333 ALA A O 1
ATOM 2361 N N . GLU A 1 315 ? -0.548 -48.704 -10.321 1.00 31.65 334 GLU A N 1
ATOM 2362 C CA . GLU A 1 315 ? -1.551 -47.713 -10.709 1.00 30.69 334 GLU A CA 1
ATOM 2363 C C . GLU A 1 315 ? -1.916 -47.842 -12.187 1.00 29.91 334 GLU A C 1
ATOM 2364 O O . GLU A 1 315 ? -3.093 -47.755 -12.544 1.00 29.42 334 GLU A O 1
ATOM 2370 N N . PHE A 1 316 ? -0.916 -48.075 -13.039 1.00 28.96 335 PHE A N 1
ATOM 2371 C CA . PHE A 1 316 ? -1.180 -48.344 -14.454 1.00 28.14 335 PHE A CA 1
ATOM 2372 C C . PHE A 1 316 ? -1.965 -49.633 -14.660 1.00 27.70 335 PHE A C 1
ATOM 2373 O O . PHE A 1 316 ? -2.816 -49.701 -15.547 1.00 27.38 335 PHE A O 1
ATOM 2381 N N . THR A 1 317 ? -1.690 -50.649 -13.840 1.00 27.00 336 THR A N 1
ATOM 2382 C CA . THR A 1 317 ? -2.442 -51.902 -13.897 1.00 26.64 336 THR A CA 1
ATOM 2383 C C . THR A 1 317 ? -3.914 -51.654 -13.567 1.00 26.05 336 THR A C 1
ATOM 2384 O O . THR A 1 317 ? -4.807 -52.190 -14.241 1.00 25.82 336 THR A O 1
ATOM 2388 N N . TYR A 1 318 ? -4.158 -50.824 -12.551 1.00 25.01 337 TYR A N 1
ATOM 2389 C CA . TYR A 1 318 ? -5.520 -50.486 -12.160 1.00 24.41 337 TYR A CA 1
ATOM 2390 C C . TYR A 1 318 ? -6.240 -49.753 -13.291 1.00 23.60 337 TYR A C 1
ATOM 2391 O O . TYR A 1 318 ? -7.359 -50.116 -13.650 1.00 23.69 337 TYR A O 1
ATOM 2400 N N . LEU A 1 319 ? -5.593 -48.732 -13.848 1.00 22.78 338 LEU A N 1
ATOM 2401 C CA . LEU A 1 319 ? -6.173 -47.975 -14.964 1.00 22.07 338 LEU A CA 1
ATOM 2402 C C . LEU A 1 319 ? -6.461 -48.857 -16.179 1.00 22.12 338 LEU A C 1
ATOM 2403 O O . LEU A 1 319 ? -7.442 -48.627 -16.899 1.00 21.83 338 LEU A O 1
ATOM 2408 N N A SER A 1 320 ? -5.601 -49.849 -16.412 0.50 21.75 339 SER A N 1
ATOM 2409 N N B SER A 1 320 ? -5.629 -49.879 -16.379 0.50 21.97 339 SER A N 1
ATOM 2410 C CA A SER A 1 320 ? -5.705 -50.703 -17.596 0.50 21.78 339 SER A CA 1
ATOM 2411 C CA B SER A 1 320 ? -5.782 -50.808 -17.499 0.50 22.22 339 SER A CA 1
ATOM 2412 C C A SER A 1 320 ? -6.932 -51.601 -17.554 0.50 21.87 339 SER A C 1
ATOM 2413 C C B SER A 1 320 ? -7.035 -51.670 -17.402 0.50 22.21 339 SER A C 1
ATOM 2414 O O A SER A 1 320 ? -7.312 -52.181 -18.567 0.50 22.05 339 SER A O 1
ATOM 2415 O O B SER A 1 320 ? -7.439 -52.293 -18.380 0.50 22.35 339 SER A O 1
ATOM 2420 N N A GLN A 1 321 ? -7.551 -51.720 -16.384 0.50 21.95 340 GLN A N 1
ATOM 2421 N N B GLN A 1 321 ? -7.653 -51.717 -16.227 0.50 22.20 340 GLN A N 1
ATOM 2422 C CA A GLN A 1 321 ? -8.779 -52.496 -16.268 0.50 21.97 340 GLN A CA 1
ATOM 2423 C CA B GLN A 1 321 ? -8.897 -52.466 -16.090 0.50 22.18 340 GLN A CA 1
ATOM 2424 C C A GLN A 1 321 ? -9.902 -51.884 -17.108 0.50 21.58 340 GLN A C 1
ATOM 2425 C C B GLN A 1 321 ? -10.020 -51.853 -16.928 0.50 21.72 340 GLN A C 1
ATOM 2426 O O A GLN A 1 321 ? -10.729 -52.613 -17.656 0.50 21.50 340 GLN A O 1
ATOM 2427 O O B GLN A 1 321 ? -10.951 -52.556 -17.319 0.50 21.70 340 GLN A O 1
ATOM 2438 N N . TYR A 1 322 ? -9.916 -50.554 -17.208 1.00 21.26 341 TYR A N 1
ATOM 2439 C CA . TYR A 1 322 ? -10.934 -49.833 -17.993 1.00 20.92 341 TYR A CA 1
ATOM 2440 C C . TYR A 1 322 ? -10.443 -49.111 -19.248 1.00 20.57 341 TYR A C 1
ATOM 2441 O O . TYR A 1 322 ? -11.144 -49.097 -20.264 1.00 20.46 341 TYR A O 1
ATOM 2450 N N . ILE A 1 323 ? -9.259 -48.507 -19.175 1.00 20.34 342 ILE A N 1
ATOM 2451 C CA . ILE A 1 323 ? -8.791 -47.605 -20.233 1.00 20.04 342 ILE A CA 1
ATOM 2452 C C . ILE A 1 323 ? -7.938 -48.344 -21.276 1.00 20.50 342 ILE A C 1
ATOM 2453 O O . ILE A 1 323 ? -7.138 -49.223 -20.922 1.00 20.22 342 ILE A O 1
ATOM 2458 N N A SER A 1 324 ? -8.134 -47.989 -22.548 0.50 20.52 343 SER A N 1
ATOM 2459 N N B SER A 1 324 ? -8.135 -47.994 -22.548 0.50 20.45 343 SER A N 1
ATOM 2460 C CA A SER A 1 324 ? -7.364 -48.541 -23.671 0.50 20.74 343 SER A CA 1
ATOM 2461 C CA B SER A 1 324 ? -7.375 -48.558 -23.670 0.50 20.60 343 SER A CA 1
ATOM 2462 C C A SER A 1 324 ? -5.864 -48.305 -23.491 0.50 20.67 343 SER A C 1
ATOM 2463 C C B SER A 1 324 ? -5.873 -48.298 -23.523 0.50 20.61 343 SER A C 1
ATOM 2464 O O A SER A 1 324 ? -5.460 -47.234 -23.034 0.50 20.56 343 SER A O 1
ATOM 2465 O O B SER A 1 324 ? -5.476 -47.204 -23.116 0.50 20.46 343 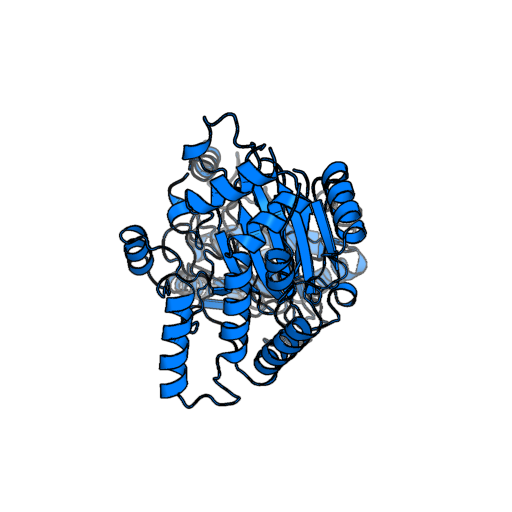SER A O 1
ATOM 2470 N N . PRO A 1 325 ? -5.034 -49.302 -23.862 1.00 20.74 344 PRO A N 1
ATOM 2471 C CA . PRO A 1 325 ? -3.571 -49.162 -23.732 1.00 20.90 344 PRO A CA 1
ATOM 2472 C C . PRO A 1 325 ? -3.003 -47.925 -24.434 1.00 20.73 344 PRO A C 1
ATOM 2473 O O . PRO A 1 325 ? -2.012 -47.355 -23.968 1.00 20.48 344 PRO A O 1
ATOM 2477 N N A GLU A 1 326 ? -3.631 -47.497 -25.529 0.50 20.86 345 GLU A N 1
ATOM 2478 N N B GLU A 1 326 ? -3.642 -47.527 -25.534 0.50 20.74 345 GLU A N 1
ATOM 2479 C CA A GLU A 1 326 ? -3.116 -46.353 -26.290 0.50 20.87 345 GLU A CA 1
ATOM 2480 C CA B GLU A 1 326 ? -3.237 -46.354 -26.307 0.50 20.67 345 GLU A CA 1
ATOM 2481 C C A GLU A 1 326 ? -3.193 -45.021 -25.537 0.50 20.65 345 GLU A C 1
ATOM 2482 C C B GLU A 1 326 ? -3.097 -45.114 -25.431 0.50 20.48 345 GLU A C 1
ATOM 2483 O O A GLU A 1 326 ? -2.484 -44.073 -25.887 0.50 20.54 345 GLU A O 1
ATOM 2484 O O B GLU A 1 326 ? -2.149 -44.341 -25.573 0.50 20.33 345 GLU A O 1
ATOM 2495 N N . HIS A 1 327 ? -4.045 -44.950 -24.512 1.00 20.32 346 HIS A N 1
ATOM 2496 C CA . HIS A 1 327 ? -4.149 -43.747 -23.689 1.00 20.31 346 HIS A CA 1
ATOM 2497 C C . HIS A 1 327 ? -3.368 -43.848 -22.376 1.00 20.46 346 HIS A C 1
ATOM 2498 O O . HIS A 1 327 ? -3.392 -42.923 -21.563 1.00 20.66 346 HIS A O 1
ATOM 2505 N N . LEU A 1 328 ? -2.664 -44.964 -22.187 1.00 20.70 347 LEU A N 1
ATOM 2506 C CA . LEU A 1 328 ? -1.871 -45.187 -20.972 1.00 20.87 347 LEU A CA 1
ATOM 2507 C C . LEU A 1 328 ? -0.374 -45.318 -21.259 1.00 21.32 347 LEU A C 1
ATOM 2508 O O . LEU A 1 328 ? 0.441 -45.374 -20.336 1.00 21.20 347 LEU A O 1
ATOM 2513 N N . SER A 1 329 ? -0.015 -45.343 -22.538 1.00 21.24 348 SER A N 1
ATOM 2514 C CA . SER A 1 329 ? 1.390 -45.438 -22.926 1.00 21.56 348 SER A CA 1
ATOM 2515 C C . SER A 1 329 ? 2.103 -44.105 -22.711 1.00 21.63 348 SER A C 1
ATOM 2516 O O . SER A 1 329 ? 1.470 -43.050 -22.671 1.00 21.34 348 SER A O 1
ATOM 2519 N N . SER A 1 330 ? 3.426 -44.148 -22.582 1.00 21.59 349 SER A N 1
ATOM 2520 C CA . SER A 1 330 ? 4.199 -42.930 -22.359 1.00 22.01 349 SER A CA 1
ATOM 2521 C C . SER A 1 330 ? 3.947 -41.855 -23.431 1.00 21.87 349 SER A C 1
ATOM 2522 O O . SER A 1 330 ? 3.735 -40.681 -23.105 1.00 21.97 349 SER A O 1
ATOM 2525 N N . LYS A 1 331 ? 3.949 -42.251 -24.703 1.00 21.56 350 LYS A N 1
ATOM 2526 C CA . LYS A 1 331 ? 3.783 -41.287 -25.796 1.00 21.64 350 LYS A CA 1
ATOM 2527 C C . LYS A 1 331 ? 2.321 -40.926 -26.054 1.00 21.42 350 LYS A C 1
ATOM 2528 O O . LYS A 1 331 ? 2.030 -39.828 -26.529 1.00 21.43 350 LYS A O 1
ATOM 2534 N N . GLY A 1 332 ? 1.421 -41.859 -25.745 1.00 21.28 351 GLY A N 1
ATOM 2535 C CA . GLY A 1 332 ? -0.021 -41.599 -25.788 1.00 21.23 351 GLY A CA 1
ATOM 2536 C C . GLY A 1 332 ? -0.376 -40.518 -24.785 1.00 21.21 351 GLY A C 1
ATOM 2537 O O . GLY A 1 332 ? -1.108 -39.574 -25.107 1.00 21.17 351 GLY A O 1
ATOM 2538 N N . ILE A 1 333 ? 0.154 -40.652 -23.569 1.00 21.15 352 ILE A N 1
ATOM 2539 C CA . ILE A 1 333 ? -0.055 -39.657 -22.510 1.00 21.24 352 ILE A CA 1
ATOM 2540 C C . ILE A 1 333 ? 0.557 -38.310 -22.896 1.00 21.69 352 ILE A C 1
ATOM 2541 O O . ILE A 1 333 ? -0.080 -37.269 -22.742 1.00 21.02 352 ILE A O 1
ATOM 2546 N N . GLU A 1 334 ? 1.781 -38.329 -23.429 1.00 21.83 353 GLU A N 1
ATOM 2547 C CA . GLU A 1 334 ? 2.434 -37.085 -23.846 1.00 22.74 353 GLU A CA 1
ATOM 2548 C C . GLU A 1 334 ? 1.613 -36.305 -24.880 1.00 22.59 353 GLU A C 1
ATOM 2549 O O . GLU A 1 334 ? 1.513 -35.075 -24.804 1.00 22.60 353 GLU A O 1
ATOM 2555 N N . LYS A 1 335 ? 1.020 -37.021 -25.836 1.00 22.42 354 LYS A N 1
ATOM 2556 C CA . LYS A 1 335 ? 0.188 -36.388 -26.856 1.00 22.58 354 LYS A CA 1
ATOM 2557 C C . LYS A 1 335 ? -1.049 -35.739 -26.233 1.00 22.28 354 LYS A C 1
ATOM 2558 O O . LYS A 1 335 ? -1.373 -34.592 -26.545 1.00 21.89 354 LYS A O 1
ATOM 2564 N N . LEU A 1 336 ? -1.719 -36.468 -25.343 1.00 21.95 355 LEU A N 1
ATOM 2565 C CA . LEU A 1 336 ? -2.907 -35.942 -24.659 1.00 21.88 355 LEU A CA 1
ATOM 2566 C C . LEU A 1 336 ? -2.583 -34.714 -23.813 1.00 22.13 355 LEU A C 1
ATOM 2567 O O . LEU A 1 336 ? -3.325 -33.731 -23.828 1.00 21.88 355 LEU A O 1
ATOM 2572 N N . GLN A 1 337 ? -1.465 -34.765 -23.090 1.00 22.19 356 GLN A N 1
ATOM 2573 C CA . GLN A 1 337 ? -1.017 -33.622 -22.298 1.00 22.52 356 GLN A CA 1
ATOM 2574 C C . GLN A 1 337 ? -0.816 -32.380 -23.167 1.00 22.97 356 GLN A C 1
ATOM 2575 O O . GLN A 1 337 ? -1.233 -31.287 -22.795 1.00 22.42 356 GLN A O 1
ATOM 2581 N N . LYS A 1 338 ? -0.183 -32.566 -24.325 1.00 23.66 357 LYS A N 1
ATOM 2582 C CA . LYS A 1 338 ? 0.070 -31.487 -25.283 1.00 24.42 357 LYS A CA 1
ATOM 2583 C C . LYS A 1 338 ? -1.231 -30.917 -25.860 1.00 24.36 357 LYS A C 1
ATOM 2584 O O . LYS A 1 338 ? -1.382 -29.696 -25.986 1.00 24.13 357 LYS A O 1
ATOM 2590 N N . GLN A 1 339 ? -2.162 -31.805 -26.209 1.00 24.34 358 GLN A N 1
ATOM 2591 C CA . GLN A 1 339 ? -3.466 -31.388 -26.731 1.00 24.69 358 GLN A CA 1
ATOM 2592 C C . GLN A 1 339 ? -4.228 -30.557 -25.699 1.00 24.35 358 GLN A C 1
ATOM 2593 O O . GLN A 1 339 ? -4.808 -29.523 -26.034 1.00 23.98 358 GLN A O 1
ATOM 2599 N N . PHE A 1 340 ? -4.199 -30.992 -24.442 1.00 24.15 359 PHE A N 1
ATOM 2600 C CA . PHE A 1 340 ? -4.893 -30.251 -23.390 1.00 24.33 359 PHE A CA 1
ATOM 2601 C C . PHE A 1 340 ? -4.272 -28.871 -23.143 1.00 24.94 359 PHE A C 1
ATOM 2602 O O . PHE A 1 340 ? -4.989 -27.892 -22.951 1.00 24.94 359 PHE A O 1
ATOM 2610 N N . VAL A 1 341 ? -2.943 -28.795 -23.162 1.00 25.33 360 VAL A N 1
ATOM 2611 C CA . VAL A 1 341 ? -2.254 -27.506 -23.047 1.00 26.22 360 VAL A CA 1
ATOM 2612 C C . VAL A 1 341 ? -2.678 -26.544 -24.166 1.00 26.48 360 VAL A C 1
ATOM 2613 O O . VAL A 1 341 ? -2.965 -25.373 -23.909 1.00 26.57 360 VAL A O 1
ATOM 2617 N N . GLU A 1 342 ? -2.738 -27.050 -25.396 1.00 26.84 361 GLU A N 1
ATOM 2618 C CA . GLU A 1 342 ? -3.010 -26.208 -26.562 1.00 27.51 361 GLU A CA 1
ATOM 2619 C C . GLU A 1 342 ? -4.482 -25.803 -26.691 1.00 27.08 361 GLU A C 1
ATOM 2620 O O . GLU A 1 342 ? -4.785 -24.677 -27.094 1.00 27.05 361 GLU A O 1
ATOM 2626 N N . ASN A 1 343 ? -5.383 -26.712 -26.319 1.00 26.50 362 ASN A N 1
ATOM 2627 C CA . ASN A 1 343 ? -6.815 -26.546 -26.582 1.00 26.19 362 ASN A CA 1
ATOM 2628 C C . ASN A 1 343 ? -7.689 -26.334 -25.342 1.00 25.64 362 ASN A C 1
ATOM 2629 O O . ASN A 1 343 ? -8.827 -25.872 -25.459 1.00 25.61 362 ASN A O 1
ATOM 2634 N N . SER A 1 344 ? -7.154 -26.671 -24.169 1.00 24.80 363 SER A N 1
ATOM 2635 C CA . SER A 1 344 ? -7.923 -26.712 -22.910 1.00 24.29 363 SER A CA 1
ATOM 2636 C C . SER A 1 344 ? -9.110 -27.669 -23.022 1.00 23.66 363 SER A C 1
ATOM 2637 O O . SER A 1 344 ? -10.143 -27.494 -22.366 1.00 22.95 363 SER A O 1
ATOM 2640 N N . SER A 1 345 ? -8.938 -28.682 -23.869 1.00 22.91 364 SER A N 1
ATOM 2641 C CA . SER A 1 345 ? -9.928 -29.728 -24.088 1.00 22.82 364 SER A CA 1
ATOM 2642 C C . SER A 1 345 ? -9.268 -30.963 -24.688 1.00 22.64 364 SER A C 1
ATOM 2643 O O . SER A 1 345 ? -8.182 -30.879 -25.269 1.00 22.81 364 SER A O 1
ATOM 2646 N N . LEU A 1 346 ? -9.927 -32.106 -24.531 1.00 22.00 365 LEU A N 1
ATOM 2647 C CA . LEU A 1 346 ? -9.518 -33.348 -25.173 1.00 21.91 365 LEU A CA 1
ATOM 2648 C C . LEU A 1 346 ? -10.733 -33.980 -25.828 1.00 21.84 365 LEU A C 1
ATOM 2649 O O . LEU A 1 346 ? -11.843 -33.880 -25.311 1.00 21.25 365 LEU A O 1
ATOM 2654 N N . GLN A 1 347 ? -10.531 -34.612 -26.980 1.00 21.84 366 GLN A N 1
ATOM 2655 C CA . GLN A 1 347 ? -11.582 -35.416 -27.587 1.00 22.17 366 GLN A CA 1
ATOM 2656 C C . GLN A 1 347 ? -10.984 -36.764 -27.944 1.00 22.36 366 GLN A C 1
ATOM 2657 O O . GLN A 1 347 ? -10.334 -36.918 -28.980 1.00 22.54 366 GLN A O 1
ATOM 2663 N N . ILE A 1 348 ? -11.198 -37.734 -27.061 1.00 21.98 367 ILE A N 1
ATOM 2664 C CA . ILE A 1 348 ? -10.554 -39.037 -27.159 1.00 21.95 367 ILE A CA 1
ATOM 2665 C C . ILE A 1 348 ? -11.501 -40.061 -27.777 1.00 22.24 367 ILE A C 1
ATOM 2666 O O . ILE A 1 348 ? -12.647 -40.186 -27.351 1.00 22.05 367 ILE A O 1
ATOM 2671 N N . GLU A 1 349 ? -11.018 -40.785 -28.786 1.00 22.10 368 GLU A N 1
ATOM 2672 C CA . GLU A 1 349 ? -11.785 -41.878 -29.383 1.00 22.42 368 GLU A CA 1
ATOM 2673 C C . GLU A 1 349 ? -11.324 -43.216 -28.808 1.00 21.88 368 GLU A C 1
ATOM 2674 O O . GLU A 1 349 ? -10.173 -43.346 -28.377 1.00 21.55 368 GLU A O 1
ATOM 2680 N N . SER A 1 350 ? -12.220 -44.203 -28.818 1.00 21.45 369 SER A N 1
ATOM 2681 C CA . SER A 1 350 ? -11.958 -45.531 -28.235 1.00 21.63 369 SER A CA 1
ATOM 2682 C C . SER A 1 350 ? -11.284 -45.409 -26.871 1.00 21.38 369 SER A C 1
ATOM 2683 O O . SER A 1 350 ? -10.191 -45.943 -26.647 1.00 21.11 369 SER A O 1
ATOM 2686 N N . PHE A 1 351 ? -11.944 -44.696 -25.963 1.00 20.38 370 PHE A N 1
ATOM 2687 C CA . PHE A 1 351 ? -11.370 -44.408 -24.655 1.00 20.28 370 PHE A CA 1
ATOM 2688 C C . PHE A 1 351 ? -11.200 -45.661 -23.799 1.00 19.88 370 PHE A C 1
ATOM 2689 O O . PHE A 1 351 ? -10.097 -45.950 -23.327 1.00 19.58 370 PHE A O 1
ATOM 2697 N N . LEU A 1 352 ? -12.291 -46.396 -23.606 1.00 20.05 371 LEU A N 1
ATOM 2698 C CA . LEU A 1 352 ? -12.277 -47.630 -22.828 1.00 20.20 371 LEU A CA 1
ATOM 2699 C C . LEU A 1 352 ? -11.658 -48.761 -23.627 1.00 20.67 371 LEU A C 1
ATOM 2700 O O . LEU A 1 352 ? -11.757 -48.786 -24.859 1.00 20.35 371 LEU A O 1
ATOM 2705 N N . ASN A 1 353 ? -11.028 -49.698 -22.919 1.00 21.05 372 ASN A N 1
ATOM 2706 C CA . ASN A 1 353 ? -10.410 -50.854 -23.563 1.00 21.75 372 ASN A CA 1
ATOM 2707 C C . ASN A 1 353 ? -11.431 -51.790 -24.218 1.00 22.41 372 ASN A C 1
ATOM 2708 O O . ASN A 1 353 ? -12.646 -51.634 -24.040 1.00 21.78 372 ASN A O 1
ATOM 2713 N N . ASP A 1 354 ? -10.934 -52.755 -24.986 1.00 23.19 373 ASP A N 1
ATOM 2714 C CA . ASP A 1 354 ? -11.795 -53.676 -25.726 1.00 24.19 373 ASP A CA 1
ATOM 2715 C C . ASP A 1 354 ? -12.741 -54.480 -24.836 1.00 24.19 373 ASP A C 1
ATOM 2716 O O . ASP A 1 354 ? -13.908 -54.636 -25.170 1.00 24.03 373 ASP A O 1
ATOM 2721 N N . ASP A 1 355 ? -12.233 -54.981 -23.709 1.00 24.51 374 ASP A N 1
ATOM 2722 C CA . ASP A 1 355 ? -13.020 -55.806 -22.793 1.00 24.56 374 ASP A CA 1
ATOM 2723 C C . ASP A 1 355 ? -14.253 -55.056 -22.280 1.00 23.83 374 ASP A C 1
ATOM 2724 O O . ASP A 1 355 ? -15.370 -55.572 -22.340 1.00 23.24 374 ASP A O 1
ATOM 2729 N N . LYS A 1 356 ? -14.032 -53.837 -21.795 1.00 23.29 375 LYS A N 1
ATOM 2730 C CA . LYS A 1 356 ? -15.095 -53.024 -21.208 1.00 22.89 375 LYS A CA 1
ATOM 2731 C C . LYS A 1 356 ? -16.021 -52.421 -22.261 1.00 22.78 375 LYS A C 1
ATOM 2732 O O . LYS A 1 356 ? -17.236 -52.351 -22.047 1.00 22.02 375 LYS A O 1
ATOM 2738 N N . SER A 1 357 ? -15.451 -52.005 -23.393 1.00 22.64 376 SER A N 1
ATOM 2739 C CA . SER A 1 357 ? -16.250 -51.544 -24.533 1.00 23.15 376 SER A CA 1
ATOM 2740 C C . SER A 1 357 ? -17.228 -52.622 -24.994 1.00 23.46 376 SER A C 1
ATOM 2741 O O . SER A 1 357 ? -18.407 -52.345 -25.218 1.00 23.17 376 SER A O 1
ATOM 2744 N N . GLU A 1 358 ? -16.733 -53.852 -25.129 1.00 23.64 377 GLU A N 1
ATOM 2745 C CA . GLU A 1 358 ? -17.571 -54.967 -25.559 1.00 24.20 377 GLU A CA 1
ATOM 2746 C C . GLU A 1 358 ? -18.657 -55.294 -24.541 1.00 23.54 377 GLU A C 1
ATOM 2747 O O . GLU A 1 358 ? -19.804 -55.523 -24.919 1.00 23.41 377 GLU A O 1
ATOM 2753 N N . LEU A 1 359 ? -18.298 -55.290 -23.257 1.00 23.04 378 LEU A N 1
ATOM 2754 C CA . LEU A 1 359 ? -19.250 -55.566 -22.182 1.00 22.74 378 LEU A CA 1
ATOM 2755 C C . LEU A 1 359 ? -20.382 -54.540 -22.179 1.00 22.10 378 LEU A C 1
ATOM 2756 O O . LEU A 1 359 ? -21.559 -54.901 -22.180 1.00 21.90 378 LEU A O 1
ATOM 2761 N N . LEU A 1 360 ? -20.006 -53.265 -22.188 1.00 21.49 379 LEU A N 1
ATOM 2762 C CA . LEU A 1 360 ? -20.976 -52.174 -22.150 1.00 20.97 379 LEU A CA 1
ATOM 2763 C C . LEU A 1 360 ? -21.860 -52.139 -23.392 1.00 20.89 379 LEU A C 1
ATOM 2764 O O . LEU A 1 360 ? -23.064 -51.891 -23.289 1.00 20.42 379 LEU A O 1
ATOM 2769 N N . LYS A 1 361 ? -21.278 -52.409 -24.561 1.00 20.78 380 LYS A N 1
ATOM 2770 C CA . LYS A 1 361 ? -22.066 -52.409 -25.794 1.00 21.38 380 LYS A CA 1
ATOM 2771 C C . LYS A 1 361 ? -23.116 -53.508 -25.758 1.00 21.37 380 LYS A C 1
ATOM 2772 O O . LYS A 1 361 ? -24.270 -53.281 -26.119 1.00 21.13 380 LYS A O 1
ATOM 2778 N N . LYS A 1 362 ? -22.711 -54.693 -25.305 1.00 21.09 381 LYS A N 1
ATOM 2779 C CA . LYS A 1 362 ? -23.619 -55.833 -25.202 1.00 21.52 381 LYS A CA 1
ATOM 2780 C C . LYS A 1 362 ? -24.814 -55.526 -24.299 1.00 21.03 381 LYS A C 1
ATOM 2781 O O . LYS A 1 362 ? -25.960 -55.751 -24.688 1.00 21.22 381 LYS A O 1
ATOM 2787 N N . VAL A 1 363 ? -24.550 -54.996 -23.108 1.00 20.52 382 VAL A N 1
ATOM 2788 C CA . VAL A 1 363 ? -25.621 -54.781 -22.127 1.00 20.12 382 VAL A CA 1
ATOM 2789 C C . VAL A 1 363 ? -26.539 -53.605 -22.487 1.00 19.83 382 VAL A C 1
ATOM 2790 O O . VAL A 1 363 ? -27.757 -53.678 -22.287 1.00 19.73 382 VAL A O 1
ATOM 2794 N N . ILE A 1 364 ? -25.961 -52.543 -23.047 1.00 19.27 383 ILE A N 1
ATOM 2795 C CA . ILE A 1 364 ? -26.760 -51.394 -23.495 1.00 19.68 383 ILE A CA 1
ATOM 2796 C C . ILE A 1 364 ? -27.644 -51.774 -24.695 1.00 19.96 383 ILE A C 1
ATOM 2797 O O . ILE A 1 364 ? -28.836 -51.466 -24.714 1.00 20.01 383 ILE A O 1
ATOM 2802 N N . LYS A 1 365 ? -27.071 -52.472 -25.670 1.00 20.45 384 LYS A N 1
ATOM 2803 C CA . LYS A 1 365 ? -27.854 -52.930 -26.824 1.00 21.20 384 LYS A CA 1
ATOM 2804 C C . LYS A 1 365 ? -28.981 -53.869 -26.410 1.00 21.61 384 LYS A C 1
ATOM 2805 O O . LYS A 1 365 ? -30.094 -53.747 -26.922 1.00 21.65 384 LYS A O 1
ATOM 2811 N N . GLN A 1 366 ? -28.697 -54.785 -25.480 1.00 21.76 385 GLN A N 1
ATOM 2812 C CA . GLN A 1 366 ? -29.718 -55.718 -24.971 1.00 22.12 385 GLN A CA 1
ATOM 2813 C C . GLN A 1 366 ? -30.869 -54.954 -24.331 1.00 22.10 385 GLN A C 1
ATOM 2814 O O . GLN A 1 366 ? -32.034 -55.276 -24.565 1.00 22.06 385 GLN A O 1
ATOM 2820 N N . LYS A 1 367 ? -30.546 -53.936 -23.534 1.00 21.75 386 LYS A N 1
ATOM 2821 C CA . LYS A 1 367 ? -31.591 -53.146 -22.892 1.00 22.09 386 LYS A CA 1
ATOM 2822 C C . LYS A 1 367 ? -32.411 -52.375 -23.929 1.00 22.00 386 LYS A C 1
ATOM 2823 O O . LYS A 1 367 ? -33.640 -52.312 -23.831 1.00 21.85 386 LYS A O 1
ATOM 2829 N N . GLU A 1 368 ? -31.729 -51.808 -24.924 1.00 22.15 387 GLU A N 1
ATOM 2830 C CA . GLU A 1 368 ? -32.397 -51.048 -25.989 1.00 22.58 387 GLU A CA 1
ATOM 2831 C C . GLU A 1 368 ? -33.350 -51.910 -26.805 1.00 23.52 387 GLU A C 1
ATOM 2832 O O . GLU A 1 368 ? -34.454 -51.480 -27.139 1.00 23.47 387 GLU A O 1
ATOM 2838 N N . LEU A 1 369 ? -32.917 -53.127 -27.119 1.00 24.31 388 LEU A N 1
ATOM 2839 C CA . LEU A 1 369 ? -33.651 -53.959 -28.068 1.00 25.56 388 LEU A CA 1
ATOM 2840 C C . LEU A 1 369 ? -34.673 -54.892 -27.420 1.00 25.81 388 LEU A C 1
ATOM 2841 O O . LEU A 1 369 ? -35.639 -55.298 -28.074 1.00 25.91 388 LEU A O 1
ATOM 2846 N N . GLU A 1 370 ? -34.478 -55.220 -26.145 1.00 26.09 389 GLU A N 1
ATOM 2847 C CA . GLU A 1 370 ? -35.288 -56.257 -25.494 1.00 26.57 389 GLU A CA 1
ATOM 2848 C C . GLU A 1 370 ? -36.105 -55.779 -24.291 1.00 26.41 389 GLU A C 1
ATOM 2849 O O . GLU A 1 370 ? -36.962 -56.513 -23.789 1.00 26.53 389 GLU A O 1
ATOM 2855 N N . GLN A 1 371 ? -35.858 -54.550 -23.838 1.00 25.84 390 GLN A N 1
ATOM 2856 C CA . GLN A 1 371 ? -36.546 -54.025 -22.657 1.00 25.68 390 GLN A CA 1
ATOM 2857 C C . GLN A 1 371 ? -37.373 -52.785 -22.970 1.00 25.64 390 GLN A C 1
ATOM 2858 O O . GLN A 1 371 ? -37.123 -52.087 -23.955 1.00 25.65 390 GLN A O 1
ATOM 2864 N N . GLU A 1 372 ? -38.356 -52.520 -22.116 1.00 25.56 391 GLU A N 1
ATOM 2865 C CA . GLU A 1 372 ? -39.216 -51.356 -22.279 1.00 25.68 391 GLU A CA 1
ATOM 2866 C C . GLU A 1 372 ? -38.722 -50.176 -21.454 1.00 24.82 391 GLU A C 1
ATOM 2867 O O . GLU A 1 372 ? -38.451 -50.299 -20.258 1.00 25.30 391 GLU A O 1
ATOM 2873 N N . CYS A 1 373 ? -38.628 -49.031 -22.113 1.00 23.57 392 CYS A N 1
ATOM 2874 C CA . CYS A 1 373 ? -38.152 -47.803 -21.501 1.00 22.33 392 CYS A CA 1
ATOM 2875 C C . CYS A 1 373 ? -39.323 -46.998 -20.938 1.00 21.33 392 CYS A C 1
ATOM 2876 O O . CYS A 1 373 ? -40.358 -46.884 -21.600 1.00 20.98 392 CYS A O 1
ATOM 2879 N N . PRO A 1 374 ? -39.177 -46.441 -19.718 1.00 20.74 393 PRO A N 1
ATOM 2880 C CA . PRO A 1 374 ? -40.251 -45.573 -19.225 1.00 20.37 393 PRO A CA 1
ATOM 2881 C C . PRO A 1 374 ? -40.333 -44.276 -20.034 1.00 20.17 393 PRO A C 1
ATOM 2882 O O . PRO A 1 374 ? -39.306 -43.661 -20.328 1.00 20.00 393 PRO A O 1
ATOM 2886 N N . TYR A 1 375 ? -41.553 -43.881 -20.391 1.00 19.90 394 TYR A N 1
ATOM 2887 C CA . TYR A 1 375 ? -41.788 -42.698 -21.221 1.00 19.74 394 TYR A CA 1
ATOM 2888 C C . TYR A 1 375 ? -42.710 -41.674 -20.551 1.00 19.71 394 TYR A C 1
ATOM 2889 O O . TYR A 1 375 ? -43.329 -40.836 -21.210 1.00 19.66 394 TYR A O 1
ATOM 2898 N N . HIS A 1 376 ? -42.776 -41.751 -19.229 1.00 19.59 395 HIS A N 1
ATOM 2899 C CA . HIS A 1 376 ? -43.489 -40.786 -18.399 1.00 19.83 395 HIS A CA 1
ATOM 2900 C C . HIS A 1 376 ? -42.753 -40.799 -17.072 1.00 19.48 395 HIS A C 1
ATOM 2901 O O . HIS A 1 376 ? -42.331 -41.865 -16.616 1.00 19.74 395 HIS A O 1
ATOM 2908 N N . SER A 1 377 ? -42.584 -39.631 -16.459 1.00 19.37 396 SER A N 1
ATOM 2909 C CA . SER A 1 377 ? -41.830 -39.537 -15.201 1.00 19.50 396 SER A CA 1
ATOM 2910 C C . SER A 1 377 ? -42.419 -40.397 -14.073 1.00 19.69 396 SER A C 1
ATOM 2911 O O . SER A 1 377 ? -41.680 -40.885 -13.218 1.00 19.26 396 SER A O 1
ATOM 2914 N N . LYS A 1 378 ? -43.737 -40.609 -14.086 1.00 20.00 397 LYS A N 1
ATOM 2915 C CA . LYS A 1 378 ? -44.374 -41.460 -13.075 1.00 20.67 397 LYS A CA 1
ATOM 2916 C C . LYS A 1 378 ? -43.936 -42.926 -13.180 1.00 20.45 397 LYS A C 1
ATOM 2917 O O . LYS A 1 378 ? -44.037 -43.667 -12.209 1.00 20.84 397 LYS A O 1
ATOM 2923 N N . ASP A 1 379 ? -43.445 -43.331 -14.352 1.00 20.21 398 ASP A N 1
ATOM 2924 C CA . ASP A 1 379 ? -43.105 -44.730 -14.626 1.00 20.41 398 ASP A CA 1
ATOM 2925 C C . ASP A 1 379 ? -41.623 -45.044 -14.429 1.00 20.32 398 ASP A C 1
ATOM 2926 O O . ASP A 1 379 ? -41.204 -46.204 -14.517 1.00 20.57 398 ASP A O 1
ATOM 2931 N N . VAL A 1 380 ? -40.842 -44.008 -14.149 1.00 19.78 399 VAL A N 1
ATOM 2932 C CA . VAL A 1 380 ? -39.407 -44.147 -13.940 1.00 19.58 399 VAL A CA 1
ATOM 2933 C C . VAL A 1 380 ? -39.145 -44.724 -12.547 1.00 19.88 399 VAL A C 1
ATOM 2934 O O . VAL A 1 380 ? -39.672 -44.227 -11.549 1.00 20.73 399 VAL A O 1
ATOM 2938 N N . LYS A 1 381 ? -38.348 -45.787 -12.495 1.00 19.54 400 LYS A N 1
ATOM 2939 C CA . LYS A 1 381 ? -38.076 -46.496 -11.245 1.00 19.60 400 LYS A CA 1
ATOM 2940 C C . LYS A 1 381 ? -36.591 -46.485 -10.899 1.00 18.87 400 LYS A C 1
ATOM 2941 O O . LYS A 1 381 ? -35.754 -46.191 -11.751 1.00 18.77 400 LYS A O 1
ATOM 2947 N N . ALA A 1 382 ? -36.274 -46.823 -9.649 1.00 18.29 401 ALA A N 1
ATOM 2948 C CA . ALA A 1 382 ? -34.879 -46.941 -9.201 1.00 17.77 401 ALA A CA 1
ATOM 2949 C C . ALA A 1 382 ? -34.081 -47.804 -10.187 1.00 17.48 401 ALA A C 1
ATOM 2950 O O . ALA A 1 382 ? -34.598 -48.821 -10.667 1.00 17.93 401 ALA A O 1
ATOM 2952 N N . PRO A 1 383 ? -32.822 -47.420 -10.490 1.00 17.04 402 PRO A N 1
ATOM 2953 C CA . PRO A 1 383 ? -32.045 -46.324 -9.903 1.00 16.58 402 PRO A CA 1
ATOM 2954 C C . PRO A 1 383 ? -32.187 -44.983 -10.630 1.00 16.33 402 PRO A C 1
ATOM 2955 O O . PRO A 1 383 ? -31.374 -44.081 -10.418 1.00 16.32 402 PRO A O 1
ATOM 2959 N N . TRP A 1 384 ? -33.190 -44.864 -11.489 1.00 15.93 403 TRP A N 1
ATOM 2960 C CA . TRP A 1 384 ? -33.299 -43.697 -12.360 1.00 15.53 403 TRP A CA 1
ATOM 2961 C C . TRP A 1 384 ? -34.123 -42.560 -11.753 1.00 15.68 403 TRP A C 1
ATOM 2962 O O . TRP A 1 384 ? -35.036 -42.783 -10.946 1.00 16.53 403 TRP A O 1
ATOM 2973 N N . LYS A 1 385 ? -33.768 -41.341 -12.146 1.00 15.11 404 LYS A N 1
ATOM 2974 C CA . LYS A 1 385 ? -34.534 -40.137 -11.836 1.00 14.87 404 LYS A CA 1
ATOM 2975 C C . LYS A 1 385 ? -34.779 -39.382 -13.137 1.00 15.09 404 LYS A C 1
ATOM 2976 O O . LYS A 1 385 ? -34.096 -39.629 -14.137 1.00 14.82 404 LYS A O 1
ATOM 2982 N N . THR A 1 386 ? -35.754 -38.470 -13.121 1.00 14.93 405 THR A N 1
ATOM 2983 C CA . THR A 1 386 ? -36.042 -37.604 -14.269 1.00 14.91 405 THR A CA 1
ATOM 2984 C C . THR A 1 386 ? -35.582 -36.186 -13.975 1.00 14.90 405 THR A C 1
ATOM 2985 O O . THR A 1 386 ? -35.987 -35.591 -12.970 1.00 15.36 405 THR A O 1
ATOM 2989 N N . ALA A 1 387 ? -34.733 -35.646 -14.846 1.00 14.88 406 ALA A N 1
ATOM 2990 C CA . ALA A 1 387 ? -34.339 -34.244 -14.758 1.00 15.19 406 ALA A CA 1
ATOM 2991 C C . ALA A 1 387 ? -35.548 -33.340 -14.997 1.00 15.39 406 ALA A C 1
ATOM 2992 O O . ALA A 1 387 ? -36.349 -33.593 -15.901 1.00 15.42 406 ALA A O 1
ATOM 2994 N N . ILE A 1 388 ? -35.665 -32.301 -14.173 1.00 15.61 407 ILE A N 1
ATOM 2995 C CA . ILE A 1 388 ? -36.803 -31.363 -14.196 1.00 15.89 407 ILE A CA 1
ATOM 2996 C C . ILE A 1 388 ? -36.311 -29.939 -13.890 1.00 16.13 407 ILE A C 1
ATOM 2997 O O . ILE A 1 388 ? -35.243 -29.773 -13.289 1.00 16.49 407 ILE A O 1
ATOM 3002 N N . PRO A 1 389 ? -37.073 -28.897 -14.291 1.00 16.32 408 PRO A N 1
ATOM 3003 C CA . PRO A 1 389 ? -38.341 -28.853 -15.027 1.00 16.44 408 PRO A CA 1
ATOM 3004 C C . PRO A 1 389 ? -38.150 -28.816 -16.556 1.00 16.12 408 PRO A C 1
ATOM 3005 O O . PRO A 1 389 ? -37.064 -28.464 -17.024 1.00 15.81 408 PRO A O 1
ATOM 3009 N N . PRO A 1 390 ? -39.210 -29.148 -17.326 1.00 16.04 409 PRO A N 1
ATOM 3010 C CA . PRO A 1 390 ? -39.084 -29.373 -18.774 1.00 16.27 409 PRO A CA 1
ATOM 3011 C C . PRO A 1 390 ? -38.889 -28.133 -19.651 1.00 16.83 409 PRO A C 1
ATOM 3012 O O . PRO A 1 390 ? -38.648 -28.277 -20.848 1.00 16.76 409 PRO A O 1
ATOM 3016 N N . HIS A 1 391 ? -38.993 -26.931 -19.087 1.00 17.55 410 HIS A N 1
ATOM 3017 C CA . HIS A 1 391 ? -38.567 -25.742 -19.836 1.00 18.31 410 HIS A CA 1
ATOM 3018 C C . HIS A 1 391 ? -37.066 -25.481 -19.669 1.00 18.37 410 HIS A C 1
ATOM 3019 O O . HIS A 1 391 ? -36.533 -24.488 -20.189 1.00 18.48 410 HIS A O 1
ATOM 3026 N N . LYS A 1 392 ? -36.390 -26.399 -18.972 1.00 18.35 411 LYS A N 1
ATOM 3027 C CA . LYS A 1 392 ? -34.940 -26.357 -18.789 1.00 18.05 411 LYS A CA 1
ATOM 3028 C C . LYS A 1 392 ? -34.246 -27.617 -19.309 1.00 17.55 411 LYS A C 1
ATOM 3029 O O . LYS A 1 392 ? -33.214 -27.528 -19.980 1.00 17.27 411 LYS A O 1
ATOM 3035 N N . ALA A 1 393 ? -34.815 -28.779 -18.999 1.00 16.39 412 ALA A N 1
ATOM 3036 C CA . ALA A 1 393 ? -34.202 -30.062 -19.362 1.00 15.91 412 ALA A CA 1
ATOM 3037 C C . ALA A 1 393 ? -35.177 -31.208 -19.176 1.00 15.35 412 ALA A C 1
ATOM 3038 O O . ALA A 1 393 ? -36.156 -31.087 -18.444 1.00 15.49 412 ALA A O 1
ATOM 3040 N N . ARG A 1 394 ? -34.894 -32.320 -19.845 1.00 14.80 413 ARG A N 1
ATOM 3041 C CA . ARG A 1 394 ? -35.557 -33.583 -19.560 1.00 14.59 413 ARG A CA 1
ATOM 3042 C C . ARG A 1 394 ? -34.603 -34.684 -19.971 1.00 14.52 413 ARG A C 1
ATOM 3043 O O . ARG A 1 394 ? -34.106 -34.680 -21.087 1.00 14.47 413 ARG A O 1
ATOM 3051 N N . TYR A 1 395 ? -34.329 -35.598 -19.047 1.00 14.61 414 TYR A N 1
ATOM 3052 C CA . TYR A 1 395 ? -33.522 -36.793 -19.320 1.00 13.98 414 TYR A CA 1
ATOM 3053 C C . TYR A 1 395 ? -33.576 -37.708 -18.112 1.00 14.20 414 TYR A C 1
ATOM 3054 O O . TYR A 1 395 ? -34.024 -37.299 -17.034 1.00 14.24 414 TYR A O 1
ATOM 3063 N N . LEU A 1 396 ? -33.135 -38.948 -18.290 1.00 14.09 415 LEU A N 1
ATOM 3064 C CA . LEU A 1 396 ? -33.060 -39.874 -17.171 1.00 14.40 415 LEU A CA 1
ATOM 3065 C C . LEU A 1 396 ? -31.633 -39.892 -16.665 1.00 14.42 415 LEU A C 1
ATOM 3066 O O . LEU A 1 396 ? -30.696 -39.772 -17.446 1.00 14.56 415 LEU A O 1
ATOM 3071 N N . TYR A 1 397 ? -31.470 -40.017 -15.353 1.00 14.32 416 TYR A N 1
ATOM 3072 C CA . TYR A 1 397 ? -30.124 -40.054 -14.799 1.00 14.17 416 TYR A CA 1
ATOM 3073 C C . TYR A 1 397 ? -30.039 -40.934 -13.571 1.00 14.50 416 TYR A C 1
ATOM 3074 O O . TYR A 1 397 ? -31.025 -41.101 -12.849 1.00 14.27 416 TYR A O 1
ATOM 3083 N N . ILE A 1 398 ? -28.851 -41.505 -13.369 1.00 14.30 417 ILE A N 1
ATOM 3084 C CA . ILE A 1 398 ? -28.486 -42.199 -12.137 1.00 15.14 417 ILE A CA 1
ATOM 3085 C C . ILE A 1 398 ? -27.468 -41.304 -11.432 1.00 15.02 417 ILE A C 1
ATOM 3086 O O . ILE A 1 398 ? -26.399 -41.015 -11.993 1.00 15.52 417 ILE A O 1
ATOM 3091 N N . ASP A 1 399 ? -27.803 -40.850 -10.223 1.00 15.15 418 ASP A N 1
ATOM 3092 C CA . ASP A 1 399 ? -26.879 -40.023 -9.433 1.00 15.24 418 ASP A CA 1
ATOM 3093 C C . ASP A 1 399 ? -26.361 -40.724 -8.174 1.00 15.34 418 ASP A C 1
ATOM 3094 O O . ASP A 1 399 ? -25.531 -40.175 -7.450 1.00 15.59 418 ASP A O 1
ATOM 3099 N N . GLY A 1 400 ? -26.862 -41.931 -7.921 1.00 15.52 419 GLY A N 1
ATOM 3100 C CA . GLY A 1 400 ? -26.495 -42.688 -6.717 1.00 15.91 419 GLY A CA 1
ATOM 3101 C C . GLY A 1 400 ? -27.159 -42.229 -5.426 1.00 16.26 419 GLY A C 1
ATOM 3102 O O . GLY A 1 400 ? -26.844 -42.741 -4.347 1.00 16.44 419 GLY A O 1
ATOM 3103 N N . LYS A 1 401 ? -28.075 -41.269 -5.520 1.00 16.32 420 LYS A N 1
ATOM 3104 C CA . LYS A 1 401 ? -28.807 -40.790 -4.338 1.00 16.64 420 LYS A CA 1
ATOM 3105 C C . LYS A 1 401 ? -30.075 -41.603 -4.130 1.00 16.92 420 LYS A C 1
ATOM 3106 O O . LYS A 1 401 ? -30.465 -42.380 -5.004 1.00 16.85 420 LYS A O 1
ATOM 3112 N N . GLU A 1 402 ? -30.730 -41.418 -2.981 1.00 17.59 421 GLU A N 1
ATOM 3113 C CA . GLU A 1 402 ? -31.966 -42.148 -2.714 1.00 18.18 421 GLU A CA 1
ATOM 3114 C C . GLU A 1 402 ? -33.013 -41.807 -3.768 1.00 18.04 421 GLU A C 1
ATOM 3115 O O . GLU A 1 402 ? -32.994 -40.723 -4.342 1.00 17.88 421 GLU A O 1
ATOM 3121 N N . TYR A 1 403 ? -33.897 -42.760 -4.027 1.00 18.19 422 TYR A N 1
ATOM 3122 C CA . TYR A 1 403 ? -34.905 -42.636 -5.073 1.00 18.23 422 TYR A CA 1
ATOM 3123 C C . TYR A 1 403 ? -35.781 -41.399 -4.884 1.00 18.38 422 TYR A C 1
ATOM 3124 O O . TYR A 1 403 ? -36.202 -41.085 -3.761 1.00 17.92 422 TYR A O 1
ATOM 3133 N N . ARG A 1 404 ? -36.027 -40.695 -5.988 1.00 18.19 423 ARG A N 1
ATOM 3134 C CA . ARG A 1 404 ? -36.957 -39.566 -6.014 1.00 18.73 423 ARG A CA 1
ATOM 3135 C C . ARG A 1 404 ? -37.833 -39.654 -7.247 1.00 18.74 423 ARG A C 1
ATOM 3136 O O . ARG A 1 404 ? -37.367 -39.987 -8.332 1.00 18.78 423 ARG A O 1
ATOM 3144 N N . ASN A 1 405 ? -39.108 -39.347 -7.065 1.00 19.23 424 ASN A N 1
ATOM 3145 C CA . ASN A 1 405 ? -40.034 -39.235 -8.175 1.00 20.04 424 ASN A CA 1
ATOM 3146 C C . ASN A 1 405 ? -40.930 -38.052 -7.870 1.00 20.34 424 ASN A C 1
ATOM 3147 O O . ASN A 1 405 ? -41.789 -38.117 -6.989 1.00 20.92 424 ASN A O 1
ATOM 3152 N N . PHE A 1 406 ? -40.685 -36.959 -8.581 1.00 20.55 425 PHE A N 1
ATOM 3153 C CA . PHE A 1 406 ? -41.263 -35.667 -8.242 1.00 21.07 425 PHE A CA 1
ATOM 3154 C C . PHE A 1 406 ? -42.574 -35.437 -8.985 1.00 21.80 425 PHE A C 1
ATOM 3155 O O . PHE A 1 406 ? -42.585 -35.068 -10.163 1.00 21.83 425 PHE A O 1
ATOM 3163 N N . GLN A 1 407 ? -43.679 -35.665 -8.286 1.00 22.27 426 GLN A N 1
ATOM 3164 C CA . GLN A 1 407 ? -45.000 -35.521 -8.889 1.00 23.02 426 GLN A CA 1
ATOM 3165 C C . GLN A 1 407 ? -45.800 -34.387 -8.258 1.00 23.80 426 GLN A C 1
ATOM 3166 O O . GLN A 1 407 ? -46.771 -33.901 -8.849 1.00 24.20 426 GLN A O 1
ATOM 3172 N N . THR A 1 408 ? -45.390 -33.969 -7.062 1.00 23.99 427 THR A N 1
ATOM 3173 C CA . THR A 1 408 ? -46.054 -32.884 -6.337 1.00 24.76 427 THR A CA 1
ATOM 3174 C C . THR A 1 408 ? -45.032 -31.928 -5.738 1.00 24.92 427 THR A C 1
ATOM 3175 O O . THR A 1 408 ? -43.848 -32.259 -5.623 1.00 24.76 427 THR A O 1
ATOM 3179 N N . GLU A 1 409 ? -45.503 -30.746 -5.344 1.00 25.06 428 GLU A N 1
ATOM 3180 C CA . GLU A 1 409 ? -44.686 -29.784 -4.615 1.00 25.38 428 GLU A CA 1
ATOM 3181 C C . GLU A 1 409 ? -44.088 -30.411 -3.354 1.00 24.88 428 GLU A C 1
ATOM 3182 O O . GLU A 1 409 ? -42.907 -30.200 -3.058 1.00 24.87 428 GLU A O 1
ATOM 3188 N N . ALA A 1 410 ? -44.901 -31.184 -2.631 1.00 24.32 429 ALA A N 1
ATOM 3189 C CA . ALA A 1 410 ? -44.470 -31.843 -1.390 1.00 23.90 429 ALA A CA 1
ATOM 3190 C C . ALA A 1 410 ? -43.269 -32.771 -1.606 1.00 23.38 429 ALA A C 1
ATOM 3191 O O . ALA A 1 410 ? -42.344 -32.793 -0.786 1.00 23.08 429 ALA A O 1
ATOM 3193 N N . ASP A 1 411 ? -43.286 -33.525 -2.708 1.00 22.91 430 ASP A N 1
ATOM 3194 C CA . ASP A 1 411 ? -42.169 -34.409 -3.070 1.00 22.65 430 ASP A CA 1
ATOM 3195 C C . ASP A 1 411 ? -40.857 -33.632 -3.188 1.00 22.28 430 ASP A C 1
ATOM 3196 O O . ASP A 1 411 ? -39.806 -34.082 -2.712 1.00 21.84 430 ASP A O 1
ATOM 3201 N N . ILE A 1 412 ? -40.920 -32.466 -3.832 1.00 21.71 431 ILE A N 1
ATOM 3202 C CA . ILE A 1 412 ? -39.744 -31.620 -4.004 1.00 21.59 431 ILE A CA 1
ATOM 3203 C C . ILE A 1 412 ? -39.296 -31.035 -2.663 1.00 21.37 431 ILE A C 1
ATOM 3204 O O . ILE A 1 412 ? -38.106 -31.049 -2.339 1.00 21.00 431 ILE A O 1
ATOM 3209 N N . LEU A 1 413 ? -40.251 -30.535 -1.879 1.00 21.47 432 LEU A N 1
ATOM 3210 C CA . LEU A 1 413 ? -39.923 -29.931 -0.582 1.00 21.60 432 LEU A CA 1
ATOM 3211 C C . LEU A 1 413 ? -39.264 -30.929 0.361 1.00 21.51 432 LEU A C 1
ATOM 3212 O O . LEU A 1 413 ? -38.333 -30.576 1.086 1.00 21.14 432 LEU A O 1
ATOM 3217 N N . GLU A 1 414 ? -39.735 -32.173 0.328 1.00 21.52 433 GLU A N 1
ATOM 3218 C CA . GLU A 1 414 ? -39.147 -33.244 1.140 1.00 22.12 433 GLU A CA 1
ATOM 3219 C C . GLU A 1 414 ? -37.667 -33.453 0.784 1.00 21.53 433 GLU A C 1
ATOM 3220 O O . GLU A 1 414 ? -36.811 -33.545 1.671 1.00 21.08 433 GLU A O 1
ATOM 3226 N N . ALA A 1 415 ? -37.370 -33.507 -0.512 1.00 20.77 434 ALA A N 1
ATOM 3227 C CA . ALA A 1 415 ? -35.988 -33.673 -0.969 1.00 20.26 434 ALA A CA 1
ATOM 3228 C C . ALA A 1 415 ? -35.111 -32.513 -0.505 1.00 20.09 434 ALA A C 1
ATOM 3229 O O . ALA A 1 415 ? -33.975 -32.713 -0.069 1.00 19.94 434 ALA A O 1
ATOM 3231 N N . LEU A 1 416 ? -35.645 -31.296 -0.588 1.00 19.24 435 LEU A N 1
ATOM 3232 C CA . LEU A 1 416 ? -34.890 -30.104 -0.206 1.00 18.96 435 LEU A CA 1
ATOM 3233 C C . LEU A 1 416 ? -34.607 -30.038 1.297 1.00 18.65 435 LEU A C 1
ATOM 3234 O O . LEU A 1 416 ? -33.561 -29.532 1.714 1.00 18.60 435 LEU A O 1
ATOM 3239 N N . ASN A 1 417 ? -35.532 -30.553 2.101 1.00 18.41 436 ASN A N 1
ATOM 3240 C CA . ASN A 1 417 ? -35.336 -30.580 3.550 1.00 18.56 436 ASN A CA 1
ATOM 3241 C C . ASN A 1 417 ? -34.429 -31.725 3.978 1.00 18.75 436 ASN A C 1
ATOM 3242 O O . ASN A 1 417 ? -33.949 -31.750 5.113 1.00 19.23 436 ASN A O 1
ATOM 3247 N N . ASN A 1 418 ? -34.203 -32.671 3.071 1.00 18.52 437 ASN A N 1
ATOM 3248 C CA . ASN A 1 418 ? -33.479 -33.893 3.397 1.00 18.51 437 ASN A CA 1
ATOM 3249 C C . ASN A 1 418 ? -32.446 -34.214 2.327 1.00 18.37 437 ASN A C 1
ATOM 3250 O O . ASN A 1 418 ? -32.566 -35.225 1.627 1.00 18.17 437 ASN A O 1
ATOM 3255 N N . ASN A 1 419 ? -31.444 -33.350 2.192 1.00 18.27 438 ASN A N 1
ATOM 3256 C CA . ASN A 1 419 ? -30.390 -33.587 1.210 1.00 18.61 438 ASN A CA 1
ATOM 3257 C C . ASN A 1 419 ? -29.643 -34.872 1.554 1.00 18.48 438 ASN A C 1
ATOM 3258 O O . ASN A 1 419 ? -29.412 -35.168 2.727 1.00 19.10 438 ASN A O 1
ATOM 3263 N N . ASP A 1 420 ? -29.310 -35.650 0.532 1.00 18.06 439 ASP A N 1
ATOM 3264 C CA . ASP A 1 420 ? -28.491 -36.838 0.726 1.00 17.79 439 ASP A CA 1
ATOM 3265 C C . ASP A 1 420 ? -27.381 -36.855 -0.315 1.00 17.22 439 ASP A C 1
ATOM 3266 O O . ASP A 1 420 ? -27.441 -36.119 -1.301 1.00 17.16 439 ASP A O 1
ATOM 3271 N N . LEU A 1 421 ? -26.358 -37.669 -0.076 1.00 16.58 440 LEU A N 1
ATOM 3272 C CA . LEU A 1 421 ? -25.184 -37.701 -0.944 1.00 15.95 440 LEU A CA 1
ATOM 3273 C C . LEU A 1 421 ? -25.132 -38.992 -1.762 1.00 15.75 440 LEU A C 1
ATOM 3274 O O . LEU A 1 421 ? -25.702 -40.008 -1.360 1.00 15.84 440 LEU A O 1
ATOM 3279 N N . PRO A 1 422 ? -24.454 -38.956 -2.927 1.00 15.88 441 PRO A N 1
ATOM 3280 C CA . PRO A 1 422 ? -24.386 -40.141 -3.779 1.00 15.95 441 PRO A CA 1
ATOM 3281 C C . PRO A 1 422 ? -23.699 -41.310 -3.094 1.00 16.10 441 PRO A C 1
ATOM 3282 O O . PRO A 1 422 ? -22.711 -41.118 -2.377 1.00 16.58 441 PRO A O 1
ATOM 3286 N N . ASN A 1 423 ? -24.235 -42.507 -3.299 1.00 16.18 442 ASN A N 1
ATOM 3287 C CA . ASN A 1 423 ? -23.524 -43.713 -2.929 1.00 16.52 442 ASN A CA 1
ATOM 3288 C C . ASN A 1 423 ? -23.791 -44.824 -3.932 1.00 16.96 442 ASN A C 1
ATOM 3289 O O . ASN A 1 423 ? -24.845 -45.461 -3.925 1.00 16.87 442 ASN A O 1
ATOM 3294 N N . PHE A 1 424 ? -22.814 -45.046 -4.800 1.00 17.68 443 PHE A N 1
ATOM 3295 C CA . PHE A 1 424 ? -22.979 -45.980 -5.906 1.00 18.37 443 PHE A CA 1
ATOM 3296 C C . PHE A 1 424 ? -23.026 -47.446 -5.490 1.00 18.63 443 PHE A C 1
ATOM 3297 O O . PHE A 1 424 ? -23.775 -48.215 -6.086 1.00 18.50 443 PHE A O 1
ATOM 3305 N N . GLN A 1 425 ? -22.264 -47.843 -4.469 1.00 19.05 444 GLN A N 1
ATOM 3306 C CA . GLN A 1 425 ? -22.333 -49.245 -4.016 1.00 19.71 444 GLN A CA 1
ATOM 3307 C C . GLN A 1 425 ? -23.691 -49.588 -3.399 1.00 19.59 444 GLN A C 1
ATOM 3308 O O . GLN A 1 425 ? -24.245 -50.656 -3.664 1.00 19.74 444 GLN A O 1
ATOM 3314 N N . PHE A 1 426 ? -24.236 -48.679 -2.591 1.00 19.47 445 PHE A N 1
ATOM 3315 C CA . PHE A 1 426 ? -25.575 -48.875 -2.046 1.00 19.70 445 PHE A CA 1
ATOM 3316 C C . PHE A 1 426 ? -26.628 -48.944 -3.157 1.00 19.53 445 PHE A C 1
ATOM 3317 O O . PHE A 1 426 ? -27.586 -49.718 -3.070 1.00 19.66 445 PHE A O 1
ATOM 3325 N N . THR A 1 427 ? -26.440 -48.138 -4.198 1.00 19.61 446 THR A N 1
ATOM 3326 C CA . THR A 1 427 ? -27.321 -48.165 -5.370 1.00 19.45 446 THR A CA 1
ATOM 3327 C C . THR A 1 427 ? -27.254 -49.532 -6.072 1.00 20.38 446 THR A C 1
ATOM 3328 O O . THR A 1 427 ? -28.289 -50.121 -6.396 1.00 19.83 446 THR A O 1
ATOM 3332 N N . LYS A 1 428 ? -26.036 -50.030 -6.289 1.00 21.07 447 LYS A N 1
ATOM 3333 C CA . LYS A 1 428 ? -25.827 -51.392 -6.797 1.00 22.85 447 LYS A CA 1
ATOM 3334 C C . LYS A 1 428 ? -26.540 -52.440 -5.947 1.00 23.70 447 LYS A C 1
ATOM 3335 O O . LYS A 1 428 ? -27.220 -53.315 -6.482 1.00 23.62 447 LYS A O 1
ATOM 3341 N N . ASP A 1 429 ? -26.385 -52.339 -4.625 1.00 24.81 448 ASP A N 1
ATOM 3342 C CA . ASP A 1 429 ? -27.001 -53.287 -3.691 1.00 26.57 448 ASP A CA 1
ATOM 3343 C C . ASP A 1 429 ? -28.517 -53.314 -3.830 1.00 27.48 448 ASP A C 1
ATOM 3344 O O . ASP A 1 429 ? -29.124 -54.388 -3.846 1.00 28.03 448 ASP A O 1
ATOM 3349 N N . ALA A 1 430 ? -29.116 -52.128 -3.929 1.00 28.44 449 ALA A N 1
ATOM 3350 C CA . ALA A 1 430 ? -30.566 -51.987 -4.031 1.00 29.75 449 ALA A CA 1
ATOM 3351 C C . ALA A 1 430 ? -31.082 -52.620 -5.319 1.00 30.82 449 ALA A C 1
ATOM 3352 O O . ALA A 1 430 ? -32.144 -53.247 -5.328 1.00 31.01 449 ALA A O 1
ATOM 3354 N N . ILE A 1 431 ? -30.315 -52.455 -6.396 1.00 32.19 450 ILE A N 1
ATOM 3355 C CA . ILE A 1 431 ? -30.633 -53.031 -7.703 1.00 33.83 450 ILE A CA 1
ATOM 3356 C C . ILE A 1 431 ? -30.721 -54.561 -7.664 1.00 35.24 450 ILE A C 1
ATOM 3357 O O . ILE A 1 431 ? -31.668 -55.140 -8.200 1.00 35.39 450 ILE A O 1
ATOM 3362 N N . LYS A 1 432 ? -29.744 -55.206 -7.026 1.00 36.99 451 LYS A N 1
ATOM 3363 C CA . LYS A 1 432 ? -29.731 -56.670 -6.902 1.00 38.86 451 LYS A CA 1
ATOM 3364 C C . LYS A 1 432 ? -30.963 -57.227 -6.192 1.00 39.73 451 LYS A C 1
ATOM 3365 O O . LYS A 1 432 ? -31.489 -58.272 -6.580 1.00 40.10 451 LYS A O 1
ATOM 3371 N N . ILE A 1 433 ? -31.422 -56.523 -5.161 1.00 40.78 452 ILE A N 1
ATOM 3372 C CA . ILE A 1 433 ? -32.579 -56.953 -4.378 1.00 41.89 452 ILE A CA 1
ATOM 3373 C C . ILE A 1 433 ? -33.896 -56.806 -5.155 1.00 42.53 452 ILE A C 1
ATOM 3374 O O . ILE A 1 433 ? -34.778 -57.664 -5.050 1.00 42.67 452 ILE A O 1
ATOM 3379 N N . ILE A 1 434 ? -34.016 -55.735 -5.940 1.00 43.23 453 ILE A N 1
ATOM 3380 C CA . ILE A 1 434 ? -35.153 -55.569 -6.855 1.00 43.86 453 ILE A CA 1
ATOM 3381 C C . ILE A 1 434 ? -35.110 -56.657 -7.934 1.00 44.64 453 ILE A C 1
ATOM 3382 O O . ILE A 1 434 ? -36.138 -57.267 -8.257 1.00 44.74 453 ILE A O 1
ATOM 3387 N N . SER A 1 435 ? -33.912 -56.903 -8.462 1.00 45.39 454 SER A N 1
ATOM 3388 C CA . SER A 1 435 ? -33.697 -57.872 -9.534 1.00 46.42 454 SER A CA 1
ATOM 3389 C C . SER A 1 435 ? -33.989 -59.313 -9.113 1.00 47.00 454 SER A C 1
ATOM 3390 O O . SER A 1 435 ? -34.640 -60.057 -9.850 1.00 47.22 454 SER A O 1
ATOM 3393 N N . ASP A 1 436 ? -33.508 -59.699 -7.931 1.00 47.72 455 ASP A N 1
ATOM 3394 C CA . ASP A 1 436 ? -33.710 -61.054 -7.410 1.00 48.32 455 ASP A CA 1
ATOM 3395 C C . ASP A 1 436 ? -35.168 -61.329 -7.037 1.00 48.47 455 ASP A C 1
ATOM 3396 O O . ASP A 1 436 ? -35.610 -62.479 -7.056 1.00 48.67 455 ASP A O 1
ATOM 3401 N N . ALA A 1 437 ? -35.904 -60.270 -6.701 1.00 48.64 456 ALA A N 1
ATOM 3402 C CA . ALA A 1 437 ? -37.337 -60.368 -6.429 1.00 48.81 456 ALA A CA 1
ATOM 3403 C C . ALA A 1 437 ? -38.140 -60.571 -7.717 1.00 48.95 456 ALA A C 1
ATOM 3404 O O . ALA A 1 437 ? -39.206 -61.194 -7.698 1.00 49.04 456 ALA A O 1
ATOM 3406 N N . SER A 1 438 ? -37.618 -60.049 -8.828 1.00 49.00 457 SER A N 1
ATOM 3407 C CA . SER A 1 438 ? -38.294 -60.120 -10.127 1.00 48.87 457 SER A CA 1
ATOM 3408 C C . SER A 1 438 ? -37.930 -61.373 -10.931 1.00 48.78 457 SER A C 1
ATOM 3409 O O . SER A 1 438 ? -38.761 -61.891 -11.680 1.00 48.90 457 SER A O 1
ATOM 3412 N N . GLY A 1 439 ? -36.690 -61.842 -10.787 1.00 48.49 458 GLY A N 1
ATOM 3413 C CA . GLY A 1 439 ? -36.234 -63.048 -11.481 1.00 48.08 458 GLY A CA 1
ATOM 3414 C C . GLY A 1 439 ? -35.013 -62.880 -12.373 1.00 47.78 458 GLY A C 1
ATOM 3415 O O . GLY A 1 439 ? -34.394 -63.873 -12.768 1.00 47.92 458 GLY A O 1
ATOM 3416 N N . ASN A 1 440 ? -34.674 -61.628 -12.692 1.00 47.26 459 ASN A N 1
ATOM 3417 C CA . ASN A 1 440 ? -33.514 -61.285 -13.537 1.00 46.65 459 ASN A CA 1
ATOM 3418 C C . ASN A 1 440 ? -33.605 -61.845 -14.968 1.00 46.01 459 ASN A C 1
ATOM 3419 O O . ASN A 1 440 ? -32.732 -62.591 -15.424 1.00 46.01 459 ASN A O 1
ATOM 3424 N N . SER A 1 441 ? -34.673 -61.468 -15.665 1.00 45.02 460 SER A N 1
ATOM 3425 C CA . SER A 1 441 ? -34.956 -61.961 -17.011 1.00 44.08 460 SER A CA 1
ATOM 3426 C C . SER A 1 441 ? -34.350 -61.054 -18.083 1.00 43.31 460 SER A C 1
ATOM 3427 O O . SER A 1 441 ? -33.780 -60.009 -17.775 1.00 43.14 460 SER A O 1
ATOM 3430 N N . ARG A 1 442 ? -34.487 -61.456 -19.345 1.00 42.29 461 ARG A N 1
ATOM 3431 C CA . ARG A 1 442 ? -34.061 -60.621 -20.468 1.00 41.42 461 ARG A CA 1
ATOM 3432 C C . ARG A 1 442 ? -34.884 -59.330 -20.551 1.00 40.43 461 ARG A C 1
ATOM 3433 O O . ARG A 1 442 ? -34.420 -58.323 -21.087 1.00 40.09 461 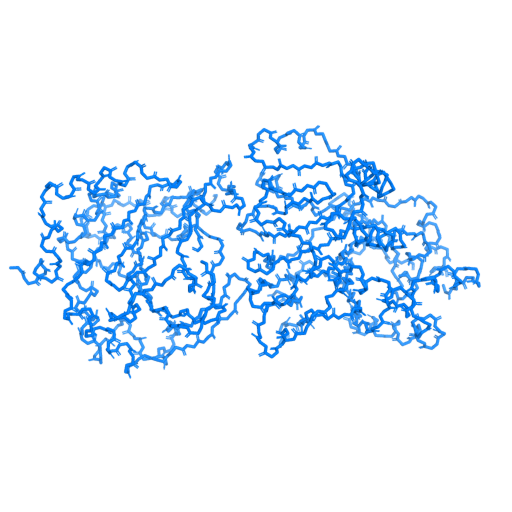ARG A O 1
ATOM 3441 N N . GLU A 1 443 ? -36.095 -59.365 -19.997 1.00 39.18 462 GLU A N 1
ATOM 3442 C CA . GLU A 1 443 ? -37.010 -58.226 -20.032 1.00 38.16 462 GLU A CA 1
ATOM 3443 C C . GLU A 1 443 ? -36.769 -57.197 -18.920 1.00 37.19 462 GLU A C 1
ATOM 3444 O O . GLU A 1 443 ? -37.044 -56.012 -19.111 1.00 36.94 462 GLU A O 1
ATOM 3450 N N . ASN A 1 444 ? -36.265 -57.643 -17.769 1.00 35.83 463 ASN A N 1
ATOM 3451 C CA . ASN A 1 444 ? -36.199 -56.777 -16.582 1.00 34.61 463 ASN A CA 1
ATOM 3452 C C . ASN A 1 444 ? -34.848 -56.658 -15.867 1.00 33.00 463 ASN A C 1
ATOM 3453 O O . ASN A 1 444 ? -34.758 -56.016 -14.817 1.00 33.03 463 ASN A O 1
ATOM 3458 N N . ASN A 1 445 ? -33.806 -57.264 -16.426 1.00 30.85 464 ASN A N 1
ATOM 3459 C CA . ASN A 1 445 ? -32.495 -57.257 -15.778 1.00 28.62 464 ASN A CA 1
ATOM 3460 C C . ASN A 1 445 ? -31.877 -55.856 -15.722 1.00 27.28 464 ASN A C 1
ATOM 3461 O O . ASN A 1 445 ? -32.220 -54.982 -16.526 1.00 26.86 464 ASN A O 1
ATOM 3466 N N . PHE A 1 446 ? -30.970 -55.655 -14.771 1.00 25.40 465 PHE A N 1
ATOM 3467 C CA . PHE A 1 446 ? -30.277 -54.380 -14.614 1.00 24.15 465 PHE A CA 1
ATOM 3468 C C . PHE A 1 446 ? -28.815 -54.470 -15.057 1.00 23.31 465 PHE A C 1
ATOM 3469 O O . PHE A 1 446 ? -27.960 -53.755 -14.528 1.00 22.80 465 PHE A O 1
ATOM 3477 N N . ASP A 1 447 ? -28.524 -55.338 -16.026 1.00 22.68 466 ASP A N 1
ATOM 3478 C CA . ASP A 1 447 ? -27.144 -55.528 -16.485 1.00 22.27 466 ASP A CA 1
ATOM 3479 C C . ASP A 1 447 ? -26.491 -54.242 -16.991 1.00 21.43 466 ASP A C 1
ATOM 3480 O O . ASP A 1 447 ? -25.308 -53.998 -16.725 1.00 21.31 466 ASP A O 1
ATOM 3485 N N . ALA A 1 448 ? -27.258 -53.423 -17.713 1.00 20.65 467 ALA A N 1
ATOM 3486 C CA . ALA A 1 448 ? -26.746 -52.149 -18.210 1.00 19.65 467 ALA A CA 1
ATOM 3487 C C . ALA A 1 448 ? -26.436 -51.211 -17.049 1.00 19.18 467 ALA A C 1
ATOM 3488 O O . ALA A 1 448 ? -25.342 -50.641 -16.982 1.00 18.54 467 ALA A O 1
ATOM 3490 N N . GLU A 1 449 ? -27.386 -51.071 -16.125 1.00 18.60 468 GLU A N 1
ATOM 3491 C CA . GLU A 1 449 ? -27.203 -50.165 -14.988 1.00 18.58 468 GLU A CA 1
ATOM 3492 C C . GLU A 1 449 ? -26.025 -50.578 -14.121 1.00 18.55 468 GLU A C 1
ATOM 3493 O O . GLU A 1 449 ? -25.242 -49.732 -13.689 1.00 18.03 468 GLU A O 1
ATOM 3499 N N . LEU A 1 450 ? -25.887 -51.881 -13.886 1.00 18.50 469 LEU A N 1
ATOM 3500 C CA . LEU A 1 450 ? -24.788 -52.372 -13.059 1.00 18.66 469 LEU A CA 1
ATOM 3501 C C . LEU A 1 450 ? -23.424 -52.123 -13.708 1.00 18.44 469 LEU A C 1
ATOM 3502 O O . LEU A 1 450 ? -22.493 -51.677 -13.041 1.00 18.13 469 LEU A O 1
ATOM 3507 N N . ALA A 1 451 ? -23.318 -52.378 -15.013 1.00 18.07 470 ALA A N 1
ATOM 3508 C CA . ALA A 1 451 ? -22.075 -52.130 -15.742 1.00 17.83 470 ALA A CA 1
ATOM 3509 C C . ALA A 1 451 ? -21.738 -50.641 -15.784 1.00 17.61 470 ALA A C 1
ATOM 3510 O O . ALA A 1 451 ? -20.572 -50.256 -15.670 1.00 17.38 470 ALA A O 1
ATOM 3512 N N . LEU A 1 452 ? -22.764 -49.802 -15.933 1.00 17.09 471 LEU A N 1
ATOM 3513 C CA . LEU A 1 452 ? -22.555 -48.353 -15.959 1.00 16.50 471 LEU A CA 1
ATOM 3514 C C . LEU A 1 452 ? -22.146 -47.806 -14.587 1.00 16.13 471 LEU A C 1
ATOM 3515 O O . LEU A 1 452 ? -21.302 -46.906 -14.492 1.00 15.33 471 LEU A O 1
ATOM 3520 N N . ILE A 1 453 ? -22.740 -48.353 -13.529 1.00 16.32 472 ILE A N 1
ATOM 3521 C CA . ILE A 1 453 ? -22.351 -47.953 -12.174 1.00 16.50 472 ILE A CA 1
ATOM 3522 C C . ILE A 1 453 ? -20.907 -48.392 -11.881 1.00 16.69 472 ILE A C 1
ATOM 3523 O O . ILE A 1 453 ? -20.139 -47.631 -11.293 1.00 16.59 472 ILE A O 1
ATOM 3528 N N . ASP A 1 454 ? -20.537 -49.597 -12.316 1.00 16.82 473 ASP A N 1
ATOM 3529 C CA . ASP A 1 454 ? -19.142 -50.042 -12.201 1.00 17.31 473 ASP A CA 1
ATOM 3530 C C . ASP A 1 454 ? -18.183 -49.075 -12.893 1.00 17.15 473 ASP A C 1
ATOM 3531 O O . ASP A 1 454 ? -17.101 -48.783 -12.369 1.00 16.94 473 ASP A O 1
ATOM 3536 N N . LEU A 1 455 ? -18.584 -48.583 -14.066 1.00 16.88 474 LEU A N 1
ATOM 3537 C CA . LEU A 1 455 ? -17.808 -47.578 -14.786 1.00 17.03 474 LEU A CA 1
ATOM 3538 C C . LEU A 1 455 ? -17.718 -46.268 -13.998 1.00 16.69 474 LEU A C 1
ATOM 3539 O O . LEU A 1 455 ? -16.649 -45.667 -13.908 1.00 16.84 474 LEU A O 1
ATOM 3544 N N . ALA A 1 456 ? -18.840 -45.830 -13.431 1.00 16.78 475 ALA A N 1
ATOM 3545 C CA . ALA A 1 456 ? -18.859 -44.637 -12.580 1.00 16.46 475 ALA A CA 1
ATOM 3546 C C . ALA A 1 456 ? -17.915 -44.780 -11.385 1.00 16.77 475 ALA A C 1
ATOM 3547 O O . ALA A 1 456 ? -17.191 -43.846 -11.044 1.00 16.99 475 ALA A O 1
ATOM 3549 N N . VAL A 1 457 ? -17.917 -45.961 -10.772 1.00 16.74 476 VAL A N 1
ATOM 3550 C CA . VAL A 1 457 ? -17.051 -46.235 -9.623 1.00 16.99 476 VAL A CA 1
ATOM 3551 C C . VAL A 1 457 ? -15.577 -46.146 -10.043 1.00 16.82 476 VAL A C 1
ATOM 3552 O O . VAL A 1 457 ? -14.750 -45.621 -9.299 1.00 16.75 476 VAL A O 1
ATOM 3556 N N . PHE A 1 458 ? -15.260 -46.620 -11.245 1.00 17.15 477 PHE A N 1
ATOM 3557 C CA . PHE A 1 458 ? -13.895 -46.478 -11.764 1.00 17.29 477 PHE A CA 1
ATOM 3558 C C . PHE A 1 458 ? -13.480 -45.009 -11.839 1.00 17.29 477 PHE A C 1
ATOM 3559 O O . PHE A 1 458 ? -12.380 -44.643 -11.429 1.00 17.36 477 PHE A O 1
ATOM 3567 N N . HIS A 1 459 ? -14.368 -44.162 -12.352 1.00 17.01 478 HIS A N 1
ATOM 3568 C CA . HIS A 1 459 ? -14.064 -42.744 -12.490 1.00 17.44 478 HIS A CA 1
ATOM 3569 C C . HIS A 1 459 ? -14.057 -41.992 -11.154 1.00 17.61 478 HIS A C 1
ATOM 3570 O O . HIS A 1 459 ? -13.479 -40.911 -11.049 1.00 18.05 478 HIS A O 1
ATOM 3577 N N . LYS A 1 460 ? -14.675 -42.598 -10.144 1.00 18.00 479 LYS A N 1
ATOM 3578 C CA . LYS A 1 460 ? -14.682 -42.081 -8.776 1.00 18.76 479 LYS A CA 1
ATOM 3579 C C . LYS A 1 460 ? -13.418 -42.508 -8.009 1.00 18.59 479 LYS A C 1
ATOM 3580 O O . LYS A 1 460 ? -13.149 -42.003 -6.918 1.00 18.27 479 LYS A O 1
ATOM 3586 N N . SER A 1 461 ? -12.644 -43.425 -8.588 1.00 18.35 480 SER A N 1
ATOM 3587 C CA . SER A 1 461 ? -11.463 -43.963 -7.909 1.00 18.35 480 SER A CA 1
ATOM 3588 C C . SER A 1 461 ? -10.357 -42.930 -7.775 1.00 18.18 480 SER A C 1
ATOM 3589 O O . SER A 1 461 ? -10.204 -42.036 -8.611 1.00 18.23 480 SER A O 1
ATOM 3592 N N . THR A 1 462 ? -9.583 -43.054 -6.706 1.00 17.84 481 THR A N 1
ATOM 3593 C CA . THR A 1 462 ? -8.467 -42.156 -6.483 1.00 17.91 481 THR A CA 1
ATOM 3594 C C . THR A 1 462 ? -7.488 -42.226 -7.661 1.00 17.64 481 THR A C 1
ATOM 3595 O O . THR A 1 462 ? -7.016 -41.198 -8.140 1.00 17.42 481 THR A O 1
ATOM 3599 N N . ILE A 1 463 ? -7.233 -43.439 -8.143 1.00 18.01 482 ILE A N 1
ATOM 3600 C CA . ILE A 1 463 ? -6.277 -43.647 -9.237 1.00 18.03 482 ILE A CA 1
ATOM 3601 C C . ILE A 1 463 ? -6.763 -43.018 -10.551 1.00 17.94 482 ILE A C 1
ATOM 3602 O O . ILE A 1 463 ? -5.960 -42.467 -11.296 1.00 17.61 482 ILE A O 1
ATOM 3607 N N . PHE A 1 464 ? -8.066 -43.068 -10.840 1.00 17.66 483 PHE A N 1
ATOM 3608 C CA . PHE A 1 464 ? -8.515 -42.372 -12.041 1.00 17.75 483 PHE A CA 1
ATOM 3609 C C . PHE A 1 464 ? -8.264 -40.866 -11.962 1.00 17.71 483 PHE A C 1
ATOM 3610 O O . PHE A 1 464 ? -7.813 -40.257 -12.929 1.00 18.01 483 PHE A O 1
ATOM 3618 N N . LYS A 1 465 ? -8.578 -40.261 -10.821 1.00 17.84 484 LYS A N 1
ATOM 3619 C CA . LYS A 1 465 ? -8.368 -38.826 -10.669 1.00 18.09 484 LYS A CA 1
ATOM 3620 C C . LYS A 1 465 ? -6.881 -38.444 -10.714 1.00 18.29 484 LYS A C 1
ATOM 3621 O O . LYS A 1 465 ? -6.538 -37.339 -11.137 1.00 18.20 484 LYS A O 1
ATOM 3627 N N . LYS A 1 466 ? -6.008 -39.365 -10.304 1.00 18.81 485 LYS A N 1
ATOM 3628 C CA . LYS A 1 466 ? -4.558 -39.188 -10.484 1.00 19.12 485 LYS A CA 1
ATOM 3629 C C . LYS A 1 466 ? -4.181 -39.145 -11.969 1.00 18.82 485 LYS A C 1
ATOM 3630 O O . LYS A 1 466 ? -3.365 -38.320 -12.387 1.00 18.69 485 LYS A O 1
ATOM 3636 N N . TYR A 1 467 ? -4.786 -40.035 -12.755 1.00 18.67 486 TYR A N 1
ATOM 3637 C CA . TYR A 1 467 ? -4.585 -40.062 -14.206 1.00 18.38 486 TYR A CA 1
ATOM 3638 C C . TYR A 1 467 ? -5.113 -38.779 -14.854 1.00 18.55 486 TYR A C 1
ATOM 3639 O O . TYR A 1 467 ? -4.457 -38.195 -15.713 1.00 18.33 486 TYR A O 1
ATOM 3648 N N . LEU A 1 468 ? -6.291 -38.333 -14.418 1.00 18.22 487 LEU A N 1
ATOM 3649 C CA . LEU A 1 468 ? -6.864 -37.081 -14.891 1.00 18.25 487 LEU A CA 1
ATOM 3650 C C . LEU A 1 468 ? -5.932 -35.907 -14.586 1.00 18.25 487 LEU A C 1
ATOM 3651 O O . LEU A 1 468 ? -5.707 -35.047 -15.435 1.00 18.27 487 LEU A O 1
ATOM 3656 N N . ALA A 1 469 ? -5.382 -35.894 -13.371 1.00 18.44 488 ALA A N 1
ATOM 3657 C CA . ALA A 1 469 ? -4.411 -34.889 -12.953 1.00 19.02 488 ALA A CA 1
ATOM 3658 C C . ALA A 1 469 ? -3.154 -34.946 -13.823 1.00 19.39 488 ALA A C 1
ATOM 3659 O O . ALA A 1 469 ? -2.621 -33.912 -14.213 1.00 19.66 488 ALA A O 1
ATOM 3661 N N . LEU A 1 470 ? -2.700 -36.158 -14.133 1.00 20.21 489 LEU A N 1
ATOM 3662 C CA . LEU A 1 470 ? -1.546 -36.343 -15.019 1.00 20.58 489 LEU A CA 1
ATOM 3663 C C . LEU A 1 470 ? -1.790 -35.748 -16.413 1.00 20.86 489 LEU A C 1
ATOM 3664 O O . LEU A 1 470 ? -0.928 -35.046 -16.949 1.00 21.27 489 LEU A O 1
ATOM 3669 N N . LEU A 1 471 ? -2.958 -36.025 -16.994 1.00 20.66 490 LEU A N 1
ATOM 3670 C CA . LEU A 1 471 ? -3.279 -35.510 -18.331 1.00 20.52 490 LEU A CA 1
ATOM 3671 C C . LEU A 1 471 ? -3.360 -33.984 -18.393 1.00 20.60 490 LEU A C 1
ATOM 3672 O O . LEU A 1 471 ? -2.935 -33.378 -19.383 1.00 20.37 490 LEU A O 1
ATOM 3677 N N . THR A 1 472 ? -3.890 -33.373 -17.331 1.00 20.60 491 THR A N 1
ATOM 3678 C CA . THR A 1 472 ? -4.268 -31.956 -17.343 1.00 20.70 491 THR A CA 1
ATOM 3679 C C . THR A 1 472 ? -3.330 -31.012 -16.589 1.00 20.99 491 THR A C 1
ATOM 3680 O O . THR A 1 472 ? -3.401 -29.794 -16.781 1.00 21.17 491 THR A O 1
ATOM 3684 N N . SER A 1 473 ? -2.482 -31.568 -15.722 1.00 21.69 492 SER A N 1
ATOM 3685 C CA . SER A 1 473 ? -1.697 -30.785 -14.751 1.00 22.52 492 SER A CA 1
ATOM 3686 C C . SER A 1 473 ? -2.601 -29.960 -13.831 1.00 23.03 492 SER A C 1
ATOM 3687 O O . SER A 1 473 ? -2.205 -28.917 -13.303 1.00 23.52 492 SER A O 1
ATOM 3690 N N . LEU A 1 474 ? -3.828 -30.440 -13.661 1.00 23.27 493 LEU A N 1
ATOM 3691 C CA . LEU A 1 474 ? -4.798 -29.823 -12.769 1.00 23.80 493 LEU A CA 1
ATOM 3692 C C . LEU A 1 474 ? -5.095 -30.797 -11.643 1.00 24.28 493 LEU A C 1
ATOM 3693 O O . LEU A 1 474 ? -5.068 -32.009 -11.839 1.00 24.27 493 LEU A O 1
ATOM 3698 N N A CYS A 1 475 ? -5.485 -30.231 -10.509 0.50 24.46 494 CYS A N 1
ATOM 3699 N N B CYS A 1 475 ? -5.293 -30.273 -10.437 0.50 24.18 494 CYS A N 1
ATOM 3700 C CA A CYS A 1 475 ? -5.633 -30.933 -9.254 0.50 25.20 494 CYS A CA 1
ATOM 3701 C CA B CYS A 1 475 ? -5.605 -31.109 -9.278 0.50 24.62 494 CYS A CA 1
ATOM 3702 C C A CYS A 1 475 ? -7.124 -30.977 -8.878 0.50 23.81 494 CYS A C 1
ATOM 3703 C C B CYS A 1 475 ? -7.087 -31.003 -8.954 0.50 23.54 494 CYS A C 1
ATOM 3704 O O A CYS A 1 475 ? -7.626 -29.997 -8.336 0.50 23.87 494 CYS A O 1
ATOM 3705 O O B CYS A 1 475 ? -7.546 -29.948 -8.530 0.50 23.50 494 CYS A O 1
ATOM 3710 N N . PRO A 1 476 ? -7.843 -32.093 -9.168 1.00 23.14 495 PRO A N 1
ATOM 3711 C CA . PRO A 1 476 ? -9.278 -32.100 -8.813 1.00 22.09 495 PRO A CA 1
ATOM 3712 C C . PRO A 1 476 ? -9.475 -31.974 -7.303 1.00 21.07 495 PRO A C 1
ATOM 3713 O O . PRO A 1 476 ? -8.725 -32.585 -6.536 1.00 20.66 495 PRO A O 1
ATOM 3717 N N . VAL A 1 477 ? -10.464 -31.185 -6.884 1.00 19.98 496 VAL A N 1
ATOM 3718 C CA . VAL A 1 477 ? -10.746 -31.015 -5.452 1.00 19.34 496 VAL A CA 1
ATOM 3719 C C . VAL A 1 477 ? -12.200 -31.308 -5.101 1.00 18.59 496 VAL A C 1
ATOM 3720 O O . VAL A 1 477 ? -12.582 -31.276 -3.930 1.00 18.08 496 VAL A O 1
ATOM 3724 N N . SER A 1 478 ? -13.002 -31.592 -6.123 1.00 18.08 497 SER A N 1
ATOM 3725 C CA . SER A 1 478 ? -14.407 -31.941 -5.933 1.00 17.94 497 SER A CA 1
ATOM 3726 C C . SER A 1 478 ? -14.866 -32.778 -7.120 1.00 17.66 497 SER A C 1
ATOM 3727 O O . SER A 1 478 ? -14.185 -32.819 -8.146 1.00 17.69 497 SER A O 1
ATOM 3730 N N . GLU A 1 479 ? -16.011 -33.441 -6.986 1.00 17.22 498 GLU A N 1
ATOM 3731 C CA . GLU A 1 479 ? -16.555 -34.227 -8.094 1.00 17.25 498 GLU A CA 1
ATOM 3732 C C . GLU A 1 479 ? -18.077 -34.339 -8.077 1.00 16.70 498 GLU A C 1
ATOM 3733 O O . GLU A 1 479 ? -18.712 -34.325 -7.012 1.00 16.88 498 GLU A O 1
ATOM 3739 N N . GLN A 1 480 ? -18.644 -34.454 -9.274 1.00 16.29 499 GLN A N 1
ATOM 3740 C CA . GLN A 1 480 ? -20.003 -34.956 -9.461 1.00 16.04 499 GLN A CA 1
ATOM 3741 C C . GLN A 1 480 ? -20.001 -35.898 -10.653 1.00 16.18 499 GLN A C 1
ATOM 3742 O O . GLN A 1 480 ? -19.511 -35.536 -11.723 1.00 16.58 499 GLN A O 1
ATOM 3748 N N . ILE A 1 481 ? -20.552 -37.095 -10.470 1.00 16.37 500 ILE A N 1
ATOM 3749 C CA . ILE A 1 481 ? -20.667 -38.070 -11.556 1.00 16.77 500 ILE A CA 1
ATOM 3750 C C . ILE A 1 481 ? -22.131 -38.476 -11.744 1.00 16.74 500 ILE A C 1
ATOM 3751 O O . ILE A 1 481 ? -22.805 -38.848 -10.780 1.00 16.97 500 ILE A O 1
ATOM 3756 N N . LEU A 1 482 ? -22.609 -38.385 -12.987 1.00 16.52 501 LEU A N 1
ATOM 3757 C CA . LEU A 1 482 ? -23.971 -38.783 -13.367 1.00 16.64 501 LEU A CA 1
ATOM 3758 C C . LEU A 1 482 ? -23.943 -39.738 -14.548 1.00 16.24 501 LEU A C 1
ATOM 3759 O O . LEU A 1 482 ? -23.164 -39.541 -15.476 1.00 17.00 501 LEU A O 1
ATOM 3764 N N . ILE A 1 483 ? -24.786 -40.767 -14.518 1.00 15.37 502 ILE A N 1
ATOM 3765 C CA . ILE A 1 483 ? -25.038 -41.579 -15.708 1.00 14.89 502 ILE A CA 1
ATOM 3766 C C . ILE A 1 483 ? -26.324 -41.038 -16.332 1.00 14.57 502 ILE A C 1
ATOM 3767 O O . ILE A 1 483 ? -27.323 -40.866 -15.634 1.00 14.64 502 ILE A O 1
ATOM 3772 N N . ARG A 1 484 ? -26.295 -40.760 -17.633 1.00 13.94 503 ARG A N 1
ATOM 3773 C CA . ARG A 1 484 ? -27.459 -40.156 -18.297 1.00 14.07 503 ARG A CA 1
ATOM 3774 C C . ARG A 1 484 ? -27.980 -40.993 -19.462 1.00 13.95 503 ARG A C 1
ATOM 3775 O O . ARG A 1 484 ? -27.207 -41.609 -20.195 1.00 14.07 503 ARG A O 1
ATOM 3783 N N . ARG A 1 485 ? -29.301 -41.004 -19.618 1.00 13.69 504 ARG A N 1
ATOM 3784 C CA . ARG A 1 485 ? -29.940 -41.595 -20.782 1.00 13.93 504 ARG A CA 1
ATOM 3785 C C . ARG A 1 485 ? -30.894 -40.571 -21.384 1.00 13.96 504 ARG A C 1
ATOM 3786 O O . ARG A 1 485 ? -31.783 -40.080 -20.699 1.00 14.32 504 ARG A O 1
ATOM 3794 N N . PHE A 1 486 ? -30.680 -40.242 -22.658 1.00 13.89 505 PHE A N 1
ATOM 3795 C CA . PHE A 1 486 ? -31.546 -39.319 -23.394 1.00 13.92 505 PHE A CA 1
ATOM 3796 C C . PHE A 1 486 ? -32.411 -40.113 -24.370 1.00 14.08 505 PHE A C 1
ATOM 3797 O O . PHE A 1 486 ? -31.917 -40.599 -25.391 1.00 14.03 505 PHE A O 1
ATOM 3805 N N . ARG A 1 487 ? -33.695 -40.249 -24.041 1.00 14.03 506 ARG A N 1
ATOM 3806 C CA . ARG A 1 487 ? -34.637 -41.073 -24.799 1.00 14.43 506 ARG A CA 1
ATOM 3807 C C . ARG A 1 487 ? -35.095 -40.375 -26.078 1.00 14.74 506 ARG A C 1
ATOM 3808 O O . ARG A 1 487 ? -35.353 -39.166 -26.061 1.00 14.82 506 ARG A O 1
ATOM 3816 N N . PRO A 1 488 ? -35.209 -41.140 -27.184 1.00 14.89 507 PRO A N 1
ATOM 3817 C CA . PRO A 1 488 ? -35.763 -40.615 -28.429 1.00 15.02 507 PRO A CA 1
ATOM 3818 C C . PRO A 1 488 ? -37.135 -39.998 -28.193 1.00 15.04 507 PRO A C 1
ATOM 3819 O O . PRO A 1 488 ? -37.978 -40.585 -27.506 1.00 14.91 507 PRO A O 1
ATOM 3823 N N . GLY A 1 489 ? -37.331 -38.799 -28.730 1.00 15.41 508 GLY A N 1
ATOM 3824 C CA . GLY A 1 489 ? -38.616 -38.117 -28.652 1.00 15.75 508 GLY A CA 1
ATOM 3825 C C . GLY A 1 489 ? -38.923 -37.441 -27.330 1.00 16.21 508 GLY A C 1
ATOM 3826 O O . GLY A 1 489 ? -40.020 -36.903 -27.155 1.00 16.57 508 GLY A O 1
ATOM 3827 N N . MET A 1 490 ? -37.969 -37.454 -26.398 1.00 15.76 509 MET A N 1
ATOM 3828 C CA . MET A 1 490 ? -38.234 -36.951 -25.045 1.00 16.23 509 MET A CA 1
ATOM 3829 C C . MET A 1 490 ? -37.195 -35.984 -24.501 1.00 15.35 509 MET A C 1
ATOM 3830 O O . MET A 1 490 ? -37.541 -34.949 -23.914 1.00 15.65 509 MET A O 1
ATOM 3835 N N . ASP A 1 491 ? -35.920 -36.317 -24.694 1.00 14.80 510 ASP A N 1
ATOM 3836 C CA . ASP A 1 491 ? -34.886 -35.790 -23.817 1.00 14.53 510 ASP A CA 1
ATOM 3837 C C . ASP A 1 491 ? -33.906 -34.828 -24.477 1.00 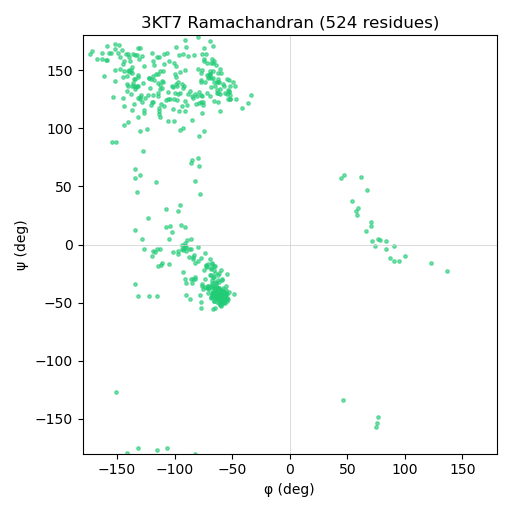14.40 510 ASP A C 1
ATOM 3838 O O . ASP A 1 491 ? -33.597 -34.951 -25.662 1.00 14.50 510 ASP A O 1
ATOM 3843 N N . PHE A 1 492 ? -33.416 -33.891 -23.668 1.00 14.58 511 PHE A N 1
ATOM 3844 C CA . PHE A 1 492 ? -32.622 -32.752 -24.120 1.00 14.99 511 PHE A CA 1
ATOM 3845 C C . PHE A 1 492 ? -32.100 -31.969 -22.918 1.00 15.27 511 PHE A C 1
ATOM 3846 O O . PHE A 1 492 ? -32.598 -32.113 -21.796 1.00 15.44 511 PHE A O 1
ATOM 3854 N N . THR A 1 493 ? -31.114 -31.115 -23.160 1.00 15.69 512 THR A N 1
ATOM 3855 C CA . THR A 1 493 ? -30.835 -30.000 -22.248 1.00 16.43 512 THR A CA 1
ATOM 3856 C C . THR A 1 493 ? -30.750 -28.721 -23.075 1.00 16.74 512 THR A C 1
ATOM 3857 O O . THR A 1 493 ? -30.712 -28.771 -24.304 1.00 16.54 512 THR A O 1
ATOM 3861 N N . LEU A 1 494 ? -30.731 -27.577 -22.399 1.00 17.33 513 LEU A N 1
ATOM 3862 C CA . LEU A 1 494 ? -30.627 -26.296 -23.088 1.00 17.85 513 LEU A CA 1
ATOM 3863 C C . LEU A 1 494 ? -29.318 -25.622 -22.711 1.00 18.44 513 LEU A C 1
ATOM 3864 O O . LEU A 1 494 ? -28.690 -25.983 -21.704 1.00 18.81 513 LEU A O 1
ATOM 3869 N N . ALA A 1 495 ? -28.910 -24.653 -23.527 1.00 18.85 514 ALA A N 1
ATOM 3870 C CA . ALA A 1 495 ? -27.614 -23.985 -23.386 1.00 19.36 514 ALA A CA 1
ATOM 3871 C C . ALA A 1 495 ? -27.449 -23.260 -22.046 1.00 19.88 514 ALA A C 1
ATOM 3872 O O . ALA A 1 495 ? -28.168 -22.300 -21.753 1.00 20.10 514 ALA A O 1
ATOM 3874 N N . THR A 1 496 ? -26.505 -23.734 -21.232 1.00 20.04 515 THR A N 1
ATOM 3875 C CA . THR A 1 496 ? -26.255 -23.150 -19.911 1.00 20.27 515 THR A CA 1
ATOM 3876 C C . THR A 1 496 ? -24.765 -23.060 -19.601 1.00 20.68 515 THR A C 1
ATOM 3877 O O . THR A 1 496 ? -23.944 -23.753 -20.215 1.00 19.93 515 THR A O 1
ATOM 3881 N N . LYS A 1 497 ? -24.439 -22.208 -18.628 1.00 21.43 516 LYS A N 1
ATOM 3882 C CA . LYS A 1 497 ? -23.073 -22.038 -18.146 1.00 22.74 516 LYS A CA 1
ATOM 3883 C C . LYS A 1 497 ? -22.806 -22.960 -16.960 1.00 23.35 516 LYS A C 1
ATOM 3884 O O . LYS A 1 497 ? -23.742 -23.487 -16.348 1.00 23.23 516 LYS A O 1
ATOM 3890 N N . CYS A 1 498 ? -21.529 -23.145 -16.634 1.00 24.22 517 CYS A N 1
ATOM 3891 C CA . CYS A 1 498 ? -21.143 -23.913 -15.454 1.00 25.52 517 CYS A CA 1
ATOM 3892 C C . CYS A 1 498 ? -21.557 -23.153 -14.195 1.00 26.16 517 CYS A C 1
ATOM 3893 O O . CYS A 1 498 ? -21.808 -21.944 -14.243 1.00 26.05 517 CYS A O 1
ATOM 3896 N N . ARG A 1 499 ? -21.664 -23.866 -13.079 1.00 27.18 518 ARG A N 1
ATOM 3897 C CA . ARG A 1 499 ? -21.961 -23.225 -11.807 1.00 28.47 518 ARG A CA 1
ATOM 3898 C C . ARG A 1 499 ? -20.758 -23.364 -10.890 1.00 29.04 518 ARG A C 1
ATOM 3899 O O . ARG A 1 499 ? -20.387 -24.474 -10.507 1.00 28.02 518 ARG A O 1
ATOM 3907 N N . PHE A 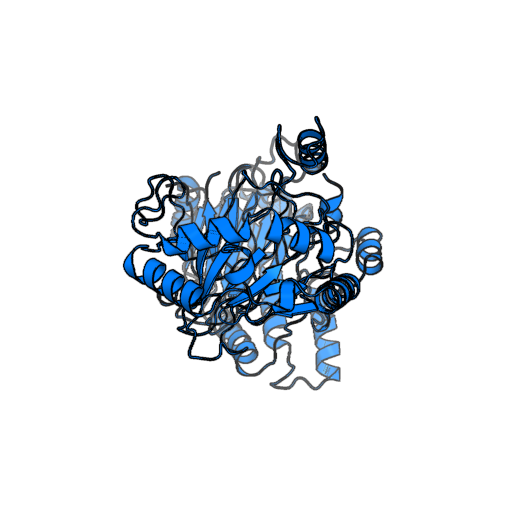1 500 ? -20.145 -22.232 -10.559 1.00 30.26 519 PHE A N 1
ATOM 3908 C CA . PHE A 1 500 ? -18.986 -22.233 -9.676 1.00 32.05 519 PHE A CA 1
ATOM 3909 C C . PHE A 1 500 ? -19.378 -22.579 -8.249 1.00 33.10 519 PHE A C 1
ATOM 3910 O O . PHE A 1 500 ? -20.472 -22.238 -7.790 1.00 32.99 519 PHE A O 1
ATOM 3918 N N . ASN A 1 501 ? -18.467 -23.267 -7.567 1.00 34.99 520 ASN A N 1
ATOM 3919 C CA . ASN A 1 501 ? -18.601 -23.599 -6.158 1.00 36.83 520 ASN A CA 1
ATOM 3920 C C . ASN A 1 501 ? -18.343 -22.330 -5.334 1.00 37.79 520 ASN A C 1
ATOM 3921 O O . ASN A 1 501 ? -17.193 -21.969 -5.088 1.00 37.80 520 ASN A O 1
ATOM 3926 N N . GLU A 1 502 ? -19.418 -21.658 -4.925 1.00 39.27 521 GLU A N 1
ATOM 3927 C CA . GLU A 1 502 ? -19.330 -20.326 -4.299 1.00 40.70 521 GLU A CA 1
ATOM 3928 C C . GLU A 1 502 ? -18.531 -20.274 -2.991 1.00 41.20 521 GLU A C 1
ATOM 3929 O O . GLU A 1 502 ? -17.996 -19.226 -2.619 1.00 41.51 521 GLU A O 1
ATOM 3935 N N . LEU A 1 503 ? -18.450 -21.413 -2.310 1.00 41.77 522 LEU A N 1
ATOM 3936 C CA . LEU A 1 503 ? -17.684 -21.537 -1.074 1.00 42.20 522 LEU A CA 1
ATOM 3937 C C . LEU A 1 503 ? -16.180 -21.537 -1.348 1.00 42.48 522 LEU A C 1
ATOM 3938 O O . LEU A 1 503 ? -15.374 -21.307 -0.445 1.00 42.50 522 LEU A O 1
ATOM 3943 N N . LEU A 1 504 ? -15.817 -21.788 -2.604 1.00 42.75 523 LEU A N 1
ATOM 3944 C CA . LEU A 1 504 ? -14.422 -21.928 -3.014 1.00 43.10 523 LEU A CA 1
ATOM 3945 C C . LEU A 1 504 ? -13.908 -20.700 -3.779 1.00 43.31 523 LEU A C 1
ATOM 3946 O O . LEU A 1 504 ? -12.770 -20.693 -4.250 1.00 43.23 523 LEU A O 1
ATOM 3951 N N . LYS A 1 505 ? -14.743 -19.665 -3.879 1.00 43.80 524 LYS A N 1
ATOM 3952 C CA . LYS A 1 505 ? -14.444 -18.465 -4.680 1.00 44.22 524 LYS A CA 1
ATOM 3953 C C . LYS A 1 505 ? -13.242 -17.655 -4.196 1.00 44.23 524 LYS A C 1
ATOM 3954 O O . LYS A 1 505 ? -12.528 -17.057 -5.006 1.00 44.44 524 LYS A O 1
ATOM 3960 N N . SER A 1 506 ? -13.023 -17.640 -2.882 1.00 44.00 525 SER A N 1
ATOM 3961 C CA . SER A 1 506 ? -11.928 -16.879 -2.279 1.00 43.77 525 SER A CA 1
ATOM 3962 C C . SER A 1 506 ? -10.594 -17.625 -2.301 1.00 43.38 525 SER A C 1
ATOM 3963 O O . SER A 1 506 ? -9.550 -17.050 -1.982 1.00 43.35 525 SER A O 1
ATOM 3966 N N . ASN A 1 507 ? -10.636 -18.903 -2.673 1.00 42.95 526 ASN A N 1
ATOM 3967 C CA . ASN A 1 507 ? -9.437 -19.727 -2.769 1.00 42.49 526 ASN A CA 1
ATOM 3968 C C . ASN A 1 507 ? -8.652 -19.372 -4.035 1.00 42.22 526 ASN A C 1
ATOM 3969 O O . ASN A 1 507 ? -9.136 -19.608 -5.147 1.00 42.30 526 ASN A O 1
ATOM 3974 N N . PRO A 1 508 ? -7.440 -18.801 -3.872 1.00 41.89 527 PRO A N 1
ATOM 3975 C CA . PRO A 1 508 ? -6.669 -18.322 -5.025 1.00 41.41 527 PRO A CA 1
ATOM 3976 C C . PRO A 1 508 ? -6.038 -19.449 -5.849 1.00 40.80 527 PRO A C 1
ATOM 3977 O O . PRO A 1 508 ? -5.717 -19.244 -7.022 1.00 40.92 527 PRO A O 1
ATOM 3981 N N . ASP A 1 509 ? -5.865 -20.618 -5.234 1.00 39.80 528 ASP A N 1
ATOM 3982 C CA . ASP A 1 509 ? -5.304 -21.786 -5.907 1.00 38.82 528 ASP A CA 1
ATOM 3983 C C . ASP A 1 509 ? -6.334 -22.429 -6.835 1.00 37.74 528 ASP A C 1
ATOM 3984 O O . ASP A 1 509 ? -5.977 -22.966 -7.885 1.00 37.46 528 ASP A O 1
ATOM 3989 N N . ILE A 1 510 ? -7.604 -22.371 -6.435 1.00 36.38 529 ILE A N 1
ATOM 3990 C CA . ILE A 1 510 ? -8.699 -22.956 -7.214 1.00 35.19 529 ILE A CA 1
ATOM 3991 C C . ILE A 1 510 ? -9.013 -22.079 -8.424 1.00 34.50 529 ILE A C 1
ATOM 3992 O O . ILE A 1 510 ? -9.358 -20.902 -8.280 1.00 34.85 529 ILE A O 1
ATOM 3997 N N . ILE A 1 511 ? -8.869 -22.677 -9.607 1.00 33.12 530 ILE A N 1
ATOM 3998 C CA . ILE A 1 511 ? -9.062 -22.016 -10.900 1.00 31.97 530 ILE A CA 1
ATOM 3999 C C . ILE A 1 511 ? -10.524 -21.628 -11.108 1.00 30.89 530 ILE A C 1
ATOM 4000 O O . ILE A 1 511 ? -11.430 -22.366 -10.706 1.00 30.40 530 ILE A O 1
ATOM 4005 N N . ASP A 1 512 ? -10.746 -20.473 -11.738 1.00 29.58 531 ASP A N 1
ATOM 4006 C CA . ASP A 1 512 ? -12.092 -20.011 -12.072 1.00 28.69 531 ASP A CA 1
ATOM 4007 C C . ASP A 1 512 ? -12.589 -20.732 -13.322 1.00 27.41 531 ASP A C 1
ATOM 4008 O O . ASP A 1 512 ? -12.759 -20.132 -14.391 1.00 26.83 531 ASP A O 1
ATOM 4013 N N . ALA A 1 513 ? -12.802 -22.035 -13.174 1.00 25.97 532 ALA A N 1
ATOM 4014 C CA . ALA A 1 513 ? -13.240 -22.887 -14.267 1.00 24.70 532 ALA A CA 1
ATOM 4015 C C . ALA A 1 513 ? -13.790 -24.183 -13.692 1.00 23.98 532 ALA A C 1
ATOM 4016 O O . ALA A 1 513 ? -13.502 -24.526 -12.549 1.00 24.44 532 ALA A O 1
ATOM 4018 N N . VAL A 1 514 ? -14.595 -24.890 -14.475 1.00 22.42 533 VAL A N 1
ATOM 4019 C CA . VAL A 1 514 ? -15.021 -26.233 -14.099 1.00 21.21 533 VAL A CA 1
ATOM 4020 C C . VAL A 1 514 ? -14.516 -27.193 -15.167 1.00 20.55 533 VAL A C 1
ATOM 4021 O O . VAL A 1 514 ? -14.711 -26.956 -16.357 1.00 20.86 533 VAL A O 1
ATOM 4025 N N . LEU A 1 515 ? -13.842 -28.257 -14.740 1.00 19.58 534 LEU A N 1
ATOM 4026 C CA . LEU A 1 515 ? -13.410 -29.297 -15.666 1.00 18.74 534 LEU A CA 1
ATOM 4027 C C . LEU A 1 515 ? -14.562 -30.280 -15.865 1.00 18.39 534 LEU A C 1
ATOM 4028 O O . LEU A 1 515 ? -15.128 -30.781 -14.894 1.00 18.09 534 LEU A O 1
ATOM 4033 N N . GLU A 1 516 ? -14.912 -30.547 -17.121 1.00 17.91 535 GLU A N 1
ATOM 4034 C CA . GLU A 1 516 ? -16.096 -31.356 -17.419 1.00 17.84 535 GLU A CA 1
ATOM 4035 C C . GLU A 1 516 ? -15.795 -32.472 -18.409 1.00 17.48 535 GLU A C 1
ATOM 4036 O O . GLU A 1 516 ? -15.255 -32.227 -19.485 1.00 17.56 535 GLU A O 1
ATOM 4042 N N . GLY A 1 517 ? -16.149 -33.696 -18.031 1.00 17.18 536 GLY A N 1
ATOM 4043 C CA . GLY A 1 517 ? -15.948 -34.858 -18.883 1.00 17.03 536 GLY A CA 1
ATOM 4044 C C . GLY A 1 517 ? -17.256 -35.489 -19.317 1.00 17.10 536 GLY A C 1
ATOM 4045 O O . GLY A 1 517 ? -18.249 -35.475 -18.579 1.00 17.27 536 GLY A O 1
ATOM 4046 N N . THR A 1 518 ? -17.263 -36.035 -20.528 1.00 16.52 537 THR A N 1
ATOM 4047 C CA . THR A 1 518 ? -18.414 -36.774 -21.028 1.00 16.31 537 THR A CA 1
ATOM 4048 C C . THR A 1 518 ? -17.919 -38.024 -21.722 1.00 15.96 537 THR A C 1
ATOM 4049 O O . THR A 1 518 ? -17.219 -37.937 -22.734 1.00 15.97 537 THR A O 1
ATOM 4053 N N . LEU A 1 519 ? -18.276 -39.179 -21.175 1.00 15.92 538 LEU A N 1
ATOM 4054 C CA . LEU A 1 519 ? -17.950 -40.446 -21.804 1.00 16.20 538 LEU A CA 1
ATOM 4055 C C . LEU A 1 519 ? -19.202 -40.924 -22.516 1.00 16.19 538 LEU A C 1
ATOM 4056 O O . LEU A 1 519 ? -20.159 -41.361 -21.870 1.00 15.89 538 LEU A O 1
ATOM 4061 N N . CYS A 1 520 ? -19.199 -40.821 -23.848 1.00 16.01 539 CYS A N 1
ATOM 4062 C CA . CYS A 1 520 ? -20.374 -41.191 -24.642 1.00 16.21 539 CYS A CA 1
ATOM 4063 C C . CYS A 1 520 ? -20.373 -42.682 -24.970 1.00 16.23 539 CYS A C 1
ATOM 4064 O O . CYS A 1 520 ? -19.352 -43.242 -25.393 1.00 16.16 539 CYS A O 1
ATOM 4067 N N . LEU A 1 521 ? -21.521 -43.315 -24.749 1.00 16.00 540 LEU A N 1
ATOM 4068 C CA . LEU A 1 521 ? -21.693 -44.750 -24.956 1.00 16.27 540 LEU A CA 1
ATOM 4069 C C . LEU A 1 521 ? -22.995 -45.005 -25.718 1.00 16.43 540 LEU A C 1
ATOM 4070 O O . LEU A 1 521 ? -23.877 -45.743 -25.260 1.00 16.38 540 LEU A O 1
ATOM 4075 N N . THR A 1 522 ? -23.094 -44.386 -26.889 1.00 16.48 541 THR A N 1
ATOM 4076 C CA . THR A 1 522 ? -24.273 -44.518 -27.739 1.00 17.17 541 THR A CA 1
ATOM 4077 C C . THR A 1 522 ? -23.984 -45.513 -28.868 1.00 17.89 541 THR A C 1
ATOM 4078 O O . THR A 1 522 ? -23.104 -45.270 -29.691 1.00 17.99 541 THR A O 1
ATOM 4082 N N . PRO A 1 523 ? -24.716 -46.646 -28.892 1.00 18.95 542 PRO A N 1
ATOM 4083 C CA . PRO A 1 523 ? -24.370 -47.756 -29.792 1.00 19.66 542 PRO A CA 1
ATOM 4084 C C . PRO A 1 523 ? -25.019 -47.719 -31.178 1.00 20.28 542 PRO A C 1
ATOM 4085 O O . PRO A 1 523 ? -24.698 -48.561 -32.029 1.00 20.95 542 PRO A O 1
ATOM 4089 N N . SER A 1 524 ? -25.914 -46.766 -31.414 1.00 20.42 543 SER A N 1
ATOM 4090 C CA . SER A 1 524 ? -26.623 -46.694 -32.695 1.00 20.36 543 SER A CA 1
ATOM 4091 C C . SER A 1 524 ? -25.961 -45.713 -33.655 1.00 20.64 543 SER A C 1
ATOM 4092 O O . SER A 1 524 ? -25.170 -44.865 -33.241 1.00 20.45 543 SER A O 1
ATOM 4095 N N . ALA A 1 525 ? -26.305 -45.829 -34.935 1.00 21.14 544 ALA A N 1
ATOM 4096 C CA . ALA A 1 525 ? -25.770 -44.953 -35.972 1.00 21.39 544 ALA A CA 1
ATOM 4097 C C . ALA A 1 525 ? -26.870 -44.092 -36.595 1.00 21.62 544 ALA A C 1
ATOM 4098 O O . ALA A 1 525 ? -28.028 -44.139 -36.160 1.00 21.74 544 ALA A O 1
ATOM 4100 N N . GLY A 1 526 ? -26.503 -43.302 -37.602 1.00 21.48 545 GLY A N 1
ATOM 4101 C CA . GLY A 1 526 ? -27.457 -42.449 -38.310 1.00 21.70 545 GLY A CA 1
ATOM 4102 C C . GLY A 1 526 ? -27.605 -41.057 -37.725 1.00 21.66 545 GLY A C 1
ATOM 4103 O O . GLY A 1 526 ? -28.350 -40.236 -38.256 1.00 22.12 545 GLY A O 1
ATOM 4104 N N . TRP A 1 527 ? -26.887 -40.783 -36.637 1.00 21.69 546 TRP A N 1
ATOM 4105 C CA . TRP A 1 527 ? -27.022 -39.513 -35.912 1.00 21.87 546 TRP A CA 1
ATOM 4106 C C . TRP A 1 527 ? -26.723 -38.290 -36.773 1.00 22.74 546 TRP A C 1
ATOM 4107 O O . TRP A 1 527 ? -27.501 -37.336 -36.794 1.00 22.37 546 TRP A O 1
ATOM 4118 N N . GLU A 1 528 ? -25.603 -38.321 -37.490 1.00 23.83 547 GLU A N 1
ATOM 4119 C CA . GLU A 1 528 ? -25.232 -37.177 -38.323 1.00 24.85 547 GLU A CA 1
ATOM 4120 C C . GLU A 1 528 ? -26.011 -37.087 -39.629 1.00 25.05 547 GLU A C 1
ATOM 4121 O O . GLU A 1 528 ? -26.551 -36.023 -39.957 1.00 25.18 547 GLU A O 1
ATOM 4127 N N . SER A 1 529 ? -26.077 -38.199 -40.362 1.00 25.01 548 SER A N 1
ATOM 4128 C CA . SER A 1 529 ? -26.780 -38.232 -41.647 1.00 25.29 548 SER A CA 1
ATOM 4129 C C . SER A 1 529 ? -28.272 -37.938 -41.497 1.00 25.51 548 SER A C 1
ATOM 4130 O O . SER A 1 529 ? -28.855 -37.221 -42.317 1.00 25.95 548 SER A O 1
ATOM 4133 N N . GLY A 1 530 ? -28.876 -38.488 -40.446 1.00 24.91 549 GLY A N 1
ATOM 4134 C CA . GLY A 1 530 ? -30.301 -38.308 -40.195 1.00 24.70 549 GLY A CA 1
ATOM 4135 C C . GLY A 1 530 ? -30.653 -37.048 -39.424 1.00 24.33 549 GLY A C 1
ATOM 4136 O O . GLY A 1 530 ? -31.833 -36.760 -39.233 1.00 25.16 549 GLY A O 1
ATOM 4137 N N . GLU A 1 531 ? -29.637 -36.292 -38.996 1.00 23.67 550 GLU A N 1
ATOM 4138 C CA . GLU A 1 531 ? -29.811 -35.132 -38.103 1.00 23.06 550 GLU A CA 1
ATOM 4139 C C . GLU A 1 531 ? -30.721 -35.493 -36.929 1.00 21.89 550 GLU A C 1
ATOM 4140 O O . GLU A 1 531 ? -31.778 -34.887 -36.722 1.00 21.75 550 GLU A O 1
ATOM 4146 N N . LEU A 1 532 ? -30.292 -36.487 -36.158 1.00 20.37 551 LEU A N 1
ATOM 4147 C CA . LEU A 1 532 ? -31.133 -37.084 -35.128 1.00 19.22 551 LEU A CA 1
ATOM 4148 C C . LEU A 1 532 ? -31.015 -36.392 -33.768 1.00 18.63 551 LEU A C 1
ATOM 4149 O O . LEU A 1 532 ? -31.622 -36.832 -32.792 1.00 17.84 551 LEU A O 1
ATOM 4154 N N . GLY A 1 533 ? -30.246 -35.305 -33.722 1.00 17.62 552 GLY A N 1
ATOM 4155 C CA . GLY A 1 533 ? -30.012 -34.570 -32.480 1.00 16.97 552 GLY A CA 1
ATOM 4156 C C . GLY A 1 533 ? -29.034 -35.321 -31.598 1.00 16.67 552 GLY A C 1
ATOM 4157 O O . GLY A 1 533 ? -28.203 -36.083 -32.094 1.00 16.12 552 GLY A O 1
ATOM 4158 N N . GLY A 1 534 ? -29.132 -35.106 -30.291 1.00 16.43 553 GLY A N 1
ATOM 4159 C CA . GLY A 1 534 ? -28.289 -35.824 -29.329 1.00 16.33 553 GLY A CA 1
ATOM 4160 C C . GLY A 1 534 ? -26.848 -35.357 -29.288 1.00 16.19 553 GLY A C 1
ATOM 4161 O O . GLY A 1 534 ? -26.055 -35.878 -28.510 1.00 16.15 553 GLY A O 1
ATOM 4162 N N . TYR A 1 535 ? -26.495 -34.381 -30.123 1.00 16.01 554 TYR A N 1
ATOM 4163 C CA . TYR A 1 535 ? -25.116 -33.905 -30.162 1.00 16.47 554 TYR A CA 1
ATOM 4164 C C . TYR A 1 535 ? -24.742 -33.089 -28.931 1.00 16.76 554 TYR A C 1
ATOM 4165 O O . TYR A 1 535 ? -25.577 -32.379 -28.356 1.00 16.70 554 TYR A O 1
ATOM 4174 N N . GLU A 1 536 ? -23.486 -33.217 -28.512 1.00 17.09 555 GLU A N 1
ATOM 4175 C CA . GLU A 1 536 ? -22.977 -32.421 -27.411 1.00 17.75 555 GLU A CA 1
ATOM 4176 C C . GLU A 1 536 ? -22.372 -31.156 -27.998 1.00 18.21 555 GLU A C 1
ATOM 4177 O O . GLU A 1 536 ? -21.483 -31.219 -28.856 1.00 18.43 555 GLU A O 1
ATOM 4183 N N . LEU A 1 537 ? -22.865 -30.020 -27.531 1.00 18.30 556 LEU A N 1
ATOM 4184 C CA . LEU A 1 537 ? -22.490 -28.736 -28.085 1.00 19.40 556 LEU A CA 1
ATOM 4185 C C . LEU A 1 537 ? -21.859 -27.858 -27.024 1.00 19.82 556 LEU A C 1
ATOM 4186 O O . LEU A 1 537 ? -22.490 -27.553 -26.007 1.00 19.71 556 LEU A O 1
ATOM 4191 N N . TYR A 1 538 ? -20.610 -27.460 -27.268 1.00 20.52 557 TYR A N 1
ATOM 4192 C CA . TYR A 1 538 ? -19.932 -26.450 -26.459 1.00 21.82 557 TYR A CA 1
ATOM 4193 C C . TYR A 1 538 ? -19.685 -25.220 -27.327 1.00 23.17 557 TYR A C 1
ATOM 4194 O O . TYR A 1 538 ? -19.135 -25.338 -28.422 1.00 23.21 557 TYR A O 1
ATOM 4203 N N . MET A 1 539 ? -20.096 -24.055 -26.844 1.00 25.19 558 MET A N 1
ATOM 4204 C CA . MET A 1 539 ? -19.878 -22.803 -27.573 1.00 27.85 558 MET A CA 1
ATOM 4205 C C . MET A 1 539 ? -19.494 -21.650 -26.653 1.00 29.49 558 MET A C 1
ATOM 4206 O O . MET A 1 539 ? -19.912 -21.600 -25.492 1.00 29.54 558 MET A O 1
ATOM 4211 N N . MET A 1 540 ? -18.697 -20.728 -27.187 1.00 31.58 559 MET A N 1
ATOM 4212 C CA . MET A 1 540 ? -18.379 -19.480 -26.499 1.00 33.87 559 MET A CA 1
ATOM 4213 C C . MET A 1 540 ? -19.599 -18.561 -26.533 1.00 34.62 559 MET A C 1
ATOM 4214 O O . MET A 1 540 ? -20.310 -18.496 -27.541 1.00 35.15 559 MET A O 1
ATOM 4219 N N . ASP A 1 541 ? -19.846 -17.869 -25.422 1.00 35.60 560 ASP A N 1
ATOM 4220 C CA . ASP A 1 541 ? -20.980 -16.962 -25.309 1.00 36.61 560 ASP A CA 1
ATOM 4221 C C . ASP A 1 541 ? -20.684 -15.646 -26.024 1.00 36.98 560 ASP A C 1
ATOM 4222 O O . ASP A 1 541 ? -21.564 -15.067 -26.662 1.00 37.49 560 ASP A O 1
ATOM 4227 N N . ASP A 1 567 ? -15.929 -18.471 -35.544 1.00 39.45 586 ASP A N 1
ATOM 4228 C CA . ASP A 1 567 ? -16.834 -19.528 -35.104 1.00 39.16 586 ASP A CA 1
ATOM 4229 C C . ASP A 1 567 ? -16.795 -19.671 -33.581 1.00 38.53 586 ASP A C 1
ATOM 4230 O O . ASP A 1 567 ? -15.734 -19.913 -32.993 1.00 38.83 586 ASP A O 1
ATOM 4235 N N . SER A 1 568 ? -17.959 -19.518 -32.953 1.00 37.51 587 SER A N 1
ATOM 4236 C CA . SER A 1 568 ? -18.073 -19.580 -31.495 1.00 36.43 587 SER A CA 1
ATOM 4237 C C . SER A 1 568 ? -18.156 -21.014 -30.968 1.00 35.37 587 SER A C 1
ATOM 4238 O O . SER A 1 568 ? -17.963 -21.250 -29.775 1.00 35.30 587 SER A O 1
ATOM 4241 N N . VAL A 1 569 ? -18.437 -21.964 -31.858 1.00 33.91 588 VAL A N 1
ATOM 4242 C CA . VAL A 1 569 ? -18.566 -23.372 -31.475 1.00 32.28 588 VAL A CA 1
ATOM 4243 C C . VAL A 1 569 ? -17.195 -24.004 -31.214 1.00 31.47 588 VAL A C 1
ATOM 4244 O O . VAL A 1 569 ? -16.318 -24.005 -32.083 1.00 31.49 588 VAL A O 1
ATOM 4248 N N . LEU A 1 570 ? -17.020 -24.529 -30.005 1.00 29.96 589 LEU A N 1
ATOM 4249 C CA . LEU A 1 570 ? -15.800 -25.234 -29.634 1.00 28.90 589 LEU A CA 1
ATOM 4250 C C . LEU A 1 570 ? -15.890 -26.700 -30.029 1.00 27.91 589 LEU A C 1
ATOM 4251 O O . LEU A 1 570 ? -14.952 -27.257 -30.609 1.00 28.14 589 LEU A O 1
ATOM 4256 N N . ILE A 1 571 ? -17.024 -27.318 -29.704 1.00 26.15 590 ILE A N 1
ATOM 4257 C CA . ILE A 1 571 ? -17.266 -28.730 -29.968 1.00 24.76 590 ILE A CA 1
ATOM 4258 C C . ILE A 1 571 ? -18.717 -28.905 -30.402 1.00 23.88 590 ILE A C 1
ATOM 4259 O O . ILE A 1 571 ? -19.624 -28.362 -29.776 1.00 22.88 590 ILE A O 1
ATOM 4264 N N . ASN A 1 572 ? -18.913 -29.639 -31.492 1.00 22.92 591 ASN A N 1
ATOM 4265 C CA . ASN A 1 572 ? -20.235 -30.100 -31.902 1.00 22.26 591 ASN A CA 1
ATOM 4266 C C . ASN A 1 572 ? -20.082 -31.567 -32.232 1.00 21.77 591 ASN A C 1
ATOM 4267 O O . ASN A 1 572 ? -19.651 -31.924 -33.333 1.00 21.55 591 ASN A O 1
ATOM 4272 N N A ASP A 1 573 ? -20.490 -32.411 -31.293 0.50 21.44 592 ASP A N 1
ATOM 4273 N N B ASP A 1 573 ? -20.388 -32.423 -31.261 0.50 21.47 592 ASP A N 1
ATOM 4274 C CA A ASP A 1 573 ? -20.158 -33.824 -31.327 0.50 21.17 592 ASP A CA 1
ATOM 4275 C CA B ASP A 1 573 ? -20.121 -33.854 -31.380 0.50 21.22 592 ASP A CA 1
ATOM 4276 C C A ASP A 1 573 ? -21.392 -34.719 -31.272 0.50 21.00 592 ASP A C 1
ATOM 4277 C C B ASP A 1 573 ? -21.386 -34.692 -31.293 0.50 21.02 592 ASP A C 1
ATOM 4278 O O A ASP A 1 573 ? -21.927 -34.956 -30.187 0.50 20.70 592 ASP A O 1
ATOM 4279 O O B ASP A 1 573 ? -21.934 -34.866 -30.203 0.50 20.77 592 ASP A O 1
ATOM 4288 N N . PRO A 1 574 ? -21.844 -35.233 -32.436 1.00 20.76 593 PRO A N 1
ATOM 4289 C CA . PRO A 1 574 ? -22.949 -36.208 -32.461 1.00 20.42 593 PRO A CA 1
ATOM 4290 C C . PRO A 1 574 ? -22.617 -37.431 -31.597 1.00 19.88 593 PRO A C 1
ATOM 4291 O O . PRO A 1 574 ? -21.433 -37.761 -31.448 1.00 19.88 593 PRO A O 1
ATOM 4295 N N . PRO A 1 575 ? -23.641 -38.096 -31.025 1.00 19.70 594 PRO A N 1
ATOM 4296 C CA . PRO A 1 575 ? -23.363 -39.257 -30.178 1.00 19.43 594 PRO A CA 1
ATOM 4297 C C . PRO A 1 575 ? -22.598 -40.332 -30.936 1.00 19.26 594 PRO A C 1
ATOM 4298 O O . PRO A 1 575 ? -22.897 -40.607 -32.104 1.00 19.78 594 PRO A O 1
ATOM 4302 N N . ALA A 1 576 ? -21.614 -40.925 -30.271 1.00 18.67 595 ALA A N 1
ATOM 4303 C CA . ALA A 1 576 ? -20.857 -42.027 -30.841 1.00 18.45 595 ALA A CA 1
ATOM 4304 C C . ALA A 1 576 ? -20.567 -43.050 -29.752 1.00 18.23 595 ALA A C 1
ATOM 4305 O O . ALA A 1 576 ? -20.983 -42.877 -28.595 1.00 18.13 595 ALA A O 1
ATOM 4307 N N . TRP A 1 577 ? -19.868 -44.119 -30.116 1.00 17.87 596 TRP A N 1
ATOM 4308 C CA . TRP A 1 577 ? -19.548 -45.156 -29.147 1.00 18.01 596 TRP A CA 1
ATOM 4309 C C . TRP A 1 577 ? -18.136 -45.008 -28.581 1.00 17.96 596 TRP A C 1
ATOM 4310 O O . TRP A 1 577 ? -17.164 -44.965 -29.339 1.00 18.02 596 TRP A O 1
ATOM 4321 N N . ASN A 1 578 ? -18.042 -44.931 -27.252 1.00 17.79 597 ASN A N 1
AT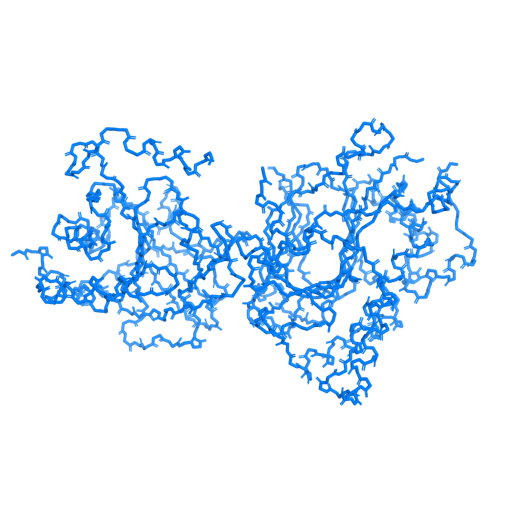OM 4322 C CA . ASN A 1 578 ? -16.763 -45.015 -26.536 1.00 18.23 597 ASN A CA 1
ATOM 4323 C C . ASN A 1 578 ? -15.838 -43.815 -26.797 1.00 18.22 597 ASN A C 1
ATOM 4324 O O . ASN A 1 578 ? -14.642 -43.966 -27.062 1.00 18.64 597 ASN A O 1
ATOM 4329 N N . THR A 1 579 ? -16.403 -42.616 -26.711 1.00 18.06 598 THR A N 1
ATOM 4330 C CA . THR A 1 579 ? -15.624 -41.393 -26.844 1.00 18.42 598 THR A CA 1
ATOM 4331 C C . THR A 1 579 ? -15.556 -40.700 -25.492 1.00 18.41 598 THR A C 1
ATOM 4332 O O . THR A 1 579 ? -16.478 -40.825 -24.685 1.00 18.42 598 THR A O 1
ATOM 4336 N N . PHE A 1 580 ? -14.462 -39.989 -25.236 1.00 18.46 599 PHE A N 1
ATOM 4337 C CA . PHE A 1 580 ? -14.343 -39.194 -24.020 1.00 18.60 599 PHE A CA 1
ATOM 4338 C C . PHE A 1 580 ? -13.982 -37.753 -24.358 1.00 18.52 599 PHE A C 1
ATOM 4339 O O . PHE A 1 580 ? -12.913 -37.474 -24.917 1.00 18.37 599 PHE A O 1
ATOM 4347 N N . ASN A 1 581 ? -14.893 -36.843 -24.038 1.00 18.19 600 ASN A N 1
ATOM 4348 C CA . ASN A 1 581 ? -14.642 -35.420 -24.193 1.00 18.77 600 ASN A CA 1
ATOM 4349 C C . ASN A 1 581 ? -14.309 -34.792 -22.853 1.00 18.89 600 ASN A C 1
ATOM 4350 O O . ASN A 1 581 ? -14.956 -35.078 -21.842 1.00 19.42 600 ASN A O 1
ATOM 4355 N N . LEU A 1 582 ? -13.289 -33.947 -22.851 1.00 18.58 601 LEU A N 1
ATOM 4356 C CA . LEU A 1 582 ? -12.894 -33.230 -21.645 1.00 18.84 601 LEU A CA 1
ATOM 4357 C C . LEU A 1 582 ? -12.764 -31.759 -21.977 1.00 19.04 601 LEU A C 1
ATOM 4358 O O . LEU A 1 582 ? -12.048 -31.401 -22.905 1.00 19.51 601 LEU A O 1
ATOM 4363 N N . VAL A 1 583 ? -13.462 -30.907 -21.230 1.00 19.01 602 VAL A N 1
ATOM 4364 C CA . VAL A 1 583 ? -13.432 -29.471 -21.490 1.00 19.23 602 VAL A CA 1
ATOM 4365 C C . VAL A 1 583 ? -13.195 -28.691 -20.208 1.00 19.44 602 VAL A C 1
ATOM 4366 O O . VAL A 1 583 ? -13.927 -28.860 -19.232 1.00 19.18 602 VAL A O 1
ATOM 4370 N N . LEU A 1 584 ? -12.180 -27.825 -20.211 1.00 19.65 603 LEU A N 1
ATOM 4371 C CA . LEU A 1 584 ? -12.020 -26.881 -19.108 1.00 20.62 603 LEU A CA 1
ATOM 4372 C C . LEU A 1 584 ? -12.889 -25.655 -19.393 1.00 21.11 603 LEU A C 1
ATOM 4373 O O . LEU A 1 584 ? -12.573 -24.848 -20.271 1.00 21.29 603 LEU A O 1
ATOM 4378 N N . ARG A 1 585 ? -13.990 -25.537 -18.657 1.00 22.17 604 ARG A N 1
ATOM 4379 C CA . ARG A 1 585 ? -14.980 -24.484 -18.884 1.00 23.32 604 ARG A CA 1
ATOM 4380 C C . ARG A 1 585 ? -14.735 -23.253 -18.025 1.00 24.29 604 ARG A C 1
ATOM 4381 O O . ARG A 1 585 ? -14.780 -23.336 -16.802 1.00 24.35 604 ARG A O 1
ATOM 4389 N N . ASP A 1 586 ? -14.507 -22.105 -18.655 1.00 25.73 605 ASP A N 1
ATOM 4390 C CA . ASP A 1 586 ? -14.567 -20.848 -17.917 1.00 27.48 605 ASP A CA 1
ATOM 4391 C C . ASP A 1 586 ? -16.028 -20.398 -17.794 1.00 28.08 605 ASP A C 1
ATOM 4392 O O . ASP A 1 586 ? -16.932 -21.080 -18.293 1.00 27.76 605 ASP A O 1
ATOM 4397 N N . GLU A 1 587 ? -16.250 -19.256 -17.143 1.00 28.95 606 GLU A N 1
ATOM 4398 C CA . GLU A 1 587 ? -17.596 -18.793 -16.769 1.00 30.18 606 GLU A CA 1
ATOM 4399 C C . GLU A 1 587 ? -18.569 -18.696 -17.932 1.00 30.12 606 GLU A C 1
ATOM 4400 O O . GLU A 1 587 ? -19.760 -18.968 -17.771 1.00 30.82 606 GLU A O 1
ATOM 4406 N N . SER A 1 588 ? -18.059 -18.305 -19.095 1.00 29.82 607 SER A N 1
ATOM 4407 C CA . SER A 1 588 ? -18.908 -17.962 -20.227 1.00 29.72 607 SER A CA 1
ATOM 4408 C C . SER A 1 588 ? -19.325 -19.147 -21.109 1.00 28.79 607 SER A C 1
ATOM 4409 O O . SER A 1 588 ? -20.413 -19.112 -21.692 1.00 29.61 607 SER A O 1
ATOM 4412 N N . VAL A 1 589 ? -18.480 -20.179 -21.194 1.00 27.16 608 VAL A N 1
ATOM 4413 C CA . VAL A 1 589 ? -18.717 -21.335 -22.076 1.00 25.76 608 VAL A CA 1
ATOM 4414 C C . VAL A 1 589 ? -20.112 -21.937 -21.870 1.00 24.39 608 VAL A C 1
ATOM 4415 O O . VAL A 1 589 ? -20.482 -22.287 -20.752 1.00 23.98 608 VAL A O 1
ATOM 4419 N N . LEU A 1 590 ? -20.874 -22.045 -22.957 1.00 22.91 609 LEU A N 1
ATOM 4420 C CA . LEU A 1 590 ? -22.207 -22.647 -22.919 1.00 21.54 609 LEU A CA 1
ATOM 4421 C C . LEU A 1 590 ? -22.162 -24.094 -23.399 1.00 20.50 609 LEU A C 1
ATOM 4422 O O . LEU A 1 590 ? -21.364 -24.437 -24.276 1.00 20.15 609 LEU A O 1
ATOM 4427 N N . GLU A 1 591 ? -23.023 -24.939 -22.827 1.00 19.20 610 GLU A N 1
ATOM 4428 C CA . GLU A 1 591 ? -23.098 -26.348 -23.209 1.00 18.19 610 GLU A CA 1
ATOM 4429 C C . GLU A 1 591 ? -24.551 -26.808 -23.224 1.00 17.47 610 GLU A C 1
ATOM 4430 O O . GLU A 1 591 ? -25.357 -26.357 -22.410 1.00 17.08 610 GLU A O 1
ATOM 4436 N N . PHE A 1 592 ? -24.870 -27.707 -24.155 1.00 17.01 611 PHE A N 1
ATOM 4437 C CA . PHE A 1 592 ? -26.119 -28.465 -24.103 1.00 16.63 611 PHE A CA 1
ATOM 4438 C C . PHE A 1 592 ? -26.014 -29.764 -24.898 1.00 16.17 611 PHE A C 1
ATOM 4439 O O . PHE A 1 592 ? -25.084 -29.954 -25.688 1.00 16.31 611 PHE A O 1
ATOM 4447 N N . VAL A 1 593 ? -26.967 -30.660 -24.662 1.00 15.23 612 VAL A N 1
ATOM 4448 C CA . VAL A 1 593 ? -27.136 -31.846 -25.480 1.00 14.83 612 VAL A CA 1
ATOM 4449 C C . VAL A 1 593 ? -28.451 -31.661 -26.222 1.00 14.53 612 VAL A C 1
ATOM 4450 O O . VAL A 1 593 ? -29.500 -31.480 -25.600 1.00 14.45 612 VAL A O 1
ATOM 4454 N N . LYS A 1 594 ? -28.392 -31.675 -27.548 1.00 14.13 613 LYS A N 1
ATOM 4455 C CA . LYS A 1 594 ? -29.592 -31.426 -28.350 1.00 14.28 613 LYS A CA 1
ATOM 4456 C C . LYS A 1 594 ? -30.645 -32.520 -28.200 1.00 14.34 613 LYS A C 1
ATOM 4457 O O . LYS A 1 594 ? -30.333 -33.717 -28.155 1.00 14.53 613 LYS A O 1
ATOM 4463 N N . TYR A 1 595 ? -31.897 -32.082 -28.130 1.00 14.49 614 TYR A N 1
ATOM 4464 C CA . TYR A 1 595 ? -33.066 -32.954 -28.230 1.00 14.84 614 TYR A CA 1
ATOM 4465 C C . TYR A 1 595 ? -32.856 -34.144 -29.172 1.00 14.78 614 TYR A C 1
ATOM 4466 O O . TYR A 1 595 ? -32.432 -33.978 -30.318 1.00 14.80 614 TYR A O 1
ATOM 4475 N N . VAL A 1 596 ? -33.158 -35.336 -28.668 1.00 14.71 615 VAL A N 1
ATOM 4476 C CA . VAL A 1 596 ? -33.023 -36.577 -29.433 1.00 14.82 615 VAL A CA 1
ATOM 4477 C C . VAL A 1 596 ? -34.307 -36.887 -30.202 1.00 14.66 615 VAL A C 1
ATOM 4478 O O . VAL A 1 596 ? -35.371 -37.070 -29.606 1.00 14.82 615 VAL A O 1
ATOM 4482 N N . SER A 1 597 ? -34.188 -36.963 -31.523 1.00 14.86 616 SER A N 1
ATOM 4483 C CA . SER A 1 597 ? -35.329 -37.285 -32.397 1.00 14.96 616 SER A CA 1
ATOM 4484 C C . SER A 1 597 ? -35.968 -38.649 -32.120 1.00 15.38 616 SER A C 1
ATOM 4485 O O . SER A 1 597 ? -35.285 -39.603 -31.758 1.00 15.00 616 SER A O 1
ATOM 4488 N N . TRP A 1 598 ? -37.285 -38.736 -32.324 1.00 15.45 617 TRP A N 1
ATOM 4489 C CA . TRP A 1 598 ? -37.999 -40.015 -32.306 1.00 16.34 617 TRP A CA 1
ATOM 4490 C C . TRP A 1 598 ? -37.387 -41.013 -33.285 1.00 16.80 617 TRP A C 1
ATOM 4491 O O . TRP A 1 598 ? -37.525 -42.223 -33.106 1.00 17.50 617 TRP A O 1
ATOM 4502 N N . SER A 1 599 ? -36.720 -40.500 -34.320 1.00 17.16 618 SER A N 1
ATOM 4503 C CA . SER A 1 599 ? -36.118 -41.344 -35.355 1.00 17.87 618 SER A CA 1
ATOM 4504 C C . SER A 1 599 ? -34.807 -42.013 -34.937 1.00 18.13 618 SER A C 1
ATOM 4505 O O . SER A 1 599 ? -34.322 -42.906 -35.635 1.00 18.09 618 SER A O 1
ATOM 4508 N N . ALA A 1 600 ? -34.233 -41.589 -33.810 1.00 18.03 619 ALA A N 1
ATOM 4509 C CA . ALA A 1 600 ? -33.032 -42.245 -33.284 1.00 18.13 619 ALA A CA 1
ATOM 4510 C C . ALA A 1 600 ? -33.324 -43.702 -32.941 1.00 18.45 619 ALA A C 1
ATOM 4511 O O . ALA A 1 600 ? -34.416 -44.029 -32.459 1.00 18.52 619 ALA A O 1
ATOM 4513 N N . LYS A 1 601 ? -32.348 -44.569 -33.207 1.00 18.91 620 LYS A N 1
ATOM 4514 C CA . LYS A 1 601 ? -32.518 -46.011 -33.045 1.00 19.11 620 LYS A CA 1
ATOM 4515 C C . LYS A 1 601 ? -32.074 -46.500 -31.656 1.00 18.90 620 LYS A C 1
ATOM 4516 O O . LYS A 1 601 ? -32.239 -47.677 -31.314 1.00 19.14 620 LYS A O 1
ATOM 4522 N N . SER A 1 602 ? -31.518 -45.587 -30.863 1.00 18.04 621 SER A N 1
ATOM 4523 C CA . SER A 1 602 ? -31.278 -45.816 -29.442 1.00 17.41 621 SER A CA 1
ATOM 4524 C C . SER A 1 602 ? -31.305 -44.479 -28.705 1.00 16.91 621 SER A C 1
ATOM 4525 O O . SER A 1 602 ? -31.277 -43.410 -29.325 1.00 16.75 621 SER A O 1
ATOM 4528 N N . SER A 1 603 ? -31.347 -44.544 -27.380 1.00 16.41 622 SER A N 1
ATOM 4529 C CA . SER A 1 603 ? -31.076 -43.367 -26.564 1.00 15.94 622 SER A CA 1
ATOM 4530 C C . SER A 1 603 ? -29.617 -42.947 -26.743 1.00 15.94 622 SER A C 1
ATOM 4531 O O . SER A 1 603 ? -28.773 -43.759 -27.173 1.00 15.81 622 SER A O 1
ATOM 4534 N N . ARG A 1 604 ? -29.327 -41.681 -26.445 1.00 15.43 623 ARG A N 1
ATOM 4535 C CA . ARG A 1 604 ? -27.956 -41.259 -26.158 1.00 15.28 623 ARG A CA 1
ATOM 4536 C C . ARG A 1 604 ? -27.671 -41.690 -24.719 1.00 15.28 623 ARG A C 1
ATOM 4537 O O . ARG A 1 604 ? -28.409 -41.328 -23.800 1.00 15.12 623 ARG A O 1
ATOM 4545 N N . TRP A 1 605 ? -26.640 -42.509 -24.535 1.00 14.64 624 TRP A N 1
ATOM 4546 C CA . TRP A 1 605 ? -26.188 -42.893 -23.199 1.00 14.89 624 TRP A CA 1
ATOM 4547 C C . TRP A 1 605 ? -24.831 -42.244 -22.961 1.00 14.73 624 TRP A C 1
ATOM 4548 O O . TRP A 1 605 ? -23.957 -42.295 -23.837 1.00 15.05 624 TRP A O 1
ATOM 4559 N N . ASP A 1 606 ? -24.640 -41.652 -21.785 1.00 14.70 625 ASP A N 1
ATOM 4560 C CA . ASP A 1 606 ? -23.312 -41.161 -21.416 1.00 14.97 625 ASP A CA 1
ATOM 4561 C C . ASP A 1 606 ? -23.049 -41.148 -19.911 1.00 14.93 625 ASP A C 1
ATOM 4562 O O . ASP A 1 606 ? -23.943 -41.430 -19.108 1.00 15.08 625 ASP A O 1
ATOM 4567 N N . VAL A 1 607 ? -21.802 -40.863 -19.552 1.00 14.90 626 VAL A N 1
ATOM 4568 C CA . VAL A 1 607 ? -21.433 -40.596 -18.171 1.00 15.16 626 VAL A CA 1
ATOM 4569 C C . VAL A 1 607 ? -20.885 -39.180 -18.121 1.00 15.54 626 VAL A C 1
ATOM 4570 O O . VAL A 1 607 ? -19.937 -38.843 -18.841 1.00 15.90 626 VAL A O 1
ATOM 4574 N N . LYS A 1 608 ? -21.501 -38.351 -17.284 1.00 15.47 627 LYS A N 1
ATOM 4575 C CA . LYS A 1 608 ? -21.142 -36.947 -17.160 1.00 16.20 627 LYS A CA 1
ATOM 4576 C C . LYS A 1 608 ? -20.376 -36.744 -15.855 1.00 16.12 627 LYS A C 1
ATOM 4577 O O . LYS A 1 608 ? -20.809 -37.207 -14.794 1.00 16.30 627 LYS A O 1
ATOM 4583 N N . MET A 1 609 ? -19.241 -36.056 -15.949 1.00 15.98 628 MET A N 1
ATOM 4584 C CA . MET A 1 609 ? -18.350 -35.838 -14.810 1.00 16.93 628 MET A CA 1
ATOM 4585 C C . MET A 1 609 ? -17.945 -34.371 -14.724 1.00 16.95 628 MET A C 1
ATOM 4586 O O . MET A 1 609 ? -17.625 -33.748 -15.735 1.00 17.06 628 MET A O 1
ATOM 4591 N N . LYS A 1 610 ? -17.954 -33.823 -13.512 1.00 17.08 629 LYS A N 1
ATOM 4592 C CA . LYS A 1 610 ? -17.566 -32.432 -13.297 1.00 17.01 629 LYS A CA 1
ATOM 4593 C C . LYS A 1 610 ? -16.687 -32.319 -12.060 1.00 17.06 629 LYS A C 1
ATOM 4594 O O . LYS A 1 610 ? -16.980 -32.924 -11.025 1.00 16.91 629 LYS A O 1
ATOM 4600 N N . TRP A 1 611 ? -15.613 -31.541 -12.178 1.00 17.09 630 TRP A N 1
ATOM 4601 C CA . TRP A 1 611 ? -14.660 -31.339 -11.080 1.00 17.35 630 TRP A CA 1
ATOM 4602 C C . TRP A 1 611 ? -14.284 -29.866 -10.940 1.00 17.72 630 TRP A C 1
ATOM 4603 O O . TRP A 1 611 ? -14.028 -29.195 -11.943 1.00 18.12 630 TRP A O 1
ATOM 4614 N N . ASP A 1 612 ? -14.236 -29.369 -9.703 1.00 18.01 631 ASP A N 1
ATOM 4615 C CA . ASP A 1 612 ? -13.488 -28.144 -9.419 1.00 18.87 631 ASP A CA 1
ATOM 4616 C C . ASP A 1 612 ? -12.016 -28.538 -9.389 1.00 19.41 631 ASP A C 1
ATOM 4617 O O . ASP A 1 612 ? -11.675 -29.661 -9.001 1.00 19.00 631 ASP A O 1
ATOM 4622 N N . VAL A 1 613 ? -11.152 -27.620 -9.805 1.00 20.53 632 VAL A N 1
ATOM 4623 C CA . VAL A 1 613 ? -9.726 -27.921 -9.949 1.00 21.75 632 VAL A CA 1
ATOM 4624 C C . VAL A 1 613 ? -8.840 -26.788 -9.448 1.00 23.20 632 VAL A C 1
ATOM 4625 O O . VAL A 1 613 ? -9.212 -25.616 -9.514 1.00 22.68 632 VAL A O 1
ATOM 4629 N N . LYS A 1 614 ? -7.667 -27.145 -8.940 1.00 24.91 633 LYS A N 1
ATOM 4630 C CA . LYS A 1 614 ? -6.670 -26.127 -8.645 1.00 27.36 633 LYS A CA 1
ATOM 4631 C C . LYS A 1 614 ? -5.410 -26.328 -9.471 1.00 28.61 633 LYS A C 1
ATOM 4632 O O . LYS A 1 614 ? -5.135 -27.431 -9.945 1.00 28.41 633 LYS A O 1
ATOM 4638 N N . SER A 1 615 ? -4.681 -25.233 -9.681 1.00 30.69 634 SER A N 1
ATOM 4639 C CA . SER A 1 615 ? -3.334 -25.289 -10.227 1.00 32.65 634 SER A CA 1
ATOM 4640 C C . SER A 1 615 ? -2.467 -25.853 -9.117 1.00 33.60 634 SER A C 1
ATOM 4641 O O . SER A 1 615 ? -2.520 -25.395 -7.969 1.00 34.53 634 SER A O 1
ATOM 4644 N N . CYS A 1 616 ? -1.674 -26.853 -9.465 1.00 34.60 635 CYS A N 1
ATOM 4645 C CA . CYS A 1 616 ? -1.116 -27.747 -8.480 1.00 35.36 635 CYS A CA 1
ATOM 4646 C C . CYS A 1 616 ? 0.400 -27.888 -8.614 1.00 35.60 635 CYS A C 1
ATOM 4647 O O . CYS A 1 616 ? 0.951 -27.783 -9.711 1.00 36.19 635 CYS A O 1
#

GO terms:
  GO:0008143 poly(A) binding (F, IDA)
  GO:0031543 peptidyl-proline dioxygenase activity (F, IDA)
  GO:0018188 peptidyl-proline di-hydroxylation (P, IDA)
  GO:0008198 ferrous iron binding (F, IMP)
  GO:0005634 nucleus (C, HDA)
  GO:0006415 translational termination (P, IMP)
  GO:0006450 regulation of translational fidelity (P, IMP)
  GO:0000288 nuclear-transcribed mRNA catabolic process, deadenylation-dependent decay (P, IMP)
  GO:0006449 regulation of translational termination (P, IMP)

Sequence (557 aa):
DKIKGMFNPKIWDKTFQDGLKKEIEDSQPYNWGTIHHELVNDDLLRAVRKEIETEIHFTKKETDIIYRVVNQSGDLANLSGLDWDDLSRLPNLFKLRQILYSKQYRDFFGYVTKAGKLSGSKTDMSINTYTKGCHLLTHDDVIGSRRISSFILYLPDPDRKWKSSHYGGGLRLFPSILPNVPHSDPSAKLVPQFNQIAFFKVLPGFSFHDEEVKVDKHRLSIQGWYHIPQVGEEGYIPGEEEAWVRNNNTSNVLEDFEFPKDERNILSFHEVKHFEKMLKVKLSEAEFTYLSSQQYISSPEEHLSSKGIEKLQKQFVENSSLQIESFLNDDKSELLKKVIKQKELEQECPYHSKDVKAPWKTAIPPHKARYLYIDGKEYRNFQTEADILEALNNNDLPNFQFTKDAIKIISDASGNSRENNFDAELALIDLAVFHKSTIFKKYLALLTSLCCPVSEQILIRRFRPGMDFTLATKCRFNELLKSNPDIIDAVLEGTLCLTPSAGWESGELGGYELYMMDDSVLINDDPPAWNTFNLVLRDESVLEFVKYVSWSAKSSRWDVKMKWDVKSC